Protein AF-0000000082580782 (afdb_homodimer)

Solvent-accessible surface area (backbone atoms only — not comparable to full-atom values): 27153 Å² total; per-residue (Å²): 132,58,26,31,39,35,39,39,72,50,66,66,58,44,52,51,52,42,50,55,37,47,76,70,69,30,45,68,49,76,33,65,42,66,68,53,46,53,50,50,50,60,74,47,63,71,55,61,58,31,36,38,28,45,51,82,51,90,85,51,49,53,66,57,51,40,51,55,41,56,70,30,86,72,42,42,78,43,46,32,35,33,41,32,68,89,71,50,74,90,39,50,65,59,51,34,47,62,34,33,50,43,74,42,46,60,76,63,36,67,66,54,51,52,60,54,50,50,39,58,54,50,38,52,51,37,50,54,52,54,38,70,36,39,35,36,37,34,42,54,47,68,66,61,49,50,52,53,48,51,57,34,49,76,70,63,36,70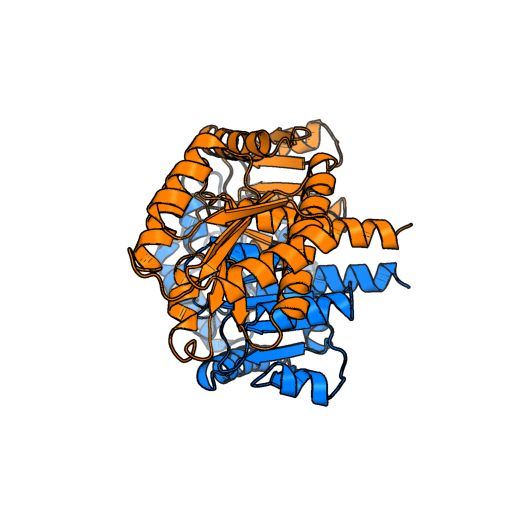,49,61,48,80,28,58,39,66,67,60,50,59,74,63,71,67,87,54,55,35,37,40,34,30,46,78,38,88,90,46,58,26,57,60,49,38,41,52,49,38,70,75,34,81,72,54,40,32,32,36,34,38,70,69,77,28,49,48,24,55,20,38,38,27,48,47,52,20,62,45,78,45,60,50,80,78,46,70,52,45,53,51,23,49,53,33,26,50,45,53,54,43,52,50,45,54,60,42,68,103,129,59,25,32,39,35,38,38,73,51,65,66,58,44,52,52,53,42,50,53,37,48,76,70,68,31,45,69,49,76,32,63,42,66,68,51,46,51,50,50,51,59,73,48,63,72,55,58,57,31,36,38,30,45,52,82,51,90,87,50,50,54,67,57,52,40,51,56,41,55,70,29,87,74,44,42,77,42,44,32,34,35,41,32,67,89,69,52,74,89,38,51,66,59,50,35,48,61,34,33,49,41,74,43,46,59,77,63,35,67,65,53,50,52,59,55,51,51,39,58,54,49,39,51,52,37,50,54,52,53,38,70,36,39,34,36,36,34,42,53,45,67,66,60,49,50,52,51,46,51,56,34,49,75,70,62,38,71,48,61,47,79,27,58,38,64,64,60,50,58,74,63,71,68,86,54,55,33,37,40,34,30,46,79,39,89,90,45,57,27,56,60,48,39,40,50,50,38,70,76,34,84,73,53,40,29,32,37,34,38,70,71,77,30,49,47,24,56,19,38,38,26,48,47,52,22,62,46,76,45,60,50,80,77,46,68,52,44,52,52,24,50,54,34,27,50,45,54,53,44,52,49,44,55,58,42,68,105

Secondary structure (DSSP, 8-state):
--EEEEE-S-HHHHHHHHHHHHHTT-EEEEESSHHHHHHHHHHHTT---EEEEESS-SSS-HHHHHHHHHT-TTTTTS-EEEEE-STTTTTHHHHHTTT--EEEESTTHHHHHHHHHHHHHHHHHHHHHHHHS-EEEE-S-HHHHHHHHHHHHHTT---EEEESSHHHHHHHT---SEEEEESB-SSSBHHHHHHHHHHH-TT-EEEEEE----HHHHHHHHHHT--EEEESSPPHHHHHHHHHHHHHHHHHHHHHH-/--EEEEE-S-HHHHHHHHHHHHHTT-EEEEESSHHHHHHHHHHHTT---EEEEESS-SSS-HHHHHHHHHT-TTTTTS-EEEEE-STTTTTHHHHHTTT--EEEESTTHHHHHHHHHHHHHHHHHHHHHHHHS-EEEE-S-HHHHHHHHHHHHHTT---EEEESSHHHHHHHT---SEEEEESB-SSSBHHHHHHHHHHH-TT-EEEEEE----HHHHHHHHHHT--EEEESSPPHHHHHHHHHHHHHHHHHHHHHH-

Sequence (516 aa):
MYTILHLEQSGFIKKLVKNILLENGFNCISVDTADEAYETLHNLNGEVDLIITSLLLEDTSIEQFMKTINGSDVNRNIPVFVVTGNELENTKKRILNLGVSDYITKNNLGEELLKHIKYIVKEDELLTCLKEAKIACIDDSHFDRAIMKDILTKYDIKNVDFYSSGKDLTEYNKRYDLYLVDIVLENEFGKNIIIRLRRDNINSSIIITSSLTNTKTVASMLNAGANDYIRKPLQEDIFMAKLKSNMRTYALMKQLKKMYTILHLEQSGFIKKLVKNILLENGFNCISVDTADEAYETLHNLNGEVDLIITSLLLEDTSIEQFMKTINGSDVNRNIPVFVVTGNELENTKKRILNLGVSDYITKNNLGEELLKHIKYIVKEDELLTCLKEAKIACIDDSHFDRAIMKDILTKYDIKNVDFYSSGKDLTEYNKRYDLYLVDIVLENEFGKNIIIRLRRDNINSSIIITSSLTNTKTVASMLNAGANDYIRKPLQEDIFMAKLKSNMRTYALMKQLKK

Organism: NCBI:txid2716538

Foldseek 3Di:
DAEEEEEDQDPVVQVVVCVLQVVVPYHYDYDHALVVVVVVCVVCQQRHQAYEYECDHDPDHLLVSLCVQCVDPRRNPRAYEYEYEPPCVPCVVVNVVSVHPYYDYPVVCSVVVVVVVVVSVVLVVLLVLQLVWAEEEEAQDPVQVVVVVVLCVVSPNDNYHYHLDLVRVVVVVDDGQEYEFEQDGDPDGSLVSQLVNCVVPVLHAYEYEYQDDDVVSVVVSVVSHHPYYAYPPGDSNVVSVVSSVSSVSSVVVVVVVD/DAEEEEEDQDPVVQVVVCVLQVVVPYHYDYDHALVVVVVVCVVCQQRHQAYEYECDHDPDHLLVSLCVQCVDPRRNPRAYEYEYEPPCVPCVVVNVVSVHPYYDYPVVCSVVVVVVVVVSVVLVVLLVLQLVWAEEEEAQDPVQVVVVVVLCVVSPNDNYHYHLDLVRVVVVVDDGQEYEFEQDGDPDGSLVSQLVNCVVPVLHAYEYEYQDDDVVSVVVSVVSHHPYYAYPPGDSNVVSVVSSVSSVSSVVVVVVVD

Nearest PDB structures (foldseek):
  3nns-assembly3_B  TM=9.386E-01  e=3.417E-07  Thermoto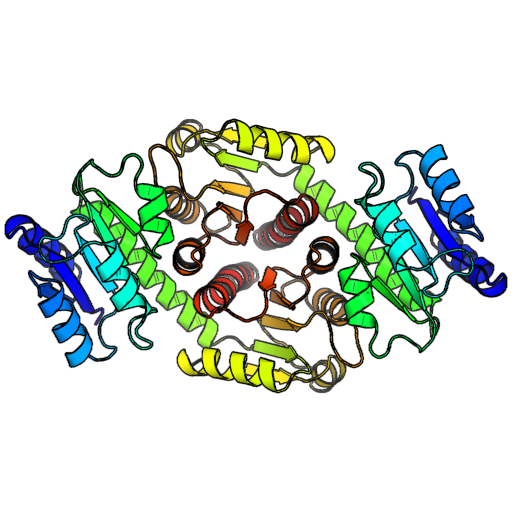ga maritima
  3crn-assembly1_B  TM=9.129E-01  e=3.030E-07  Methanospirillum hungatei JF-1
  3w9s-assembly1_B  TM=8.542E-01  e=4.345E-07  Klebsiella pneumoniae subsp. pneumoniae NTUH-K2044
  6ont-assembly1_A-2  TM=8.024E-01  e=1.565E-07  Francisella tularensis subsp. novicida U112
  6ifh-assembly1_A  TM=9.207E-01  e=6.107E-06  Paenisporosarcina sp. TG-14

InterPro domains:
  IPR001789 Signal transduction response regulator, receiver domain [PF00072] (10-117)
  IPR001789 Signal transduction response regulator, receiver domain [PF00072] (135-243)
  IPR001789 Signal transduction response regulator, receiver domain [PS50110] (3-121)
  IPR001789 Signal transduction response regulator, receiver domain [PS50110] (134-247)
  IPR001789 Signal transduction response regulator, receiver domain [SM00448] (2-117)
  IPR001789 Signal transduction response regulator, receiver domain [SM00448] (133-243)
  IPR011006 CheY-like superfamily [SSF52172] (1-122)
  IPR011006 CheY-like superfamily [SSF52172] (131-255)
  IPR050595 Bacterial response regulator [PTHR44591] (135-251)

Radius of gyration: 24.99 Å; Cα contacts (8 Å, |Δi|>4): 880; chains: 2; bounding box: 52×76×57 Å

Structure (mmCIF, N/CA/C/O backbone):
data_AF-0000000082580782-model_v1
#
loop_
_entity.id
_entity.type
_entity.pdbx_description
1 polymer 'Stage 0 sporulation protein A homolog'
#
loop_
_atom_site.group_PDB
_atom_site.id
_atom_site.type_symbol
_atom_site.label_atom_id
_atom_site.label_alt_id
_atom_site.label_comp_id
_atom_site.label_asym_id
_atom_site.label_entity_id
_atom_site.label_seq_id
_atom_site.pdbx_PDB_ins_code
_atom_site.Cartn_x
_atom_site.Cartn_y
_atom_site.Cartn_z
_atom_site.occupancy
_atom_site.B_iso_or_equiv
_atom_site.auth_seq_id
_atom_site.auth_comp_id
_atom_site.auth_asym_id
_atom_site.auth_atom_id
_atom_site.pdbx_PDB_model_num
ATOM 1 N N . MET A 1 1 ? -7.863 -30.844 -6.035 1 72.69 1 MET A N 1
ATOM 2 C CA . MET A 1 1 ? -6.426 -30.984 -6.234 1 72.69 1 MET A CA 1
ATOM 3 C C . MET A 1 1 ? -5.867 -29.828 -7.059 1 72.69 1 MET A C 1
ATOM 5 O O . MET A 1 1 ? -6.531 -29.328 -7.969 1 72.69 1 MET A O 1
ATOM 9 N N . TYR A 1 2 ? -4.582 -29.266 -6.699 1 87.88 2 TYR A N 1
ATOM 10 C CA . TYR A 1 2 ? -3.908 -28.188 -7.402 1 87.88 2 TYR A CA 1
ATOM 11 C C . TYR A 1 2 ? -3.381 -28.656 -8.75 1 87.88 2 TYR A C 1
ATOM 13 O O . TYR A 1 2 ? -2.605 -29.609 -8.828 1 87.88 2 TYR A O 1
ATOM 21 N N . THR A 1 3 ? -3.908 -28.141 -9.828 1 94.62 3 THR A N 1
ATOM 22 C CA . THR A 1 3 ? -3.535 -28.516 -11.188 1 94.62 3 THR A CA 1
ATOM 23 C C . THR A 1 3 ? -2.521 -27.547 -11.766 1 94.62 3 THR A C 1
ATOM 25 O O . THR A 1 3 ? -2.785 -26.344 -11.836 1 94.62 3 THR A O 1
ATOM 28 N N . ILE A 1 4 ? -1.39 -28.109 -12.211 1 96.88 4 ILE A N 1
ATOM 29 C CA . ILE A 1 4 ? -0.298 -27.297 -12.742 1 96.88 4 ILE A CA 1
ATOM 30 C C . ILE A 1 4 ? -0.089 -27.609 -14.219 1 96.88 4 ILE A C 1
ATOM 32 O O . ILE A 1 4 ? 0.031 -28.781 -14.602 1 96.88 4 ILE A O 1
ATOM 36 N N . LEU A 1 5 ? -0.17 -26.594 -15.039 1 98.19 5 LEU A N 1
ATOM 37 C CA . LEU A 1 5 ? 0.188 -26.719 -16.453 1 98.19 5 LEU A CA 1
ATOM 38 C C . LEU A 1 5 ? 1.665 -26.406 -16.672 1 98.19 5 LEU A C 1
ATOM 40 O O . LEU A 1 5 ? 2.135 -25.328 -16.312 1 98.19 5 LEU A O 1
ATOM 44 N N . HIS A 1 6 ? 2.389 -27.328 -17.203 1 98.31 6 HIS A N 1
ATOM 45 C CA . HIS A 1 6 ? 3.828 -27.188 -17.375 1 98.31 6 HIS A CA 1
ATOM 46 C C . HIS A 1 6 ? 4.203 -27.203 -18.859 1 98.31 6 HIS A C 1
ATOM 48 O O . HIS A 1 6 ? 4.082 -28.219 -19.531 1 98.31 6 HIS A O 1
ATOM 54 N N . LEU A 1 7 ? 4.652 -26.031 -19.359 1 98.38 7 LEU A N 1
ATOM 55 C CA . LEU A 1 7 ? 5.121 -25.875 -20.719 1 98.38 7 LEU A CA 1
ATOM 56 C C . LEU A 1 7 ? 6.641 -25.984 -20.797 1 98.38 7 LEU A C 1
ATOM 58 O O . LEU A 1 7 ? 7.348 -25.094 -20.312 1 98.38 7 LEU A O 1
ATOM 62 N N . GLU A 1 8 ? 7.117 -26.953 -21.406 1 96.31 8 GLU A N 1
ATOM 63 C CA . GLU A 1 8 ? 8.547 -27.25 -21.484 1 96.31 8 GLU A CA 1
ATOM 64 C C . GLU A 1 8 ? 8.859 -28.156 -22.656 1 96.31 8 GLU A C 1
ATOM 66 O O . GLU A 1 8 ? 8.156 -29.141 -22.891 1 96.31 8 GLU A O 1
ATOM 71 N N . GLN A 1 9 ? 9.906 -27.797 -23.375 1 93.56 9 GLN A N 1
ATOM 72 C CA . GLN A 1 9 ? 10.25 -28.547 -24.578 1 93.56 9 GLN A CA 1
ATOM 73 C C . GLN A 1 9 ? 11.195 -29.688 -24.25 1 93.56 9 GLN A C 1
ATOM 75 O O . GLN A 1 9 ? 11.195 -30.719 -24.938 1 93.56 9 GLN A O 1
ATOM 80 N N . SER A 1 10 ? 12.07 -29.531 -23.266 1 93 10 SER A N 1
ATOM 81 C CA . SER A 1 10 ? 13.023 -30.562 -22.875 1 93 10 SER A CA 1
ATOM 82 C C . SER A 1 10 ? 12.32 -31.75 -22.219 1 93 10 SER A C 1
ATOM 84 O O . SER A 1 10 ? 11.758 -31.609 -21.125 1 93 10 SER A O 1
ATOM 86 N N . GLY A 1 11 ? 12.445 -32.875 -22.797 1 94.19 11 GLY A N 1
ATOM 87 C CA . GLY A 1 11 ? 11.867 -34.062 -22.203 1 94.19 11 GLY A CA 1
ATOM 88 C C . GLY A 1 11 ? 12.391 -34.344 -20.812 1 94.19 11 GLY A C 1
ATOM 89 O O . GLY A 1 11 ? 11.633 -34.781 -19.922 1 94.19 11 GLY A O 1
ATOM 90 N N . PHE A 1 12 ? 13.609 -34.094 -20.672 1 94.44 12 PHE A N 1
ATOM 91 C CA . PHE A 1 12 ? 14.25 -34.344 -19.375 1 94.44 12 PHE A CA 1
ATOM 92 C C . PHE A 1 12 ? 13.641 -33.438 -18.297 1 94.44 12 PHE A C 1
ATOM 94 O O . PHE A 1 12 ? 13.227 -33.906 -17.25 1 94.44 12 PHE A O 1
ATOM 101 N N . ILE A 1 13 ? 13.555 -32.188 -18.547 1 94.06 13 ILE A N 1
ATOM 102 C CA . ILE A 1 13 ? 13.031 -31.234 -17.578 1 94.06 13 ILE A CA 1
ATOM 103 C C . ILE A 1 13 ? 11.547 -31.5 -17.344 1 94.06 13 ILE A C 1
ATOM 105 O O . ILE A 1 13 ? 11.062 -31.391 -16.219 1 94.06 13 ILE A O 1
ATOM 109 N N . LYS A 1 14 ? 10.836 -31.828 -18.375 1 95.69 14 LYS A N 1
ATOM 110 C CA . LYS A 1 14 ? 9.414 -32.156 -18.25 1 95.69 14 LYS A CA 1
ATOM 111 C C . LYS A 1 14 ? 9.195 -33.281 -17.266 1 95.69 14 LYS A C 1
ATOM 113 O O . LYS A 1 14 ? 8.352 -33.188 -16.375 1 95.69 14 LYS A O 1
ATOM 118 N N . LYS A 1 15 ? 9.977 -34.312 -17.469 1 95.56 15 LYS A N 1
ATOM 119 C CA . LYS A 1 15 ? 9.844 -35.5 -16.594 1 95.56 15 LYS A CA 1
ATOM 120 C C . LYS A 1 15 ? 10.242 -35.156 -15.164 1 95.56 15 LYS A C 1
ATOM 122 O O . LYS A 1 15 ? 9.578 -35.562 -14.211 1 95.56 15 LYS A O 1
ATOM 127 N N . LEU A 1 16 ? 11.281 -34.406 -15.039 1 95.12 16 LEU A N 1
ATOM 128 C CA . LEU A 1 16 ? 11.781 -34 -13.719 1 95.12 16 LEU A CA 1
ATOM 129 C C . LEU A 1 16 ? 10.734 -33.219 -12.953 1 95.12 16 LEU A C 1
ATOM 131 O O . LEU A 1 16 ? 10.414 -33.531 -11.812 1 95.12 16 LEU A O 1
ATOM 135 N N . VAL A 1 17 ? 10.188 -32.188 -13.57 1 96.25 17 VAL A N 1
ATOM 136 C CA . VAL A 1 17 ? 9.203 -31.312 -12.93 1 96.25 17 VAL A CA 1
ATOM 137 C C . VAL A 1 17 ? 7.934 -32.125 -12.625 1 96.25 17 VAL A C 1
ATOM 139 O O . VAL A 1 17 ? 7.371 -32 -11.531 1 96.25 17 VAL A O 1
ATOM 142 N N . LYS A 1 18 ? 7.512 -32.906 -13.562 1 96.31 18 LYS A N 1
ATOM 143 C CA . LYS A 1 18 ? 6.316 -33.719 -13.375 1 96.31 18 LYS A CA 1
ATOM 144 C C . LYS A 1 18 ? 6.469 -34.656 -12.172 1 96.31 18 LYS A C 1
ATOM 146 O O . LYS A 1 18 ? 5.566 -34.75 -11.336 1 96.31 18 LYS A O 1
ATOM 151 N N . ASN A 1 19 ? 7.578 -35.312 -12.07 1 96.25 19 ASN A N 1
ATOM 152 C CA . ASN A 1 19 ? 7.828 -36.219 -10.961 1 96.25 19 ASN A CA 1
ATOM 153 C C . ASN A 1 19 ? 7.82 -35.469 -9.625 1 96.25 19 ASN A C 1
ATOM 155 O O . ASN A 1 19 ? 7.219 -35.938 -8.656 1 96.25 19 ASN A O 1
ATOM 159 N N . ILE A 1 20 ? 8.5 -34.344 -9.57 1 94.81 20 ILE A N 1
ATOM 160 C CA . ILE A 1 20 ? 8.57 -33.562 -8.352 1 94.81 20 ILE A CA 1
ATOM 161 C C . ILE A 1 20 ? 7.16 -33.156 -7.914 1 94.81 20 ILE A C 1
ATOM 163 O O . ILE A 1 20 ? 6.809 -33.281 -6.738 1 94.81 20 ILE A O 1
ATOM 167 N N . LEU A 1 21 ? 6.344 -32.719 -8.844 1 95.19 21 LEU A N 1
ATOM 168 C CA . LEU A 1 21 ? 5.004 -32.25 -8.539 1 95.19 21 LEU A CA 1
ATOM 169 C C . LEU A 1 21 ? 4.094 -33.375 -8.102 1 95.19 21 LEU A C 1
ATOM 171 O O . LEU A 1 21 ? 3.406 -33.281 -7.086 1 95.19 21 LEU A O 1
ATOM 175 N N . LEU A 1 22 ? 4.145 -34.5 -8.844 1 95.19 22 LEU A N 1
ATOM 176 C CA . LEU A 1 22 ? 3.299 -35.656 -8.531 1 95.19 22 LEU A CA 1
ATOM 177 C C . LEU A 1 22 ? 3.65 -36.219 -7.168 1 95.19 22 LEU A C 1
ATOM 179 O O . LEU A 1 22 ? 2.762 -36.562 -6.387 1 95.19 22 LEU A O 1
ATOM 183 N N . GLU A 1 23 ? 4.879 -36.281 -6.844 1 94.88 23 GLU A N 1
ATOM 184 C CA . GLU A 1 23 ? 5.344 -36.812 -5.566 1 94.88 23 GLU A CA 1
ATOM 185 C C . GLU A 1 23 ? 4.895 -35.938 -4.402 1 94.88 23 GLU A C 1
ATOM 187 O O . GLU A 1 23 ? 4.871 -36.375 -3.256 1 94.88 23 GLU A O 1
ATOM 192 N N . ASN A 1 24 ? 4.621 -34.75 -4.703 1 93.06 24 ASN A N 1
ATOM 193 C CA . ASN A 1 24 ? 4.242 -33.844 -3.637 1 93.06 24 ASN A CA 1
ATOM 194 C C . ASN A 1 24 ? 2.754 -33.5 -3.688 1 93.06 24 ASN A C 1
ATOM 196 O O . ASN A 1 24 ? 2.324 -32.469 -3.143 1 93.06 24 ASN A O 1
ATOM 200 N N . GLY A 1 25 ? 1.99 -34.281 -4.461 1 92.31 25 GLY A N 1
ATOM 201 C CA . GLY A 1 25 ? 0.54 -34.25 -4.375 1 92.31 25 GLY A CA 1
ATOM 202 C C . GLY A 1 25 ? -0.091 -33.281 -5.344 1 92.31 25 GLY A C 1
ATOM 203 O O . GLY A 1 25 ? -1.254 -32.906 -5.184 1 92.31 25 GLY A O 1
ATOM 204 N N . PHE A 1 26 ? 0.64 -32.844 -6.344 1 94.12 26 PHE A N 1
ATOM 205 C CA . PHE A 1 26 ? 0.088 -31.922 -7.344 1 94.12 26 PHE A CA 1
ATOM 206 C C . PHE A 1 26 ? -0.196 -32.656 -8.648 1 94.12 26 PHE A C 1
ATOM 208 O O . PHE A 1 26 ? 0.497 -33.625 -8.984 1 94.12 26 PHE A O 1
ATOM 215 N N . ASN A 1 27 ? -1.242 -32.219 -9.289 1 95.62 27 ASN A N 1
ATOM 216 C CA . ASN A 1 27 ? -1.472 -32.688 -10.656 1 95.62 27 ASN A CA 1
ATOM 217 C C . ASN A 1 27 ? -0.656 -31.891 -11.664 1 95.62 27 ASN A C 1
ATOM 219 O O . ASN A 1 27 ? -0.53 -30.672 -11.539 1 95.62 27 ASN A O 1
ATOM 223 N N . CYS A 1 28 ? -0.136 -32.594 -12.609 1 97.31 28 CYS A N 1
ATOM 224 C CA . CYS A 1 28 ? 0.708 -31.906 -13.586 1 97.31 28 CYS A CA 1
ATOM 225 C C . CYS A 1 28 ? 0.339 -32.312 -15.008 1 97.31 28 CYS A C 1
ATOM 227 O O . CYS A 1 28 ? 0.333 -33.5 -15.336 1 97.31 28 CYS A O 1
ATOM 229 N N . ILE A 1 29 ? 0.018 -31.359 -15.82 1 97.69 29 ILE A N 1
ATOM 230 C CA . ILE A 1 29 ? -0.208 -31.562 -17.25 1 97.69 29 ILE A CA 1
ATOM 231 C C . ILE A 1 29 ? 0.938 -30.938 -18.047 1 97.69 29 ILE A C 1
ATOM 233 O O . ILE A 1 29 ? 1.085 -29.719 -18.078 1 97.69 29 ILE A O 1
ATOM 237 N N . SER A 1 30 ? 1.659 -31.75 -18.688 1 97.88 30 SER A N 1
ATOM 238 C CA . SER A 1 30 ? 2.828 -31.266 -19.422 1 97.88 30 SER A CA 1
ATOM 239 C C . SER A 1 30 ? 2.525 -31.109 -20.906 1 97.88 30 SER A C 1
ATOM 241 O O . SER A 1 30 ? 1.871 -31.969 -21.5 1 97.88 30 SER A O 1
ATOM 243 N N . VAL A 1 31 ? 2.959 -30.031 -21.438 1 98 31 VAL A N 1
ATOM 244 C CA . VAL A 1 31 ? 2.803 -29.766 -22.859 1 98 31 VAL A CA 1
ATOM 245 C C . VAL A 1 31 ? 4.133 -29.312 -23.453 1 98 31 VAL A C 1
ATOM 247 O O . VAL A 1 31 ? 5.023 -28.859 -22.734 1 98 31 VAL A O 1
ATOM 250 N N . ASP A 1 32 ? 4.219 -29.328 -24.828 1 96.81 32 ASP A N 1
ATOM 251 C CA . ASP A 1 32 ? 5.484 -29.031 -25.484 1 96.81 32 ASP A CA 1
ATOM 252 C C . ASP A 1 32 ? 5.461 -27.656 -26.141 1 96.81 32 ASP A C 1
ATOM 254 O O . ASP A 1 32 ? 6.512 -27.047 -26.375 1 96.81 32 ASP A O 1
ATOM 258 N N . THR A 1 33 ? 4.277 -27.266 -26.5 1 96.75 33 THR A N 1
ATOM 259 C CA . THR A 1 33 ? 4.18 -26.016 -27.266 1 96.75 33 THR A CA 1
ATOM 260 C C . THR A 1 33 ? 3.172 -25.062 -26.625 1 96.75 33 THR A C 1
ATOM 262 O O . THR A 1 33 ? 2.314 -25.484 -25.859 1 96.75 33 THR A O 1
ATOM 265 N N . ALA A 1 34 ? 3.318 -23.766 -26.953 1 97.75 34 ALA A N 1
ATOM 266 C CA . ALA A 1 34 ? 2.367 -22.766 -26.484 1 97.75 34 ALA A CA 1
ATOM 267 C C . ALA A 1 34 ? 0.955 -23.078 -26.969 1 97.75 34 ALA A C 1
ATOM 269 O O . ALA A 1 34 ? -0.017 -22.906 -26.234 1 97.75 34 ALA A O 1
ATOM 270 N N . ASP A 1 35 ? 0.86 -23.5 -28.203 1 96.69 35 ASP A N 1
ATOM 271 C CA . ASP A 1 35 ? -0.438 -23.859 -28.766 1 96.69 35 ASP A CA 1
ATOM 272 C C . ASP A 1 35 ? -1.127 -24.938 -27.938 1 96.69 35 ASP A C 1
ATOM 274 O O . ASP A 1 35 ? -2.322 -24.828 -27.656 1 96.69 35 ASP A O 1
ATOM 278 N N . GLU A 1 36 ? -0.392 -25.906 -27.562 1 97.56 36 GLU A N 1
ATOM 279 C CA . GLU A 1 36 ? -0.933 -26.969 -26.719 1 97.56 36 GLU A CA 1
ATOM 280 C C . GLU A 1 36 ? -1.341 -26.422 -25.359 1 97.56 36 GLU A C 1
ATOM 282 O O . GLU A 1 36 ? -2.338 -26.859 -24.781 1 97.56 36 GLU A O 1
ATOM 287 N N . ALA A 1 37 ? -0.525 -25.531 -24.812 1 98.06 37 ALA A N 1
ATOM 288 C CA . ALA A 1 37 ? -0.85 -24.906 -23.531 1 98.06 37 ALA A CA 1
ATOM 289 C C . ALA A 1 37 ? -2.178 -24.156 -23.609 1 98.06 37 ALA A C 1
ATOM 291 O O . ALA A 1 37 ? -3.035 -24.312 -22.734 1 98.06 37 ALA A O 1
ATOM 292 N N . TYR A 1 38 ? -2.348 -23.359 -24.703 1 97.19 38 TYR A N 1
ATOM 293 C CA . TYR A 1 38 ? -3.584 -22.594 -24.875 1 97.19 38 TYR A CA 1
ATOM 294 C C . TYR A 1 38 ? -4.785 -23.531 -24.969 1 97.19 38 TYR A C 1
ATOM 296 O O . TYR A 1 38 ? -5.828 -23.266 -24.375 1 97.19 38 TYR A O 1
ATOM 304 N N . GLU A 1 39 ? -4.605 -24.562 -25.75 1 96.94 39 GLU A N 1
ATOM 305 C CA . GLU A 1 39 ? -5.672 -25.547 -25.906 1 96.94 39 GLU A CA 1
ATOM 306 C C . GLU A 1 39 ? -6.031 -26.188 -24.578 1 96.94 39 GLU A C 1
ATOM 308 O O . GLU A 1 39 ? -7.211 -26.375 -24.266 1 96.94 39 GLU A O 1
ATOM 313 N N . THR A 1 40 ? -5.035 -26.578 -23.828 1 97.44 40 THR A N 1
ATOM 314 C CA . THR A 1 40 ? -5.254 -27.188 -22.516 1 97.44 40 THR A CA 1
ATOM 315 C C . THR A 1 40 ? -5.996 -26.234 -21.594 1 97.44 40 THR A C 1
ATOM 317 O O . THR A 1 40 ? -6.941 -26.641 -20.906 1 97.44 40 THR A O 1
ATOM 320 N N . LEU A 1 41 ? -5.566 -24.938 -21.531 1 97.12 41 LEU A N 1
ATOM 321 C CA . LEU A 1 41 ? -6.219 -23.922 -20.719 1 97.12 41 LEU A CA 1
ATOM 322 C C . LEU A 1 41 ? -7.684 -23.75 -21.125 1 97.12 41 LEU A C 1
ATOM 324 O O . LEU A 1 41 ? -8.555 -23.609 -20.266 1 97.12 41 LEU A O 1
ATOM 328 N N . HIS A 1 42 ? -7.887 -23.766 -22.438 1 95.5 42 HIS A N 1
ATOM 329 C CA . HIS A 1 42 ? -9.25 -23.656 -22.953 1 95.5 42 HIS A CA 1
ATOM 330 C C . HIS A 1 42 ? -10.102 -24.844 -22.516 1 95.5 42 HIS A C 1
ATOM 332 O O . HIS A 1 42 ? -11.219 -24.672 -22.031 1 95.5 42 HIS A O 1
ATOM 338 N N . ASN A 1 43 ? -9.594 -26.016 -22.641 1 95.88 43 ASN A N 1
ATOM 339 C CA . ASN A 1 43 ? -10.32 -27.234 -22.328 1 95.88 43 ASN A CA 1
ATOM 340 C C . ASN A 1 43 ? -10.617 -27.359 -20.844 1 95.88 43 ASN A C 1
ATOM 342 O O . ASN A 1 43 ? -11.68 -27.844 -20.453 1 95.88 43 ASN A O 1
ATOM 346 N N . LEU A 1 44 ? -9.711 -26.938 -20.016 1 93.12 44 LEU A N 1
ATOM 347 C CA . LEU A 1 44 ? -9.859 -27.078 -18.562 1 93.12 44 LEU A CA 1
ATOM 348 C C . LEU A 1 44 ? -10.539 -25.844 -17.969 1 93.12 44 LEU A C 1
ATOM 350 O O . LEU A 1 44 ? -10.844 -25.812 -16.781 1 93.12 44 LEU A O 1
ATOM 354 N N . ASN A 1 45 ? -10.859 -24.922 -18.688 1 89.25 45 ASN A N 1
ATOM 355 C CA . ASN A 1 45 ? -11.516 -23.641 -18.422 1 89.25 45 ASN A CA 1
ATOM 356 C C . ASN A 1 45 ? -11.625 -23.359 -16.938 1 89.25 45 ASN A C 1
ATOM 358 O O . ASN A 1 45 ? -12.672 -23.594 -16.328 1 89.25 45 ASN A O 1
ATOM 362 N N . GLY A 1 46 ? -10.555 -22.844 -16.375 1 86.31 46 GLY A N 1
ATOM 363 C CA . GLY A 1 46 ? -10.578 -22.375 -15 1 86.31 46 GLY A CA 1
ATOM 364 C C . GLY A 1 46 ? -10.078 -23.422 -14.016 1 86.31 46 GLY A C 1
ATOM 365 O O . GLY A 1 46 ? -10.117 -23.203 -12.797 1 86.31 46 GLY A O 1
ATOM 366 N N . GLU A 1 47 ? -9.547 -24.516 -14.461 1 91.69 47 GLU A N 1
ATOM 367 C CA . GLU A 1 47 ? -9.141 -25.594 -13.562 1 91.69 47 GLU A CA 1
ATOM 368 C C . GLU A 1 47 ? -7.633 -25.594 -13.336 1 91.69 47 GLU A C 1
ATOM 370 O O . GLU A 1 47 ? -7.117 -26.359 -12.531 1 91.69 47 GLU A O 1
ATOM 375 N N . VAL A 1 48 ? -6.953 -24.781 -14.055 1 95.56 48 VAL A N 1
ATOM 376 C CA . VAL A 1 48 ? -5.508 -24.688 -13.875 1 95.56 48 VAL A CA 1
ATOM 377 C C . VAL A 1 48 ? -5.184 -23.656 -12.805 1 95.56 48 VAL A C 1
ATOM 379 O O . VAL A 1 48 ? -5.656 -22.516 -12.859 1 95.56 48 VAL A O 1
ATOM 382 N N . ASP A 1 49 ? -4.32 -24.062 -11.859 1 93.06 49 ASP A N 1
ATOM 383 C CA . ASP A 1 49 ? -4.043 -23.203 -10.711 1 93.06 49 ASP A CA 1
ATOM 384 C C . ASP A 1 49 ? -2.711 -22.469 -10.875 1 93.06 49 ASP A C 1
ATOM 386 O O . ASP A 1 49 ? -2.473 -21.453 -10.234 1 93.06 49 ASP A O 1
ATOM 390 N N . LEU A 1 50 ? -1.868 -23.016 -11.672 1 95.5 50 LEU A N 1
ATOM 391 C CA . LEU A 1 50 ? -0.515 -22.5 -11.852 1 95.5 50 LEU A CA 1
ATOM 392 C C . LEU A 1 50 ? 0.045 -22.906 -13.211 1 95.5 50 LEU A C 1
ATOM 394 O O . LEU A 1 50 ? -0.169 -24.031 -13.664 1 95.5 50 LEU A O 1
ATOM 398 N N . ILE A 1 51 ? 0.718 -22.016 -13.828 1 97.31 51 ILE A N 1
ATOM 399 C CA . ILE A 1 51 ? 1.439 -22.312 -15.062 1 97.31 51 ILE A CA 1
ATOM 400 C C . ILE A 1 51 ? 2.943 -22.234 -14.812 1 97.31 51 ILE A C 1
ATOM 402 O O . ILE A 1 51 ? 3.43 -21.281 -14.203 1 97.31 51 ILE A O 1
ATOM 406 N N . ILE A 1 52 ? 3.668 -23.266 -15.172 1 97.25 52 ILE A N 1
ATOM 407 C CA . ILE A 1 52 ? 5.125 -23.266 -15.195 1 97.25 52 ILE A CA 1
ATOM 408 C C . ILE A 1 52 ? 5.617 -23.328 -16.641 1 97.25 52 ILE A C 1
ATOM 410 O O . ILE A 1 52 ? 5.184 -24.188 -17.406 1 97.25 52 ILE A O 1
ATOM 414 N N . THR A 1 53 ? 6.488 -22.438 -17.047 1 97.19 53 THR A N 1
ATOM 415 C CA . THR A 1 53 ? 6.93 -22.422 -18.438 1 97.19 53 THR A CA 1
ATOM 416 C C . THR A 1 53 ? 8.43 -22.141 -18.516 1 97.19 53 THR A C 1
ATOM 418 O O . THR A 1 53 ? 9.008 -21.547 -17.609 1 97.19 53 THR A O 1
ATOM 421 N N . SER A 1 54 ? 9 -22.594 -19.578 1 94.38 54 SER A N 1
ATOM 422 C CA . SER A 1 54 ? 10.375 -22.219 -19.891 1 94.38 54 SER A CA 1
ATOM 423 C C . SER A 1 54 ? 10.461 -20.781 -20.375 1 94.38 54 SER A C 1
ATOM 425 O O . SER A 1 54 ? 9.484 -20.234 -20.891 1 94.38 54 SER A O 1
ATOM 427 N N . LEU A 1 55 ? 11.609 -20.156 -20.188 1 92.75 55 LEU A N 1
ATOM 428 C CA . LEU A 1 55 ? 11.836 -18.812 -20.703 1 92.75 55 LEU A CA 1
ATOM 429 C C . LEU A 1 55 ? 11.977 -18.828 -22.219 1 92.75 55 LEU A C 1
ATOM 431 O O . LEU A 1 55 ? 11.43 -17.969 -22.906 1 92.75 55 LEU A O 1
ATOM 435 N N . LEU A 1 56 ? 12.773 -19.812 -22.641 1 91.62 56 LEU A N 1
ATOM 436 C CA . LEU A 1 56 ? 13 -19.922 -24.078 1 91.62 56 LEU A CA 1
ATOM 437 C C . LEU A 1 56 ? 12.008 -20.906 -24.703 1 91.62 56 LEU A C 1
ATOM 439 O O . LEU A 1 56 ? 12.039 -22.109 -24.406 1 91.62 56 LEU A O 1
ATOM 443 N N . LEU A 1 57 ? 11.172 -20.406 -25.5 1 93.06 57 LEU A N 1
ATOM 444 C CA . LEU A 1 57 ? 10.164 -21.203 -26.188 1 93.06 57 LEU A CA 1
ATOM 445 C C . LEU A 1 57 ? 10.438 -21.234 -27.703 1 93.06 57 LEU A C 1
ATOM 447 O O . LEU A 1 57 ? 10.922 -20.25 -28.266 1 93.06 57 LEU A O 1
ATOM 451 N N . GLU A 1 58 ? 10.133 -22.281 -28.312 1 92.44 58 GLU A N 1
ATOM 452 C CA . GLU A 1 58 ? 10.461 -22.469 -29.734 1 92.44 58 GLU A CA 1
ATOM 453 C C . GLU A 1 58 ? 9.375 -21.875 -30.625 1 92.44 58 GLU A C 1
ATOM 455 O O . GLU A 1 58 ? 9.664 -21.375 -31.719 1 92.44 58 GLU A O 1
ATOM 460 N N . ASP A 1 59 ? 8.195 -21.938 -30.234 1 95.12 59 ASP A N 1
ATOM 461 C CA . ASP A 1 59 ? 7.078 -21.625 -31.109 1 95.12 59 ASP A CA 1
ATOM 462 C C . ASP A 1 59 ? 6.562 -20.203 -30.844 1 95.12 59 ASP A C 1
ATOM 464 O O . ASP A 1 59 ? 5.711 -19.703 -31.578 1 95.12 59 ASP A O 1
ATOM 468 N N . THR A 1 60 ? 6.949 -19.594 -29.797 1 95.88 60 THR A N 1
ATOM 469 C CA . THR A 1 60 ? 6.547 -18.234 -29.453 1 95.88 60 THR A CA 1
ATOM 470 C C . THR A 1 60 ? 7.562 -17.594 -28.516 1 95.88 60 THR A C 1
ATOM 472 O O . THR A 1 60 ? 8.539 -18.234 -28.125 1 95.88 60 THR A O 1
ATOM 475 N N . SER A 1 61 ? 7.465 -16.328 -28.219 1 94.88 61 SER A N 1
ATOM 476 C CA . SER A 1 61 ? 8.281 -15.656 -27.219 1 94.88 61 SER A CA 1
ATOM 477 C C . SER A 1 61 ? 7.566 -15.617 -25.859 1 94.88 61 SER A C 1
ATOM 479 O O . SER A 1 61 ? 6.34 -15.727 -25.797 1 94.88 61 SER A O 1
ATOM 481 N N . ILE A 1 62 ? 8.297 -15.523 -24.781 1 94.38 62 ILE A N 1
ATOM 482 C CA . ILE A 1 62 ? 7.707 -15.414 -23.453 1 94.38 62 ILE A CA 1
ATOM 483 C C . ILE A 1 62 ? 6.797 -14.188 -23.391 1 94.38 62 ILE A C 1
ATOM 485 O O . ILE A 1 62 ? 5.766 -14.211 -22.719 1 94.38 62 ILE A O 1
ATOM 489 N N . GLU A 1 63 ? 7.094 -13.133 -24.125 1 95 63 GLU A N 1
ATOM 490 C CA . GLU A 1 63 ? 6.277 -11.922 -24.188 1 95 63 GLU A CA 1
ATOM 491 C C . GLU A 1 63 ? 4.902 -12.211 -24.781 1 95 63 GLU A C 1
ATOM 493 O O . GLU A 1 63 ? 3.881 -11.812 -24.219 1 95 63 GLU A O 1
ATOM 498 N N . GLN A 1 64 ? 4.957 -12.883 -25.859 1 96.5 64 GLN A N 1
ATOM 499 C CA . GLN A 1 64 ? 3.705 -13.219 -26.531 1 96.5 64 GLN A CA 1
ATOM 500 C C . GLN A 1 64 ? 2.891 -14.211 -25.703 1 96.5 64 GLN A C 1
ATOM 502 O O . GLN A 1 64 ? 1.666 -14.102 -25.625 1 96.5 64 GLN A O 1
ATOM 507 N N . PHE A 1 65 ? 3.572 -15.156 -25.156 1 97.31 65 PHE A N 1
ATOM 508 C CA . PHE A 1 65 ? 2.898 -16.141 -24.312 1 97.31 65 PHE A CA 1
ATOM 509 C C . PHE A 1 65 ? 2.176 -15.453 -23.156 1 97.31 65 PHE A C 1
ATOM 511 O O . PHE A 1 65 ? 0.984 -15.68 -22.938 1 97.31 65 PHE A O 1
ATOM 518 N N . MET A 1 66 ? 2.863 -14.57 -22.406 1 96.06 66 MET A N 1
ATOM 519 C CA . MET A 1 66 ? 2.293 -13.859 -21.266 1 96.06 66 MET A CA 1
ATOM 520 C C . MET A 1 66 ? 1.155 -12.945 -21.703 1 96.06 66 MET A C 1
ATOM 522 O O . MET A 1 66 ? 0.144 -12.828 -21.016 1 96.06 66 MET A O 1
ATOM 526 N N . LYS A 1 67 ? 1.341 -12.305 -22.797 1 95.38 67 LYS A N 1
ATOM 527 C CA . LYS A 1 67 ? 0.288 -11.445 -23.344 1 95.38 67 LYS A CA 1
ATOM 528 C C . LYS A 1 67 ? -1.004 -12.227 -23.547 1 95.38 67 LYS A C 1
ATOM 530 O O . LYS A 1 67 ? -2.086 -11.758 -23.188 1 95.38 67 LYS A O 1
ATOM 535 N N . THR A 1 68 ? -0.867 -13.391 -24.125 1 95.62 68 THR A N 1
ATOM 536 C CA . THR A 1 68 ? -2.021 -14.234 -24.422 1 95.62 68 THR A CA 1
ATOM 537 C C . THR A 1 68 ? -2.689 -14.695 -23.125 1 95.62 68 THR A C 1
ATOM 539 O O . THR A 1 68 ? -3.914 -14.617 -22.984 1 95.62 68 THR A O 1
ATOM 542 N N . ILE A 1 69 ? -1.909 -15.109 -22.156 1 95.31 69 ILE A N 1
ATOM 543 C CA . ILE A 1 69 ? -2.426 -15.586 -20.875 1 95.31 69 ILE A CA 1
ATOM 544 C C . ILE A 1 69 ? -3.137 -14.445 -20.156 1 95.31 69 ILE A C 1
ATOM 546 O O . ILE A 1 69 ? -4.262 -14.617 -19.672 1 95.31 69 ILE A O 1
ATOM 550 N N . ASN A 1 70 ? -2.479 -13.32 -20.109 1 91.75 70 ASN A N 1
ATOM 551 C CA . ASN A 1 70 ? -2.986 -12.164 -19.375 1 91.75 70 ASN A CA 1
ATOM 552 C C . ASN A 1 70 ? -4.215 -11.562 -20.047 1 91.75 70 ASN A C 1
ATOM 554 O O . ASN A 1 70 ? -4.988 -10.844 -19.422 1 91.75 70 ASN A O 1
ATOM 558 N N . GLY A 1 71 ? -4.336 -11.805 -21.312 1 90.81 71 GLY A N 1
ATOM 559 C CA . GLY A 1 71 ? -5.441 -11.242 -22.078 1 90.81 71 GLY A CA 1
ATOM 560 C C . GLY A 1 71 ? -6.738 -12 -21.891 1 90.81 71 GLY A C 1
ATOM 561 O O . GLY A 1 71 ? -7.801 -11.547 -22.328 1 90.81 71 GLY A O 1
ATOM 562 N N . SER A 1 72 ? -6.648 -13.125 -21.312 1 90.25 72 SER A N 1
ATOM 563 C CA . SER A 1 72 ? -7.816 -13.961 -21.047 1 90.25 72 SER A CA 1
ATOM 564 C C . SER A 1 72 ? -8.375 -13.711 -19.656 1 90.25 72 SER A C 1
ATOM 566 O O . SER A 1 72 ? -7.66 -13.852 -18.656 1 90.25 72 SER A O 1
ATOM 568 N N . ASP A 1 73 ? -9.656 -13.438 -19.531 1 84.69 73 ASP A N 1
ATOM 569 C CA . ASP A 1 73 ? -10.297 -13.18 -18.25 1 84.69 73 ASP A CA 1
ATOM 570 C C . ASP A 1 73 ? -10.203 -14.406 -17.328 1 84.69 73 ASP A C 1
ATOM 572 O O . ASP A 1 73 ? -10.094 -14.266 -16.109 1 84.69 73 ASP A O 1
ATOM 576 N N . VAL A 1 74 ? -10.18 -15.492 -18.016 1 86.94 74 VAL A N 1
ATOM 577 C CA . VAL A 1 74 ? -10.188 -16.75 -17.266 1 86.94 74 VAL A CA 1
ATOM 578 C C . VAL A 1 74 ? -8.781 -17.062 -16.766 1 86.94 74 VAL A C 1
ATOM 580 O O . VAL A 1 74 ? -8.609 -17.594 -15.672 1 86.94 74 VAL A O 1
ATOM 583 N N . ASN A 1 75 ? -7.82 -16.672 -17.547 1 91.44 75 ASN A N 1
ATOM 584 C CA . ASN A 1 75 ? -6.477 -17.141 -17.25 1 91.44 75 ASN A CA 1
ATOM 585 C C . ASN A 1 75 ? -5.613 -16.047 -16.625 1 91.44 75 ASN A C 1
ATOM 587 O O . ASN A 1 75 ? -4.551 -16.328 -16.062 1 91.44 75 ASN A O 1
ATOM 591 N N . ARG A 1 76 ? -6.094 -14.867 -16.656 1 88.69 76 ARG A N 1
ATOM 592 C CA . ARG A 1 76 ? -5.254 -13.719 -16.328 1 88.69 76 ARG A CA 1
ATOM 593 C C . ARG A 1 76 ? -4.781 -13.789 -14.875 1 88.69 76 ARG A C 1
ATOM 595 O O . ARG A 1 76 ? -3.75 -13.211 -14.523 1 88.69 76 ARG A O 1
ATOM 602 N N . ASN A 1 77 ? -5.469 -14.469 -14.055 1 87.56 77 ASN A N 1
ATOM 603 C CA . ASN A 1 77 ? -5.125 -14.477 -12.633 1 87.56 77 ASN A CA 1
ATOM 604 C C . ASN A 1 77 ? -4.281 -15.695 -12.266 1 87.56 77 ASN A C 1
ATOM 606 O O . ASN A 1 77 ? -3.842 -15.828 -11.125 1 87.56 77 ASN A O 1
ATOM 610 N N . ILE A 1 78 ? -4.051 -16.531 -13.219 1 92.69 78 ILE A N 1
ATOM 611 C CA . ILE A 1 78 ? -3.225 -17.703 -12.953 1 92.69 78 ILE A CA 1
ATOM 612 C C . ILE A 1 78 ? -1.767 -17.281 -12.797 1 92.69 78 ILE A C 1
ATOM 614 O O . ILE A 1 78 ? -1.2 -16.641 -13.688 1 92.69 78 ILE A O 1
ATOM 618 N N . PRO A 1 79 ? -1.192 -17.594 -11.672 1 93.88 79 PRO A N 1
ATOM 619 C CA . PRO A 1 79 ? 0.236 -17.297 -11.539 1 93.88 79 PRO A CA 1
ATOM 620 C C . PRO A 1 79 ? 1.094 -18.062 -12.547 1 93.88 79 PRO A C 1
ATOM 622 O O . PRO A 1 79 ? 0.806 -19.219 -12.859 1 93.88 79 PRO A O 1
ATOM 625 N N . VAL A 1 80 ? 2.127 -17.391 -13.055 1 95.75 80 VAL A N 1
ATOM 626 C CA . VAL A 1 80 ? 3.027 -18.016 -14.023 1 95.75 80 VAL A CA 1
ATOM 627 C C . VAL A 1 80 ? 4.453 -18.016 -13.477 1 95.75 80 VAL A C 1
ATOM 629 O O . VAL A 1 80 ? 4.996 -16.969 -13.125 1 95.75 80 VAL A O 1
ATOM 632 N N . PHE A 1 81 ? 5.004 -19.219 -13.383 1 95.25 81 PHE A N 1
ATOM 633 C CA . PHE A 1 81 ? 6.406 -19.391 -13.023 1 95.25 81 PHE A CA 1
ATOM 634 C C . PHE A 1 81 ? 7.258 -19.625 -14.266 1 95.25 81 PHE A C 1
ATOM 636 O O . PHE A 1 81 ? 6.895 -20.422 -15.133 1 95.25 81 PHE A O 1
ATOM 643 N N . VAL A 1 82 ? 8.336 -18.922 -14.328 1 94.25 82 VAL A N 1
ATOM 644 C CA . VAL A 1 82 ? 9.266 -19.141 -15.438 1 94.25 82 VAL A CA 1
ATOM 645 C C . VAL A 1 82 ? 10.484 -19.906 -14.938 1 94.25 82 VAL A C 1
ATOM 647 O O . VAL A 1 82 ? 11.125 -19.516 -13.961 1 94.25 82 VAL A O 1
ATOM 650 N N . VAL A 1 83 ? 10.75 -21.016 -15.57 1 93.06 83 VAL A N 1
ATOM 651 C CA . VAL A 1 83 ? 11.938 -21.812 -15.281 1 93.06 83 VAL A CA 1
ATOM 652 C C . VAL A 1 83 ? 12.992 -21.578 -16.359 1 93.06 83 VAL A C 1
ATOM 654 O O . VAL A 1 83 ? 12.719 -21.734 -17.547 1 93.06 83 VAL A O 1
ATOM 657 N N . THR A 1 84 ? 14.141 -21.156 -15.922 1 89.06 84 THR A N 1
ATOM 658 C CA . THR A 1 84 ? 15.133 -20.75 -16.906 1 89.06 84 THR A CA 1
ATOM 659 C C . THR A 1 84 ? 16.531 -21.203 -16.5 1 89.06 84 THR A C 1
ATOM 661 O O . THR A 1 84 ? 16.75 -21.609 -15.359 1 89.06 84 THR A O 1
ATOM 664 N N . GLY A 1 85 ? 17.359 -21.266 -17.484 1 81.88 85 GLY A N 1
ATOM 665 C CA . GLY A 1 85 ? 18.766 -21.5 -17.203 1 81.88 85 GLY A CA 1
ATOM 666 C C . GLY A 1 85 ? 19.453 -20.297 -16.562 1 81.88 85 GLY A C 1
ATOM 667 O O . GLY A 1 85 ? 18.844 -19.562 -15.789 1 81.88 85 GLY A O 1
ATOM 668 N N . ASN A 1 86 ? 20.719 -20.078 -16.75 1 67.94 86 ASN A N 1
ATOM 669 C CA . ASN A 1 86 ? 21.516 -19.031 -16.109 1 67.94 86 ASN A CA 1
ATOM 670 C C . ASN A 1 86 ? 21.391 -17.703 -16.859 1 67.94 86 ASN A C 1
ATOM 672 O O . ASN A 1 86 ? 22.156 -16.781 -16.609 1 67.94 86 ASN A O 1
ATOM 676 N N . GLU A 1 87 ? 20.484 -17.609 -17.781 1 62.5 87 GLU A N 1
ATOM 677 C CA . GLU A 1 87 ? 20.469 -16.484 -18.719 1 62.5 87 GLU A CA 1
ATOM 678 C C . GLU A 1 87 ? 19.703 -15.297 -18.141 1 62.5 87 GLU A C 1
ATOM 680 O O . GLU A 1 87 ? 19.391 -14.344 -18.859 1 62.5 87 GLU A O 1
ATOM 685 N N . LEU A 1 88 ? 19.375 -15.234 -16.891 1 65 88 LEU A N 1
ATOM 686 C CA . LEU A 1 88 ? 18.375 -14.227 -16.516 1 65 88 LEU A CA 1
ATOM 687 C C . LEU A 1 88 ? 19.047 -12.867 -16.297 1 65 88 LEU A C 1
ATOM 689 O O . LEU A 1 88 ? 18.359 -11.852 -16.172 1 65 88 LEU A O 1
ATOM 693 N N . GLU A 1 89 ? 20.344 -12.898 -16.625 1 64.19 89 GLU A N 1
ATOM 694 C CA . GLU A 1 89 ? 20.953 -11.609 -16.312 1 64.19 89 GLU A CA 1
ATOM 695 C C . GLU A 1 89 ? 20.422 -10.516 -17.234 1 64.19 89 GLU A C 1
ATOM 697 O O . GLU A 1 89 ? 20.297 -10.727 -18.438 1 64.19 89 GLU A O 1
ATOM 702 N N . ASN A 1 90 ? 19.875 -9.578 -16.859 1 69.56 90 ASN A N 1
ATOM 703 C CA . ASN A 1 90 ? 19.438 -8.367 -17.531 1 69.56 90 ASN A CA 1
ATOM 704 C C . ASN A 1 90 ? 18 -8.5 -18.062 1 69.56 90 ASN A C 1
ATOM 706 O O . ASN A 1 90 ? 17.469 -7.566 -18.672 1 69.56 90 ASN A O 1
ATOM 710 N N . THR A 1 91 ? 17.5 -9.734 -17.875 1 80.75 91 THR A N 1
ATOM 711 C CA . THR A 1 91 ? 16.156 -9.891 -18.406 1 80.75 91 THR A CA 1
ATOM 712 C C . THR A 1 91 ? 15.141 -10.008 -17.281 1 80.75 91 THR A C 1
ATOM 714 O O . THR A 1 91 ? 13.93 -10 -17.531 1 80.75 91 THR A O 1
ATOM 717 N N . LYS A 1 92 ? 15.609 -10.094 -16.125 1 85.56 92 LYS A N 1
ATOM 718 C CA . LYS A 1 92 ? 14.734 -10.32 -14.977 1 85.56 92 LYS A CA 1
ATOM 719 C C . LYS A 1 92 ? 13.641 -9.258 -14.898 1 85.56 92 LYS A C 1
ATOM 721 O O . LYS A 1 92 ? 12.453 -9.586 -14.805 1 85.56 92 LYS A O 1
ATOM 726 N N . LYS A 1 93 ? 14.109 -8.008 -15.016 1 86.25 93 LYS A N 1
ATOM 727 C CA . LYS A 1 93 ? 13.156 -6.91 -14.922 1 86.25 93 LYS A CA 1
ATOM 728 C C . LYS A 1 93 ? 12.102 -6.996 -16.016 1 86.25 93 LYS A C 1
ATOM 730 O O . LYS A 1 93 ? 10.914 -6.773 -15.773 1 86.25 93 LYS A O 1
ATOM 735 N N . ARG A 1 94 ? 12.57 -7.352 -17.141 1 88.06 94 ARG A N 1
ATOM 736 C CA . ARG A 1 94 ? 11.68 -7.438 -18.297 1 88.06 94 ARG A CA 1
ATOM 737 C C . ARG A 1 94 ? 10.641 -8.539 -18.094 1 88.06 94 ARG A C 1
ATOM 739 O O . ARG A 1 94 ? 9.445 -8.328 -18.312 1 88.06 94 ARG A O 1
ATOM 746 N N . ILE A 1 95 ? 11.07 -9.656 -17.672 1 89.19 95 ILE A N 1
ATOM 747 C CA . ILE A 1 95 ? 10.188 -10.805 -17.516 1 89.19 95 ILE A CA 1
ATOM 748 C C . ILE A 1 95 ? 9.195 -10.539 -16.391 1 89.19 95 ILE A C 1
ATOM 750 O O . ILE A 1 95 ? 8.016 -10.875 -16.5 1 89.19 95 ILE A O 1
ATOM 754 N N . LEU A 1 96 ? 9.672 -9.914 -15.383 1 90.81 96 LEU A N 1
ATOM 755 C CA . LEU A 1 96 ? 8.812 -9.602 -14.25 1 90.81 96 LEU A CA 1
ATOM 756 C C . LEU A 1 96 ? 7.773 -8.555 -14.633 1 90.81 96 LEU A C 1
ATOM 758 O O . LEU A 1 96 ? 6.633 -8.609 -14.172 1 90.81 96 LEU A O 1
ATOM 762 N N . ASN A 1 97 ? 8.148 -7.699 -15.492 1 91.88 97 ASN A N 1
ATOM 763 C CA . ASN A 1 97 ? 7.234 -6.652 -15.93 1 91.88 97 ASN A CA 1
ATOM 764 C C . ASN A 1 97 ? 6.176 -7.195 -16.891 1 91.88 97 ASN A C 1
ATOM 766 O O . ASN A 1 97 ? 5.27 -6.465 -17.297 1 91.88 97 ASN A O 1
ATOM 770 N N . LEU A 1 98 ? 6.324 -8.469 -17.203 1 93.06 98 LEU A N 1
ATOM 771 C CA . LEU A 1 98 ? 5.297 -9.109 -18.016 1 93.06 98 LEU A CA 1
ATOM 772 C C . LEU A 1 98 ? 4.203 -9.711 -17.141 1 93.06 98 LEU A C 1
ATOM 774 O O . LEU A 1 98 ? 3.186 -10.188 -17.641 1 93.06 98 LEU A O 1
ATOM 778 N N . GLY A 1 99 ? 4.434 -9.719 -15.836 1 93.56 99 GLY A N 1
ATOM 779 C CA . GLY A 1 99 ? 3.445 -10.266 -14.922 1 93.56 99 GLY A CA 1
ATOM 780 C C . GLY A 1 99 ? 3.812 -11.641 -14.398 1 93.56 99 GLY A C 1
ATOM 781 O O . GLY A 1 99 ? 2.959 -12.359 -13.867 1 93.56 99 GLY A O 1
ATOM 782 N N . VAL A 1 100 ? 5.016 -11.977 -14.602 1 93.19 100 VAL A N 1
ATOM 783 C CA . VAL A 1 100 ? 5.496 -13.258 -14.094 1 93.19 100 VAL A CA 1
ATOM 784 C C . VAL A 1 100 ? 5.531 -13.219 -12.562 1 93.19 100 VAL A C 1
ATOM 786 O O . VAL A 1 100 ? 6.039 -12.266 -11.969 1 93.19 100 VAL A O 1
ATOM 789 N N . SER A 1 101 ? 4.988 -14.312 -11.961 1 92 101 SER A N 1
ATOM 790 C CA . SER A 1 101 ? 4.867 -14.375 -10.508 1 92 101 SER A CA 1
ATOM 791 C C . SER A 1 101 ? 6.184 -14.789 -9.859 1 92 101 SER A C 1
ATOM 793 O O . SER A 1 101 ? 6.438 -14.469 -8.695 1 92 101 SER A O 1
ATOM 795 N N . ASP A 1 102 ? 6.945 -15.539 -10.633 1 90.75 102 ASP A N 1
ATOM 796 C CA . ASP A 1 102 ? 8.203 -16.062 -10.109 1 90.75 102 ASP A CA 1
ATOM 797 C C . ASP A 1 102 ? 9.102 -16.562 -11.234 1 90.75 102 ASP A C 1
ATOM 799 O O . ASP A 1 102 ? 8.625 -16.891 -12.32 1 90.75 102 ASP A O 1
ATOM 803 N N . TYR A 1 103 ? 10.32 -16.516 -10.914 1 90 103 TYR A N 1
ATOM 804 C CA . TYR A 1 103 ? 11.25 -17.219 -11.789 1 90 103 TYR A CA 1
ATOM 805 C C . TYR A 1 103 ? 12.164 -18.125 -10.977 1 90 103 TYR A C 1
ATOM 807 O O . TYR A 1 103 ? 12.562 -17.781 -9.867 1 90 103 TYR A O 1
ATOM 815 N N . ILE A 1 104 ? 12.375 -19.297 -11.57 1 88.88 104 ILE A N 1
ATOM 816 C CA . ILE A 1 104 ? 13.164 -20.328 -10.906 1 88.88 104 ILE A CA 1
ATOM 817 C C . ILE A 1 104 ? 14.281 -20.797 -11.836 1 88.88 104 ILE A C 1
ATOM 819 O O . ILE A 1 104 ? 14.039 -21.078 -13.008 1 88.88 104 ILE A O 1
ATOM 823 N N . THR A 1 105 ? 15.461 -20.875 -11.258 1 87.19 105 THR A N 1
ATOM 824 C CA . THR A 1 105 ? 16.578 -21.359 -12.047 1 87.19 105 THR A CA 1
ATOM 825 C C . THR A 1 105 ? 16.578 -22.891 -12.094 1 87.19 105 THR A C 1
ATOM 827 O O . THR A 1 105 ? 16.219 -23.547 -11.117 1 87.19 105 THR A O 1
ATOM 830 N N . LYS A 1 106 ? 17 -23.391 -13.18 1 87.62 106 LYS A N 1
ATOM 831 C CA . LYS A 1 106 ? 17.031 -24.844 -13.367 1 87.62 106 LYS A CA 1
ATOM 832 C C . LYS A 1 106 ? 18.047 -25.5 -12.438 1 87.62 106 LYS A C 1
ATOM 834 O O . LYS A 1 106 ? 17.953 -26.688 -12.141 1 87.62 106 LYS A O 1
ATOM 839 N N . ASN A 1 107 ? 18.953 -24.531 -11.953 1 83.94 107 ASN A N 1
ATOM 840 C CA . ASN A 1 107 ? 19.875 -25.047 -10.945 1 83.94 107 ASN A CA 1
ATOM 841 C C . ASN A 1 107 ? 19.172 -25.312 -9.617 1 83.94 107 ASN A C 1
ATOM 843 O O . ASN A 1 107 ? 18.547 -24.406 -9.055 1 83.94 107 ASN A O 1
ATOM 847 N N . ASN A 1 108 ? 18.969 -26.469 -9.086 1 82.56 108 ASN A N 1
ATOM 848 C CA . ASN A 1 108 ? 18.281 -26.891 -7.871 1 82.56 108 ASN A CA 1
ATOM 849 C C . ASN A 1 108 ? 16.766 -26.781 -8.031 1 82.56 108 ASN A C 1
ATOM 851 O O . ASN A 1 108 ? 16.062 -26.375 -7.098 1 82.56 108 ASN A O 1
ATOM 855 N N . LEU A 1 109 ? 16.25 -26.984 -9.156 1 87.25 109 LEU A N 1
ATOM 856 C CA . LEU A 1 109 ? 14.867 -26.812 -9.594 1 87.25 109 LEU A CA 1
ATOM 857 C C . LEU A 1 109 ? 13.898 -27.453 -8.602 1 87.25 109 LEU A C 1
ATOM 859 O O . LEU A 1 109 ? 12.945 -26.812 -8.156 1 87.25 109 LEU A O 1
ATOM 863 N N . GLY A 1 110 ? 14.188 -28.625 -8.148 1 86.5 110 GLY A N 1
ATOM 864 C CA . GLY A 1 110 ? 13.266 -29.344 -7.281 1 86.5 110 GLY A CA 1
ATOM 865 C C . GLY A 1 110 ? 12.969 -28.609 -5.988 1 86.5 110 GLY A C 1
ATOM 866 O O . GLY A 1 110 ? 11.812 -28.312 -5.684 1 86.5 110 GLY A O 1
ATOM 867 N N . GLU A 1 111 ? 13.969 -28.25 -5.293 1 86.56 111 GLU A N 1
ATOM 868 C CA . GLU A 1 111 ? 13.82 -27.594 -4 1 86.56 111 GLU A CA 1
ATOM 869 C C . GLU A 1 111 ? 13.188 -26.219 -4.152 1 86.56 111 GLU A C 1
ATOM 871 O O . GLU A 1 111 ? 12.273 -25.859 -3.412 1 86.56 111 GLU A O 1
ATOM 876 N N . GLU A 1 112 ? 13.648 -25.531 -5.125 1 85.44 112 GLU A N 1
ATOM 877 C CA . GLU A 1 112 ? 13.18 -24.172 -5.332 1 85.4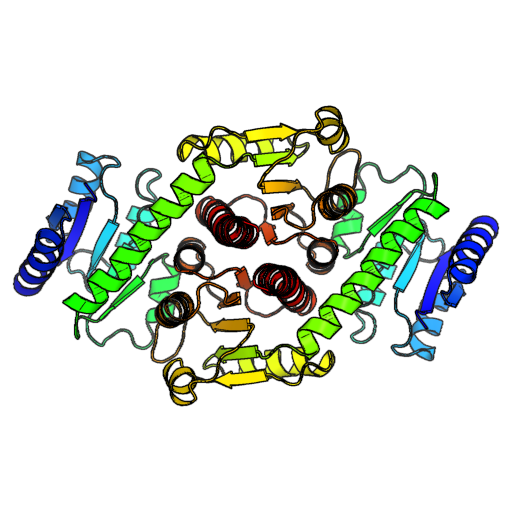4 112 GLU A CA 1
ATOM 878 C C . GLU A 1 112 ? 11.727 -24.156 -5.801 1 85.44 112 GLU A C 1
ATOM 880 O O . GLU A 1 112 ? 10.93 -23.344 -5.332 1 85.44 112 GLU A O 1
ATOM 885 N N . LEU A 1 113 ? 11.461 -25.031 -6.648 1 90.06 113 LEU A N 1
ATOM 886 C CA . LEU A 1 113 ? 10.109 -25.094 -7.195 1 90.06 113 LEU A CA 1
ATOM 887 C C . LEU A 1 113 ? 9.094 -25.359 -6.09 1 90.06 113 LEU A C 1
ATOM 889 O O . LEU A 1 113 ? 8.086 -24.656 -5.992 1 90.06 113 LEU A O 1
ATOM 893 N N . LEU A 1 114 ? 9.367 -26.266 -5.23 1 90.06 114 LEU A N 1
ATOM 894 C CA . LEU A 1 114 ? 8.445 -26.641 -4.168 1 90.06 114 LEU A CA 1
ATOM 895 C C . LEU A 1 114 ? 8.281 -25.5 -3.166 1 90.06 114 LEU A C 1
ATOM 897 O O . LEU A 1 114 ? 7.176 -25.234 -2.688 1 90.06 114 LEU A O 1
ATOM 901 N N . LYS A 1 115 ? 9.375 -24.875 -2.861 1 85.06 115 LYS A N 1
ATOM 902 C CA . LYS A 1 115 ? 9.32 -23.734 -1.958 1 85.06 115 LYS A CA 1
ATOM 903 C C . LYS A 1 115 ? 8.375 -22.656 -2.479 1 85.06 115 LYS A C 1
ATOM 905 O O . LYS A 1 115 ? 7.559 -22.125 -1.724 1 85.06 115 LYS A O 1
ATOM 910 N N . HIS A 1 116 ? 8.43 -22.422 -3.734 1 86.56 116 HIS A N 1
ATOM 911 C CA . HIS A 1 116 ? 7.625 -21.375 -4.332 1 86.56 116 HIS A CA 1
ATOM 912 C C . HIS A 1 116 ? 6.168 -21.797 -4.469 1 86.56 116 HIS A C 1
ATOM 914 O O . HIS A 1 116 ? 5.258 -20.984 -4.258 1 86.56 116 HIS A O 1
ATOM 920 N N . ILE A 1 117 ? 5.977 -23.047 -4.742 1 88.88 117 ILE A N 1
ATOM 921 C CA . ILE A 1 117 ? 4.613 -23.531 -4.887 1 88.88 117 ILE A CA 1
ATOM 922 C C . ILE A 1 117 ? 3.902 -23.5 -3.535 1 88.88 117 ILE A C 1
ATOM 924 O O . ILE A 1 117 ? 2.705 -23.203 -3.465 1 88.88 117 ILE A O 1
ATOM 928 N N . LYS A 1 118 ? 4.621 -23.734 -2.494 1 85.19 118 LYS A N 1
ATOM 929 C CA . LYS A 1 118 ? 4.043 -23.703 -1.153 1 85.19 118 LYS A CA 1
ATOM 930 C C . LYS A 1 118 ? 3.449 -22.328 -0.849 1 85.19 118 LYS A C 1
ATOM 932 O O . LYS A 1 118 ? 2.42 -22.219 -0.177 1 85.19 118 LYS A O 1
ATOM 937 N N . TYR A 1 119 ? 4.023 -21.344 -1.351 1 81.44 119 TYR A N 1
ATOM 938 C CA . TYR A 1 119 ? 3.541 -20 -1.09 1 81.44 119 TYR A CA 1
ATOM 939 C C . TYR A 1 119 ? 2.25 -19.719 -1.851 1 81.44 119 TYR A C 1
ATOM 941 O O . TYR A 1 119 ? 1.4 -18.953 -1.389 1 81.44 119 TYR A O 1
ATOM 949 N N . ILE A 1 120 ? 2.145 -20.391 -2.986 1 82.44 120 ILE A N 1
ATOM 950 C CA . ILE A 1 120 ? 0.883 -20.266 -3.711 1 82.44 120 ILE A CA 1
ATOM 951 C C . ILE A 1 120 ? -0.237 -20.922 -2.908 1 82.44 120 ILE A C 1
ATOM 953 O O . ILE A 1 120 ? -1.354 -20.406 -2.852 1 82.44 120 ILE A O 1
ATOM 957 N N . VAL A 1 121 ? 0.157 -21.953 -2.238 1 82.5 121 VAL A N 1
ATOM 958 C CA . VAL A 1 121 ? -0.823 -22.672 -1.428 1 82.5 121 VAL A CA 1
ATOM 959 C C . VAL A 1 121 ? -1.201 -21.828 -0.212 1 82.5 121 VAL A C 1
ATOM 961 O O . VAL A 1 121 ? -2.377 -21.734 0.146 1 82.5 121 VAL A O 1
ATOM 964 N N . LYS A 1 122 ? -0.243 -21.172 0.388 1 81 122 LYS A N 1
ATOM 965 C CA . LYS A 1 122 ? -0.491 -20.312 1.535 1 81 122 LYS A CA 1
ATOM 966 C C . LYS A 1 122 ? -1.417 -19.156 1.16 1 81 122 LYS A C 1
ATOM 968 O O . LYS A 1 122 ? -2.232 -18.719 1.974 1 81 122 LYS A O 1
ATOM 973 N N . GLU A 1 123 ? -1.206 -18.719 0.001 1 81.75 123 GLU A N 1
ATOM 974 C CA . GLU A 1 123 ? -2.096 -17.672 -0.506 1 81.75 123 GLU A CA 1
ATOM 975 C C . GLU A 1 123 ? -3.555 -18.109 -0.441 1 81.75 123 GLU A C 1
ATOM 977 O O . GLU A 1 123 ? -4.441 -17.312 -0.144 1 81.75 123 GLU A O 1
ATOM 982 N N . ASP A 1 124 ? -3.771 -19.344 -0.674 1 81.19 124 ASP A N 1
ATOM 983 C CA . ASP A 1 124 ? -5.125 -19.891 -0.642 1 81.19 124 ASP A CA 1
ATOM 984 C C . ASP A 1 124 ? -5.691 -19.875 0.776 1 81.19 124 ASP A C 1
ATOM 986 O O . ASP A 1 124 ? -6.891 -19.672 0.968 1 81.19 124 ASP A O 1
ATOM 990 N N . GLU A 1 125 ? -4.824 -20.031 1.696 1 83.94 125 GLU A N 1
ATOM 991 C CA . GLU A 1 125 ? -5.242 -19.953 3.094 1 83.94 125 GLU A CA 1
ATOM 992 C C . GLU A 1 125 ? -5.691 -18.547 3.461 1 83.94 125 GLU A C 1
ATOM 994 O O . GLU A 1 125 ? -6.672 -18.375 4.191 1 83.94 125 GLU A O 1
ATOM 999 N N . LEU A 1 126 ? -5.016 -17.609 2.973 1 87.75 126 LEU A N 1
ATOM 1000 C CA . LEU A 1 126 ? -5.379 -16.219 3.24 1 87.75 126 LEU A CA 1
ATOM 1001 C C . LEU A 1 126 ? -6.719 -15.883 2.602 1 87.75 126 LEU A C 1
ATOM 1003 O O . LEU A 1 126 ? -7.512 -15.125 3.176 1 87.75 126 LEU A O 1
ATOM 1007 N N . LEU A 1 127 ? -6.938 -16.406 1.445 1 90.56 127 LEU A N 1
ATOM 1008 C CA . LEU A 1 127 ? -8.227 -16.219 0.79 1 90.56 127 LEU A CA 1
ATOM 1009 C C . LEU A 1 127 ? -9.359 -16.797 1.627 1 90.56 127 LEU A C 1
ATOM 1011 O O . LEU A 1 127 ? -10.422 -16.188 1.748 1 90.56 127 LEU A O 1
ATOM 1015 N N . THR A 1 128 ? -9.133 -17.938 2.221 1 90.25 128 THR A N 1
ATOM 1016 C CA . THR A 1 128 ? -10.133 -18.562 3.082 1 90.25 128 THR A CA 1
ATOM 1017 C C . THR A 1 128 ? -10.422 -17.672 4.293 1 90.25 128 THR A C 1
ATOM 1019 O O . THR A 1 128 ? -11.578 -17.5 4.68 1 90.25 128 THR A O 1
ATOM 1022 N N . CYS A 1 129 ? -9.375 -17.125 4.836 1 90.12 129 CYS A N 1
ATOM 1023 C CA . CYS A 1 129 ? -9.539 -16.203 5.949 1 90.12 129 CYS A CA 1
ATOM 1024 C C . CYS A 1 129 ? -10.367 -14.984 5.535 1 90.12 129 CYS A C 1
ATOM 1026 O O . CYS A 1 129 ? -11.234 -14.531 6.281 1 90.12 129 CYS A O 1
ATOM 1028 N N . LEU A 1 130 ? -10.094 -14.523 4.391 1 93.38 130 LEU A N 1
ATOM 1029 C CA . LEU A 1 130 ? -10.805 -13.367 3.867 1 93.38 130 LEU A CA 1
ATOM 1030 C C . LEU A 1 130 ? -12.281 -13.68 3.664 1 93.38 130 LEU A C 1
ATOM 1032 O O . LEU A 1 130 ? -13.141 -12.836 3.932 1 93.38 130 LEU A O 1
ATOM 1036 N N . LYS A 1 131 ? -12.578 -14.898 3.229 1 94.69 131 LYS A N 1
ATOM 1037 C CA . LYS A 1 131 ? -13.953 -15.328 3.01 1 94.69 131 LYS A CA 1
ATOM 1038 C C . LYS A 1 131 ? -14.734 -15.352 4.32 1 94.69 131 LYS A C 1
ATOM 1040 O O . LYS A 1 131 ? -15.953 -15.148 4.324 1 94.69 131 LYS A O 1
ATOM 1045 N N . GLU A 1 132 ? -14.055 -15.516 5.398 1 93.44 132 GLU A N 1
ATOM 1046 C CA . GLU A 1 132 ? -14.695 -15.609 6.707 1 93.44 132 GLU A CA 1
ATOM 1047 C C . GLU A 1 132 ? -14.75 -14.25 7.391 1 93.44 132 GLU A C 1
ATOM 1049 O O . GLU A 1 132 ? -15.484 -14.07 8.367 1 93.44 132 GLU A O 1
ATOM 1054 N N . ALA A 1 133 ? -14 -13.328 6.961 1 93.5 133 ALA A N 1
ATOM 1055 C CA . ALA A 1 133 ? -13.922 -12.008 7.578 1 93.5 133 ALA A CA 1
ATOM 1056 C C . ALA A 1 133 ? -15.172 -11.18 7.273 1 93.5 133 ALA A C 1
ATOM 1058 O O . ALA A 1 133 ? -15.789 -11.352 6.227 1 93.5 133 ALA A O 1
ATOM 1059 N N . LYS A 1 134 ? -15.539 -10.367 8.195 1 94.75 134 LYS A N 1
ATOM 1060 C CA . LYS A 1 134 ? -16.578 -9.367 7.961 1 94.75 134 LYS A CA 1
ATOM 1061 C C . LYS A 1 134 ? -15.984 -8.078 7.398 1 94.75 134 LYS A C 1
ATOM 1063 O O . LYS A 1 134 ? -15.148 -7.445 8.039 1 94.75 134 LYS A O 1
ATOM 1068 N N . ILE A 1 135 ? -16.469 -7.68 6.195 1 96.69 135 ILE A N 1
ATOM 1069 C CA . ILE A 1 135 ? -15.867 -6.547 5.5 1 96.69 135 ILE A CA 1
ATOM 1070 C C . ILE A 1 135 ? -16.906 -5.453 5.301 1 96.69 135 ILE A C 1
ATOM 1072 O O . ILE A 1 135 ? -18.062 -5.738 4.941 1 96.69 135 ILE A O 1
ATOM 1076 N N . ALA A 1 136 ? -16.578 -4.238 5.633 1 96.94 136 ALA A N 1
ATOM 1077 C CA . ALA A 1 136 ? -17.406 -3.074 5.324 1 96.94 136 ALA A CA 1
ATOM 1078 C C . ALA A 1 136 ? -16.766 -2.217 4.238 1 96.94 136 ALA A C 1
ATOM 1080 O O . ALA A 1 136 ? -15.586 -1.874 4.324 1 96.94 136 ALA A O 1
ATOM 1081 N N . CYS A 1 137 ? -17.531 -1.919 3.256 1 97.5 137 CYS A N 1
ATOM 1082 C CA . CYS A 1 137 ? -17.094 -1.019 2.191 1 97.5 137 CYS A CA 1
ATOM 1083 C C . CYS A 1 137 ? -17.891 0.28 2.221 1 97.5 137 CYS A C 1
ATOM 1085 O O . CYS A 1 137 ? -19.125 0.266 2.084 1 97.5 137 CYS A O 1
ATOM 1087 N N . ILE A 1 138 ? -17.219 1.382 2.418 1 96.75 138 ILE A N 1
ATOM 1088 C CA . ILE A 1 138 ? -17.859 2.695 2.441 1 96.75 138 ILE A CA 1
ATOM 1089 C C . ILE A 1 138 ? -17.453 3.484 1.197 1 96.75 138 ILE A C 1
ATOM 1091 O O . ILE A 1 138 ? -16.312 3.918 1.069 1 96.75 138 ILE A O 1
ATOM 1095 N N . ASP A 1 139 ? -18.328 3.658 0.316 1 96.69 139 ASP A N 1
ATOM 1096 C CA . ASP A 1 139 ? -18.141 4.32 -0.972 1 96.69 139 ASP A CA 1
ATOM 1097 C C . ASP A 1 139 ? -19.469 4.863 -1.503 1 96.69 139 ASP A C 1
ATOM 1099 O O . ASP A 1 139 ? -20.453 4.125 -1.59 1 96.69 139 ASP A O 1
ATOM 1103 N N . ASP A 1 140 ? -19.531 6.086 -1.878 1 94.5 140 ASP A N 1
ATOM 1104 C CA . ASP A 1 140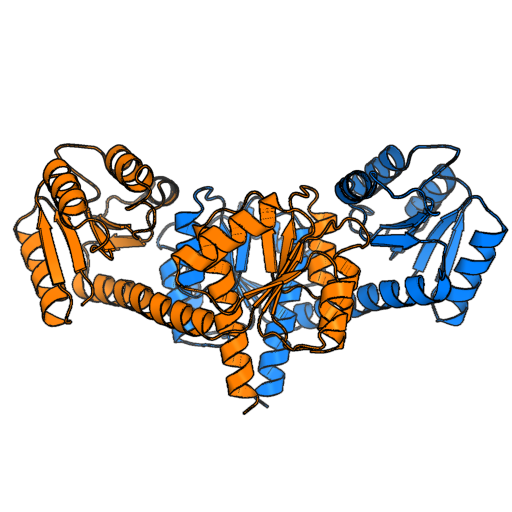 ? -20.812 6.656 -2.279 1 94.5 140 ASP A CA 1
ATOM 1105 C C . ASP A 1 140 ? -21.047 6.48 -3.779 1 94.5 140 ASP A C 1
ATOM 1107 O O . ASP A 1 140 ? -22.125 6.789 -4.285 1 94.5 140 ASP A O 1
ATOM 1111 N N . SER A 1 141 ? -20.016 6.055 -4.555 1 94.75 141 SER A N 1
ATOM 1112 C CA . SER A 1 141 ? -20.188 5.777 -5.98 1 94.75 141 SER A CA 1
ATOM 1113 C C . SER A 1 141 ? -20.812 4.402 -6.203 1 94.75 141 SER A C 1
ATOM 1115 O O . SER A 1 141 ? -20.188 3.379 -5.898 1 94.75 141 SER A O 1
ATOM 1117 N N . HIS A 1 142 ? -21.938 4.359 -6.781 1 95.75 142 HIS A N 1
ATOM 1118 C CA . HIS A 1 142 ? -22.609 3.102 -7.105 1 95.75 142 HIS A CA 1
ATOM 1119 C C . HIS A 1 142 ? -21.75 2.256 -8.047 1 95.75 142 HIS A C 1
ATOM 1121 O O . HIS A 1 142 ? -21.703 1.031 -7.906 1 95.75 142 HIS A O 1
ATOM 1127 N N . PHE A 1 143 ? -21.125 2.977 -8.883 1 96.38 143 PHE A N 1
ATOM 1128 C CA . PHE A 1 143 ? -20.297 2.293 -9.859 1 96.38 143 PHE A CA 1
ATOM 1129 C C . PHE A 1 143 ? -19.109 1.602 -9.18 1 96.38 143 PHE A C 1
ATOM 1131 O O . PHE A 1 143 ? -18.859 0.42 -9.422 1 96.38 143 PHE A O 1
ATOM 1138 N N . ASP A 1 144 ? -18.406 2.289 -8.281 1 96.5 144 ASP A N 1
ATOM 1139 C CA . ASP A 1 144 ? -17.25 1.737 -7.59 1 96.5 144 ASP A CA 1
ATOM 1140 C C . ASP A 1 144 ? -17.641 0.581 -6.68 1 96.5 144 ASP A C 1
ATOM 1142 O O . ASP A 1 144 ? -16.938 -0.424 -6.59 1 96.5 144 ASP A O 1
ATOM 1146 N N . ARG A 1 145 ? -18.781 0.723 -6.043 1 97.19 145 ARG A N 1
ATOM 1147 C CA . ARG A 1 145 ? -19.266 -0.358 -5.188 1 97.19 145 ARG A CA 1
ATOM 1148 C C . ARG A 1 145 ? -19.562 -1.61 -6.008 1 97.19 145 ARG A C 1
ATOM 1150 O O . ARG A 1 145 ? -19.25 -2.725 -5.578 1 97.19 145 ARG A O 1
ATOM 1157 N N . ALA A 1 146 ? -20.125 -1.42 -7.184 1 97.44 146 ALA A N 1
ATOM 1158 C CA . ALA A 1 146 ? -20.453 -2.549 -8.055 1 97.44 146 ALA A CA 1
ATOM 1159 C C . ALA A 1 146 ? -19.172 -3.271 -8.5 1 97.44 146 ALA A C 1
ATOM 1161 O O . ALA A 1 146 ? -19.141 -4.504 -8.547 1 97.44 146 ALA A O 1
ATOM 1162 N N . ILE A 1 147 ? -18.156 -2.5 -8.805 1 97.25 147 ILE A N 1
ATOM 1163 C CA . ILE A 1 147 ? -16.891 -3.076 -9.219 1 97.25 147 ILE A CA 1
ATOM 1164 C C . ILE A 1 147 ? -16.312 -3.914 -8.086 1 97.25 147 ILE A C 1
ATOM 1166 O O . ILE A 1 147 ? -15.891 -5.055 -8.297 1 97.25 147 ILE A O 1
ATOM 1170 N N . MET A 1 148 ? -16.312 -3.33 -6.879 1 97.81 148 MET A N 1
ATOM 1171 C CA . MET A 1 148 ? -15.789 -4.043 -5.715 1 97.81 148 MET A CA 1
ATOM 1172 C C . MET A 1 148 ? -16.578 -5.324 -5.461 1 97.81 148 MET A C 1
ATOM 1174 O O . MET A 1 148 ? -15.992 -6.383 -5.219 1 97.81 148 MET A O 1
ATOM 1178 N N . LYS A 1 149 ? -17.844 -5.18 -5.566 1 97.56 149 LYS A N 1
ATOM 1179 C CA . LYS A 1 149 ? -18.719 -6.328 -5.359 1 97.56 149 LYS A CA 1
ATOM 1180 C C . LYS A 1 149 ? -18.438 -7.43 -6.375 1 97.56 149 LYS A C 1
ATOM 1182 O O . LYS A 1 149 ? -18.375 -8.609 -6.02 1 97.56 149 LYS A O 1
ATOM 1187 N N . ASP A 1 150 ? -18.297 -7.062 -7.605 1 96.69 150 ASP A N 1
ATOM 1188 C CA . ASP A 1 150 ? -18.016 -8.023 -8.664 1 96.69 150 ASP A CA 1
ATOM 1189 C C . ASP A 1 150 ? -16.719 -8.781 -8.391 1 96.69 150 ASP A C 1
ATOM 1191 O O . ASP A 1 150 ? -16.688 -10.008 -8.484 1 96.69 150 ASP A O 1
ATOM 1195 N N . ILE A 1 151 ? -15.688 -8.07 -8.008 1 96.25 151 ILE A N 1
ATOM 1196 C CA . ILE A 1 151 ? -14.398 -8.703 -7.73 1 96.25 151 ILE A CA 1
ATOM 1197 C C . ILE A 1 151 ? -14.531 -9.648 -6.539 1 96.25 151 ILE A C 1
ATOM 1199 O O . ILE A 1 151 ? -14.125 -10.812 -6.613 1 96.25 151 ILE A O 1
ATOM 1203 N N . LEU A 1 152 ? -15.156 -9.141 -5.445 1 97.62 152 LEU A N 1
ATOM 1204 C CA . LEU A 1 152 ? -15.281 -9.93 -4.227 1 97.62 152 LEU A CA 1
ATOM 1205 C C . LEU A 1 152 ? -16.125 -11.172 -4.465 1 97.62 152 LEU A C 1
ATOM 1207 O O . LEU A 1 152 ? -15.805 -12.258 -3.971 1 97.62 152 LEU A O 1
ATOM 1211 N N . THR A 1 153 ? -17.172 -11.055 -5.27 1 96.19 153 THR A N 1
ATOM 1212 C CA . THR A 1 153 ? -18.047 -12.172 -5.602 1 96.19 153 THR A CA 1
ATOM 1213 C C . THR A 1 153 ? -17.297 -13.227 -6.406 1 96.19 153 THR A C 1
ATOM 1215 O O . THR A 1 153 ? -17.469 -14.43 -6.195 1 96.19 153 THR A O 1
ATOM 1218 N N . LYS A 1 154 ? -16.5 -12.758 -7.305 1 92.44 154 LYS A N 1
ATOM 1219 C CA . LYS A 1 154 ? -15.672 -13.656 -8.117 1 92.44 154 LYS A CA 1
ATOM 1220 C C . LYS A 1 154 ? -14.828 -14.57 -7.25 1 92.44 154 LYS A C 1
ATOM 1222 O O . LYS A 1 154 ? -14.547 -15.711 -7.625 1 92.44 154 LYS A O 1
ATOM 1227 N N . TYR A 1 155 ? -14.414 -14.102 -6.094 1 93.19 155 TYR A N 1
ATOM 1228 C CA . TYR A 1 155 ? -13.562 -14.875 -5.195 1 93.19 155 TYR A CA 1
ATOM 1229 C C . TYR A 1 155 ? -14.383 -15.5 -4.07 1 93.19 155 TYR A C 1
ATOM 1231 O O . TYR A 1 155 ? -13.82 -15.938 -3.062 1 93.19 155 TYR A O 1
ATOM 1239 N N . ASP A 1 156 ? -15.664 -15.438 -4.168 1 94.94 156 ASP A N 1
ATOM 1240 C CA . ASP A 1 156 ? -16.609 -16.047 -3.234 1 94.94 156 ASP A CA 1
ATOM 1241 C C . ASP A 1 156 ? -16.516 -15.383 -1.859 1 94.94 156 ASP A C 1
ATOM 1243 O O . ASP A 1 156 ? -16.594 -16.062 -0.833 1 94.94 156 ASP A O 1
ATOM 1247 N N . ILE A 1 157 ? -16.219 -14.117 -1.847 1 96.88 157 ILE A N 1
ATOM 1248 C CA . ILE A 1 157 ? -16.266 -13.32 -0.625 1 96.88 157 ILE A CA 1
ATOM 1249 C C . ILE A 1 157 ? -17.641 -12.672 -0.484 1 96.88 157 ILE A C 1
ATOM 1251 O O . ILE A 1 157 ? -17.953 -11.711 -1.184 1 96.88 157 ILE A O 1
ATOM 1255 N N . LYS A 1 158 ? -18.406 -13.164 0.464 1 95.62 158 LYS A N 1
ATOM 1256 C CA . LYS A 1 158 ? -19.828 -12.812 0.484 1 95.62 158 LYS A CA 1
ATOM 1257 C C . LYS A 1 158 ? -20.172 -12.023 1.738 1 95.62 158 LYS A C 1
ATOM 1259 O O . LYS A 1 158 ? -21.234 -11.391 1.804 1 95.62 158 LYS A O 1
ATOM 1264 N N . ASN A 1 159 ? -19.344 -12.086 2.75 1 96.19 159 ASN A N 1
ATOM 1265 C CA . ASN A 1 159 ? -19.625 -11.406 4.008 1 96.19 159 ASN A CA 1
ATOM 1266 C C . ASN A 1 159 ? -19.203 -9.945 3.965 1 96.19 159 ASN A C 1
ATOM 1268 O O . ASN A 1 159 ? -18.344 -9.516 4.734 1 96.19 159 ASN A O 1
ATOM 1272 N N . VAL A 1 160 ? -19.844 -9.195 3.016 1 97.38 160 VAL A N 1
ATOM 1273 C CA . VAL A 1 160 ? -19.469 -7.805 2.777 1 97.38 160 VAL A CA 1
ATOM 1274 C C . VAL A 1 160 ? -20.719 -6.922 2.855 1 97.38 160 VAL A C 1
ATOM 1276 O O . VAL A 1 160 ? -21.734 -7.219 2.232 1 97.38 160 VAL A O 1
ATOM 1279 N N . ASP A 1 161 ? -20.656 -5.875 3.639 1 96.94 161 ASP A N 1
ATOM 1280 C CA . ASP A 1 161 ? -21.688 -4.848 3.676 1 96.94 161 ASP A CA 1
ATOM 1281 C C . ASP A 1 161 ? -21.219 -3.566 2.994 1 96.94 161 ASP A C 1
ATOM 1283 O O . ASP A 1 161 ? -20.094 -3.129 3.197 1 96.94 161 ASP A O 1
ATOM 1287 N N . PHE A 1 162 ? -22.078 -3.057 2.217 1 96.5 162 PHE A N 1
ATOM 1288 C CA . PHE A 1 162 ? -21.75 -1.828 1.499 1 96.5 162 PHE A CA 1
ATOM 1289 C C . PHE A 1 162 ? -22.547 -0.652 2.068 1 96.5 162 PHE A C 1
ATOM 1291 O O . PHE A 1 162 ? -23.734 -0.767 2.322 1 96.5 162 PHE A O 1
ATOM 1298 N N . TYR A 1 163 ? -21.812 0.436 2.275 1 95.06 163 TYR A N 1
ATOM 1299 C CA . TYR A 1 163 ? -22.406 1.671 2.777 1 95.06 163 TYR A CA 1
ATOM 1300 C C . TYR A 1 163 ? -22.094 2.844 1.856 1 95.06 163 TYR A C 1
ATOM 1302 O O . TYR A 1 163 ? -21.016 2.889 1.246 1 95.06 163 TYR A O 1
ATOM 1310 N N . SER A 1 164 ? -22.984 3.82 1.843 1 92.69 164 SER A N 1
ATOM 1311 C CA . SER A 1 164 ? -22.766 4.984 0.989 1 92.69 164 SER A CA 1
ATOM 1312 C C . SER A 1 164 ? -22.234 6.168 1.788 1 92.69 164 SER A C 1
ATOM 1314 O O . SER A 1 164 ? -21.859 7.191 1.215 1 92.69 164 SER A O 1
ATOM 1316 N N . SER A 1 165 ? -22.234 5.988 3.113 1 90.19 165 SER A N 1
ATOM 1317 C CA . SER A 1 165 ? -21.734 7.047 3.986 1 90.19 165 SER A CA 1
ATOM 1318 C C . SER A 1 165 ? -21.281 6.484 5.324 1 90.19 165 SER A C 1
ATOM 1320 O O . SER A 1 165 ? -21.609 5.352 5.68 1 90.19 165 SER A O 1
ATOM 1322 N N . GLY A 1 166 ? -20.438 7.281 5.992 1 88.12 166 GLY A N 1
ATOM 1323 C CA . GLY A 1 166 ? -20.031 6.906 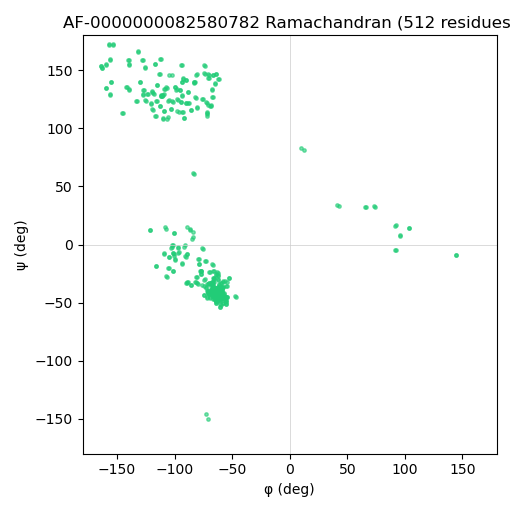7.34 1 88.12 166 GLY A CA 1
ATOM 1324 C C . GLY A 1 166 ? -21.203 6.82 8.305 1 88.12 166 GLY A C 1
ATOM 1325 O O . GLY A 1 166 ? -21.188 6.008 9.234 1 88.12 166 GLY A O 1
ATOM 1326 N N . LYS A 1 167 ? -22.141 7.672 8.109 1 86.5 167 LYS A N 1
ATOM 1327 C CA . LYS A 1 167 ? -23.328 7.656 8.938 1 86.5 167 LYS A CA 1
ATOM 1328 C C . LYS A 1 167 ? -24.062 6.316 8.836 1 86.5 167 LYS A C 1
ATOM 1330 O O . LYS A 1 167 ? -24.5 5.766 9.844 1 86.5 167 LYS A O 1
ATOM 1335 N N . ASP A 1 168 ? -24.172 5.797 7.629 1 87 168 ASP A N 1
ATOM 1336 C CA . ASP A 1 168 ? -24.797 4.496 7.402 1 87 168 ASP A CA 1
ATOM 1337 C C . ASP A 1 168 ? -24.062 3.393 8.164 1 87 168 ASP A C 1
ATOM 1339 O O . ASP A 1 168 ? -24.703 2.498 8.727 1 87 168 ASP A O 1
ATOM 1343 N N . LEU A 1 169 ? -22.703 3.523 8.234 1 88.06 169 LEU A N 1
ATOM 1344 C CA . LEU A 1 169 ? -21.875 2.541 8.93 1 88.06 169 LEU A CA 1
ATOM 1345 C C . LEU A 1 169 ? -22.156 2.566 10.43 1 88.06 169 LEU A C 1
ATOM 1347 O O . LEU A 1 169 ? -22.281 1.515 11.062 1 88.06 169 LEU A O 1
ATOM 1351 N N . THR A 1 170 ? -22.266 3.729 11.039 1 82.38 170 THR A N 1
ATOM 1352 C CA . THR A 1 170 ? -22.438 3.912 12.477 1 82.38 170 THR A CA 1
ATOM 1353 C C . THR A 1 170 ? -23.828 3.465 12.914 1 82.38 170 THR A C 1
ATOM 1355 O O . THR A 1 170 ? -24.016 2.998 14.039 1 82.38 170 THR A O 1
ATOM 1358 N N . GLU A 1 171 ? -24.797 3.652 12.078 1 82.62 171 GLU A N 1
ATOM 1359 C CA . GLU A 1 171 ? -26.188 3.311 12.398 1 82.62 171 GLU A CA 1
ATOM 1360 C C . GLU A 1 171 ? -26.344 1.814 12.656 1 82.62 171 GLU A C 1
ATOM 1362 O O . GLU A 1 171 ? -27.109 1.403 13.523 1 82.62 171 GLU A O 1
ATOM 1367 N N . TYR A 1 172 ? -25.5 1.067 12.07 1 75.19 172 TYR A N 1
ATOM 1368 C CA . TYR A 1 172 ? -25.672 -0.377 12.188 1 75.19 172 TYR A CA 1
ATOM 1369 C C . TYR A 1 172 ? -24.797 -0.941 13.305 1 75.19 172 TYR A C 1
ATOM 1371 O O . TYR A 1 172 ? -25.016 -2.07 13.758 1 75.19 172 TYR A O 1
ATOM 1379 N N . ASN A 1 173 ? -23.938 -0.162 13.906 1 73.12 173 ASN A N 1
ATOM 1380 C CA . ASN A 1 173 ? -23.078 -0.478 15.039 1 73.12 173 ASN A CA 1
ATOM 1381 C C . ASN A 1 173 ? -22.484 -1.876 14.914 1 73.12 173 ASN A C 1
ATOM 1383 O O . ASN A 1 173 ? -22.5 -2.65 15.875 1 73.12 173 ASN A O 1
ATOM 1387 N N . LYS A 1 174 ? -22.203 -2.295 13.75 1 84.81 174 LYS A N 1
ATOM 1388 C CA . LYS A 1 174 ? -21.562 -3.58 13.5 1 84.81 174 LYS A CA 1
ATOM 1389 C C . LYS A 1 174 ? -20.047 -3.439 13.484 1 84.81 174 LYS A C 1
ATOM 1391 O O . LYS A 1 174 ? -19.516 -2.393 13.102 1 84.81 174 LYS A O 1
ATOM 1396 N N . ARG A 1 175 ? -19.438 -4.469 14.047 1 88.31 175 ARG A N 1
ATOM 1397 C CA . ARG A 1 175 ? -17.969 -4.504 14.023 1 88.31 175 ARG A CA 1
ATOM 1398 C C . ARG A 1 175 ? -17.469 -5.332 12.852 1 88.31 175 ARG A C 1
ATOM 1400 O O . ARG A 1 175 ? -18 -6.402 12.555 1 88.31 175 ARG A O 1
ATOM 1407 N N . TYR A 1 176 ? -16.531 -4.773 12.164 1 93.94 176 TYR A N 1
ATOM 1408 C CA . TYR A 1 176 ? -15.953 -5.449 11.008 1 93.94 176 TYR A CA 1
ATOM 1409 C C . TYR A 1 176 ? -14.469 -5.738 11.227 1 93.94 176 TYR A C 1
ATOM 1411 O O . TYR A 1 176 ? -13.828 -5.129 12.086 1 93.94 176 TYR A O 1
ATOM 1419 N N . ASP A 1 177 ? -14.016 -6.727 10.523 1 92.75 177 ASP A N 1
ATOM 1420 C CA . ASP A 1 177 ? -12.602 -7.082 10.578 1 92.75 177 ASP A CA 1
ATOM 1421 C C . ASP A 1 177 ? -11.773 -6.188 9.656 1 92.75 177 ASP A C 1
ATOM 1423 O O . ASP A 1 177 ? -10.609 -5.906 9.938 1 92.75 177 ASP A O 1
ATOM 1427 N N . LEU A 1 178 ? -12.406 -5.793 8.586 1 95.88 178 LEU A N 1
ATOM 1428 C CA . LEU A 1 178 ? -11.719 -5.012 7.562 1 95.88 178 LEU A CA 1
ATOM 1429 C C . LEU A 1 178 ? -12.648 -3.941 6.992 1 95.88 178 LEU A C 1
ATOM 1431 O O . LEU A 1 178 ? -13.82 -4.203 6.73 1 95.88 178 LEU A O 1
ATOM 1435 N N . TYR A 1 179 ? -12.141 -2.746 6.84 1 96.88 179 TYR A N 1
ATOM 1436 C CA . TYR A 1 179 ? -12.883 -1.628 6.266 1 96.88 179 TYR A CA 1
ATOM 1437 C C . TYR A 1 179 ? -12.219 -1.136 4.984 1 96.88 179 TYR A C 1
ATOM 1439 O O . TYR A 1 179 ? -11 -0.939 4.945 1 96.88 179 TYR A O 1
ATOM 1447 N N . LEU A 1 180 ? -12.938 -0.992 3.943 1 98 180 LEU A N 1
ATOM 1448 C CA . LEU A 1 180 ? -12.57 -0.258 2.74 1 98 180 LEU A CA 1
ATOM 1449 C C . LEU A 1 180 ? -13.258 1.103 2.697 1 98 180 LEU A C 1
ATOM 1451 O O . LEU A 1 180 ? -14.484 1.179 2.643 1 98 180 LEU A O 1
ATOM 1455 N N . VAL A 1 181 ? -12.484 2.176 2.73 1 97.44 181 VAL A N 1
ATOM 1456 C CA . VAL A 1 181 ? -13.07 3.502 2.871 1 97.44 181 VAL A CA 1
ATOM 1457 C C . VAL A 1 181 ? -12.602 4.402 1.73 1 97.44 181 VAL A C 1
ATOM 1459 O O . VAL A 1 181 ? -11.398 4.602 1.548 1 97.44 181 VAL A O 1
ATOM 1462 N N . ASP A 1 182 ? -13.5 4.941 1.013 1 96.44 182 ASP A N 1
ATOM 1463 C CA . ASP A 1 182 ? -13.172 5.969 0.028 1 96.44 182 ASP A CA 1
ATOM 1464 C C . ASP A 1 182 ? -12.758 7.273 0.709 1 96.44 182 ASP A C 1
ATOM 1466 O O . ASP A 1 182 ? -13.32 7.637 1.748 1 96.44 182 ASP A O 1
ATOM 1470 N N . ILE A 1 183 ? -11.812 7.973 0.137 1 93 183 ILE A N 1
ATOM 1471 C CA . ILE A 1 183 ? -11.328 9.211 0.73 1 93 183 ILE A CA 1
ATOM 1472 C C . ILE A 1 183 ? -12.359 10.32 0.535 1 93 183 ILE A C 1
ATOM 1474 O O . ILE A 1 183 ? -12.641 11.086 1.458 1 93 183 ILE A O 1
ATOM 1478 N N . VAL A 1 184 ? -12.906 10.359 -0.707 1 91.12 184 VAL A N 1
ATOM 1479 C CA . VAL A 1 184 ? -13.852 11.422 -1.042 1 91.12 184 VAL A CA 1
ATOM 1480 C C . VAL A 1 184 ? -15.266 10.859 -1.092 1 91.12 184 VAL A C 1
ATOM 1482 O O . VAL A 1 184 ? -15.602 10.086 -1.991 1 91.12 184 VAL A O 1
ATOM 1485 N N . LEU A 1 185 ? -16.062 11.219 -0.14 1 90.75 185 LEU A N 1
ATOM 1486 C CA . LEU A 1 185 ? -17.469 10.859 -0.086 1 90.75 185 LEU A CA 1
ATOM 1487 C C . LEU A 1 185 ? -18.359 12.086 -0.252 1 90.75 185 LEU A C 1
ATOM 1489 O O . LEU A 1 185 ? -17.891 13.219 -0.116 1 90.75 185 LEU A O 1
ATOM 1493 N N . GLU A 1 186 ? -19.578 11.891 -0.62 1 83.62 186 GLU A N 1
ATOM 1494 C CA . GLU A 1 186 ? -20.484 12.992 -0.913 1 83.62 186 GLU A CA 1
ATOM 1495 C C . GLU A 1 186 ? -20.656 13.906 0.294 1 83.62 186 GLU A C 1
ATOM 1497 O O . GLU A 1 186 ? -20.562 15.133 0.165 1 83.62 186 GLU A O 1
ATOM 1502 N N . ASN A 1 187 ? -20.812 13.352 1.52 1 76.94 187 ASN A N 1
ATOM 1503 C CA . ASN A 1 187 ? -21.172 14.234 2.627 1 76.94 187 ASN A CA 1
ATOM 1504 C C . ASN A 1 187 ? -20.125 14.18 3.744 1 76.94 187 ASN A C 1
ATOM 1506 O O . ASN A 1 187 ? -20.375 14.68 4.844 1 76.94 187 ASN A O 1
ATOM 1510 N N . GLU A 1 188 ? -19 13.586 3.424 1 83.38 188 GLU A N 1
ATOM 1511 C CA . GLU A 1 188 ? -18 13.484 4.484 1 83.38 188 GLU A CA 1
ATOM 1512 C C . GLU A 1 188 ? -16.609 13.172 3.916 1 83.38 188 GLU A C 1
ATOM 1514 O O . GLU A 1 188 ? -16.5 12.633 2.814 1 83.38 188 GLU A O 1
ATOM 1519 N N . PHE A 1 189 ? -15.68 13.633 4.68 1 85.62 189 PHE A N 1
ATOM 1520 C CA . PHE A 1 189 ? -14.297 13.281 4.391 1 85.62 189 PHE A CA 1
ATOM 1521 C C . PHE A 1 189 ? -13.961 11.906 4.949 1 85.62 189 PHE A C 1
ATOM 1523 O O . PHE A 1 189 ? -14.203 11.633 6.129 1 85.62 189 PHE A O 1
ATOM 1530 N N . GLY A 1 190 ? -13.453 11.047 4.094 1 90.56 190 GLY A N 1
ATOM 1531 C CA . GLY A 1 190 ? -13.086 9.703 4.523 1 90.56 190 GLY A CA 1
ATOM 1532 C C . GLY A 1 190 ? -12.172 9.688 5.73 1 90.56 190 GLY A C 1
ATOM 1533 O O . GLY A 1 190 ? -12.203 8.75 6.531 1 90.56 190 GLY A O 1
ATOM 1534 N N . LYS A 1 191 ? -11.422 10.695 5.867 1 91.75 191 LYS A N 1
ATOM 1535 C CA . LYS A 1 191 ? -10.508 10.797 7 1 91.75 191 LYS A CA 1
ATOM 1536 C C . LYS A 1 191 ? -11.258 10.742 8.32 1 91.75 191 LYS A C 1
ATOM 1538 O O . LYS A 1 191 ? -10.781 10.156 9.297 1 91.75 191 LYS A O 1
ATOM 1543 N N . ASN A 1 192 ? -12.422 11.398 8.391 1 89.94 192 ASN A N 1
ATOM 1544 C CA . ASN A 1 192 ? -13.227 11.391 9.602 1 89.94 192 ASN A CA 1
ATOM 1545 C C . ASN A 1 192 ? -13.672 9.977 9.969 1 89.94 192 ASN A C 1
ATOM 1547 O O . ASN A 1 192 ? -13.703 9.617 11.148 1 89.94 192 ASN A O 1
ATOM 1551 N N . ILE A 1 193 ? -13.977 9.258 8.969 1 92.56 193 ILE A N 1
ATOM 1552 C CA . ILE A 1 193 ? -14.398 7.879 9.188 1 92.56 193 ILE A CA 1
ATOM 1553 C C . ILE A 1 193 ? -13.227 7.066 9.734 1 92.56 193 ILE A C 1
ATOM 1555 O O . ILE A 1 193 ? -13.383 6.316 10.703 1 92.56 193 ILE A O 1
ATOM 1559 N N . ILE A 1 194 ? -12.055 7.25 9.18 1 93.88 194 ILE A N 1
ATOM 1560 C CA . ILE A 1 194 ? -10.852 6.527 9.586 1 93.88 194 ILE A CA 1
ATOM 1561 C C . ILE A 1 194 ? -10.555 6.816 11.055 1 93.88 194 ILE A C 1
ATOM 1563 O O . ILE A 1 194 ? -10.328 5.895 11.844 1 93.88 194 ILE A O 1
ATOM 1567 N N . ILE A 1 195 ? -10.594 8.078 11.359 1 90.12 195 ILE A N 1
ATOM 1568 C CA . ILE A 1 195 ? -10.281 8.508 12.719 1 90.12 195 ILE A CA 1
ATOM 1569 C C . ILE A 1 195 ? -11.258 7.867 13.695 1 90.12 195 ILE A C 1
ATOM 1571 O O . ILE A 1 195 ? -10.859 7.344 14.734 1 90.12 195 ILE A O 1
ATOM 1575 N N . ARG A 1 196 ? -12.5 7.891 13.359 1 89.38 196 ARG A N 1
ATOM 1576 C CA . ARG A 1 196 ? -13.523 7.312 14.219 1 89.38 196 ARG A CA 1
ATOM 1577 C C . ARG A 1 196 ? -13.328 5.809 14.375 1 89.38 196 ARG A C 1
ATOM 1579 O O . ARG A 1 196 ? -13.375 5.281 15.484 1 89.38 196 ARG A O 1
ATOM 1586 N N . LEU A 1 197 ? -13.109 5.105 13.305 1 91.62 197 LEU A N 1
ATOM 1587 C CA . LEU A 1 197 ? -12.93 3.656 13.328 1 91.62 197 LEU A CA 1
ATOM 1588 C C . LEU A 1 197 ? -11.719 3.273 14.172 1 91.62 197 LEU A C 1
ATOM 1590 O O . LEU A 1 197 ? -11.789 2.324 14.961 1 91.62 197 LEU A O 1
ATOM 1594 N N . ARG A 1 198 ? -10.664 4.023 13.992 1 89.44 198 ARG A N 1
ATOM 1595 C CA . ARG A 1 198 ? -9.422 3.729 14.703 1 89.44 198 ARG A CA 1
ATOM 1596 C C . ARG A 1 198 ? -9.578 3.977 16.203 1 89.44 198 ARG A C 1
ATOM 1598 O O . ARG A 1 198 ? -9.047 3.221 17.016 1 89.44 198 ARG A O 1
ATOM 1605 N N . ARG A 1 199 ? -10.266 4.988 16.484 1 84.69 199 ARG A N 1
ATOM 1606 C CA . ARG A 1 199 ? -10.555 5.281 17.891 1 84.69 199 ARG A CA 1
ATOM 1607 C C . ARG A 1 199 ? -11.375 4.168 18.531 1 84.69 199 ARG A C 1
ATOM 1609 O O . ARG A 1 199 ? -11.117 3.775 19.672 1 84.69 199 ARG A O 1
ATOM 1616 N N . ASP A 1 200 ? -12.312 3.68 17.781 1 86.94 200 ASP A N 1
ATOM 1617 C CA . ASP A 1 200 ? -13.227 2.668 18.297 1 86.94 200 ASP A CA 1
ATOM 1618 C C . ASP A 1 200 ? -12.531 1.315 18.438 1 86.94 200 ASP A C 1
ATOM 1620 O O . ASP A 1 200 ? -12.852 0.53 19.328 1 86.94 200 ASP A O 1
ATOM 1624 N N . ASN A 1 201 ? -11.688 1.043 17.516 1 85.38 201 ASN A N 1
ATOM 1625 C CA . ASN A 1 201 ? -10.969 -0.229 17.516 1 85.38 201 ASN A CA 1
ATOM 1626 C C . ASN A 1 201 ? -9.547 -0.071 16.984 1 85.38 201 ASN A C 1
ATOM 1628 O O . ASN A 1 201 ? -9.344 0.05 15.766 1 85.38 201 ASN A O 1
ATOM 1632 N N . ILE A 1 202 ? -8.609 -0.271 17.844 1 80.38 202 ILE A N 1
ATOM 1633 C CA . ILE A 1 202 ? -7.215 -0.022 17.516 1 80.38 202 ILE A CA 1
ATOM 1634 C C . ILE A 1 202 ? -6.703 -1.111 16.578 1 80.38 202 ILE A C 1
ATOM 1636 O O . ILE A 1 202 ? -5.742 -0.899 15.836 1 80.38 202 ILE A O 1
ATOM 1640 N N . ASN A 1 203 ? -7.441 -2.201 16.453 1 81.69 203 ASN A N 1
ATOM 1641 C CA . ASN A 1 203 ? -6.957 -3.355 15.703 1 81.69 203 ASN A CA 1
ATOM 1642 C C . ASN A 1 203 ? -7.598 -3.438 14.32 1 81.69 203 ASN A C 1
ATOM 1644 O O . ASN A 1 203 ? -7.258 -4.312 13.523 1 81.69 203 ASN A O 1
ATOM 1648 N N . SER A 1 204 ? -8.438 -2.578 14.062 1 85.88 204 SER A N 1
ATOM 1649 C CA . SER A 1 204 ? -9.164 -2.668 12.805 1 85.88 204 SER A CA 1
ATOM 1650 C C . SER A 1 204 ? -8.227 -2.49 11.609 1 85.88 204 SER A C 1
ATOM 1652 O O . SER A 1 204 ? -7.301 -1.681 11.664 1 85.88 204 SER A O 1
ATOM 1654 N N . SER A 1 205 ? -8.461 -3.301 10.633 1 93.81 205 SER A N 1
ATOM 1655 C CA . SER A 1 205 ? -7.781 -3.092 9.359 1 93.81 205 SER A CA 1
ATOM 1656 C C . SER A 1 205 ? -8.539 -2.102 8.484 1 93.81 205 SER A C 1
ATOM 1658 O O . SER A 1 205 ? -9.688 -2.352 8.102 1 93.81 205 SER A O 1
ATOM 1660 N N . ILE A 1 206 ? -7.953 -1.001 8.211 1 96.75 206 ILE A N 1
ATOM 1661 C CA . ILE A 1 206 ? -8.586 0.049 7.426 1 96.75 206 ILE A CA 1
ATOM 1662 C C . ILE A 1 206 ? -7.773 0.307 6.16 1 96.75 206 ILE A C 1
ATOM 1664 O O . ILE A 1 206 ? -6.609 0.711 6.234 1 96.75 206 ILE A O 1
ATOM 1668 N N . ILE A 1 207 ? -8.367 0.043 5.039 1 98.12 207 ILE A N 1
ATOM 1669 C CA . ILE A 1 207 ? -7.754 0.329 3.746 1 98.12 207 ILE A CA 1
ATOM 1670 C C . ILE A 1 207 ? -8.5 1.469 3.061 1 98.12 207 ILE A C 1
ATOM 1672 O O . ILE A 1 207 ? -9.727 1.424 2.928 1 98.12 207 ILE A O 1
ATOM 1676 N N . ILE A 1 208 ? -7.793 2.48 2.635 1 97.56 208 ILE A N 1
ATOM 1677 C CA . ILE A 1 208 ? -8.43 3.578 1.917 1 97.56 208 ILE A CA 1
ATOM 1678 C C . ILE A 1 208 ? -8.359 3.322 0.413 1 97.56 208 ILE A C 1
ATOM 1680 O O . ILE A 1 208 ? -7.375 2.768 -0.082 1 97.56 208 ILE A O 1
ATOM 1684 N N . THR A 1 209 ? -9.391 3.619 -0.281 1 97.19 209 THR A N 1
ATOM 1685 C CA . THR A 1 209 ? -9.453 3.578 -1.737 1 97.19 209 THR A CA 1
ATOM 1686 C C . THR A 1 209 ? -9.664 4.977 -2.311 1 97.19 209 THR A C 1
ATOM 1688 O O . THR A 1 209 ? -10.406 5.777 -1.745 1 97.19 209 THR A O 1
ATOM 1691 N N . SER A 1 210 ? -8.945 5.281 -3.354 1 93.12 210 SER A N 1
ATOM 1692 C CA . SER A 1 210 ? -9.062 6.66 -3.816 1 93.12 210 SER A CA 1
ATOM 1693 C C . SER A 1 210 ? -8.625 6.793 -5.27 1 93.12 210 SER A C 1
ATOM 1695 O O . SER A 1 210 ? -7.781 6.027 -5.742 1 93.12 210 SER A O 1
ATOM 1697 N N . SER A 1 211 ? -9.148 7.801 -5.91 1 92.62 211 SER A N 1
ATOM 1698 C CA . SER A 1 211 ? -8.703 8.195 -7.246 1 92.62 211 SER A CA 1
ATOM 1699 C C . SER A 1 211 ? -7.797 9.414 -7.188 1 92.62 211 SER A C 1
ATOM 1701 O O . SER A 1 211 ? -7.324 9.898 -8.219 1 92.62 211 SER A O 1
ATOM 1703 N N . LEU A 1 212 ? -7.59 9.883 -5.934 1 91.06 212 LEU A N 1
ATOM 1704 C CA . LEU A 1 212 ? -6.754 11.07 -5.789 1 91.06 212 LEU A CA 1
ATOM 1705 C C . LEU A 1 212 ? -5.324 10.789 -6.242 1 91.06 212 LEU A C 1
ATOM 1707 O O . LEU A 1 212 ? -4.816 9.68 -6.055 1 91.06 212 LEU A O 1
ATOM 1711 N N . THR A 1 213 ? -4.711 11.773 -6.785 1 87.44 213 THR A N 1
ATOM 1712 C CA . THR A 1 213 ? -3.361 11.594 -7.309 1 87.44 213 THR A CA 1
ATOM 1713 C C . THR A 1 213 ? -2.33 12.234 -6.387 1 87.44 213 THR A C 1
ATOM 1715 O O . THR A 1 213 ? -1.146 11.898 -6.438 1 87.44 213 THR A O 1
ATOM 1718 N N . ASN A 1 214 ? -2.84 13.117 -5.605 1 91.81 214 ASN A N 1
ATOM 1719 C CA . ASN A 1 214 ? -1.878 13.805 -4.75 1 91.81 214 ASN A CA 1
ATOM 1720 C C . ASN A 1 214 ? -1.435 12.922 -3.584 1 91.81 214 ASN A C 1
ATOM 1722 O O . ASN A 1 214 ? -2.258 12.5 -2.77 1 91.81 214 ASN A O 1
ATOM 1726 N N . THR A 1 215 ? -0.1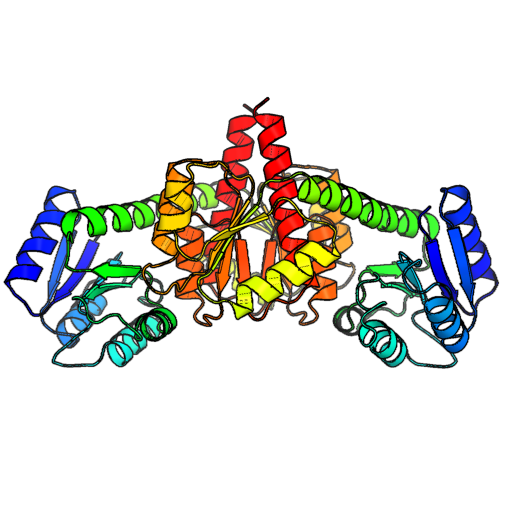83 12.727 -3.443 1 92.31 215 THR A N 1
ATOM 1727 C CA . THR A 1 215 ? 0.362 11.773 -2.486 1 92.31 215 THR A CA 1
ATOM 1728 C C . THR A 1 215 ? 0.323 12.336 -1.071 1 92.31 215 THR A C 1
ATOM 1730 O O . THR A 1 215 ? 0.276 11.586 -0.095 1 92.31 215 THR A O 1
ATOM 1733 N N . LYS A 1 216 ? 0.282 13.625 -0.903 1 92.25 216 LYS A N 1
ATOM 1734 C CA . LYS A 1 216 ? 0.224 14.234 0.42 1 92.25 216 LYS A CA 1
ATOM 1735 C C . LYS A 1 216 ? -1.102 13.93 1.111 1 92.25 216 LYS A C 1
ATOM 1737 O O . LYS A 1 216 ? -1.127 13.594 2.299 1 92.25 216 LYS A O 1
ATOM 1742 N N . THR A 1 217 ? -2.109 14.062 0.307 1 92.94 217 THR A N 1
ATOM 1743 C CA . THR A 1 217 ? -3.428 13.773 0.858 1 92.94 217 THR A CA 1
ATOM 1744 C C . THR A 1 217 ? -3.549 12.305 1.227 1 92.94 217 THR A C 1
ATOM 1746 O O . THR A 1 217 ? -4.031 11.961 2.311 1 92.94 217 THR A O 1
ATOM 1749 N N . VAL A 1 218 ? -3.078 11.438 0.384 1 94.19 218 VAL A N 1
ATOM 1750 C CA . VAL A 1 218 ? -3.123 10 0.645 1 94.19 218 VAL A CA 1
ATOM 1751 C C . VAL A 1 218 ? -2.312 9.68 1.897 1 94.19 218 VAL A C 1
ATOM 1753 O O . VAL A 1 218 ? -2.773 8.938 2.768 1 94.19 218 VAL A O 1
ATOM 1756 N N . ALA A 1 219 ? -1.131 10.273 1.986 1 93.81 219 ALA A N 1
ATOM 1757 C CA . ALA A 1 219 ? -0.267 10.07 3.146 1 93.81 219 ALA A CA 1
ATOM 1758 C C . ALA A 1 219 ? -0.97 10.484 4.434 1 93.81 219 ALA A C 1
ATOM 1760 O O . ALA A 1 219 ? -0.816 9.836 5.473 1 93.81 219 ALA A O 1
ATOM 1761 N N . SER A 1 220 ? -1.755 11.531 4.348 1 92.31 220 SER A N 1
ATOM 1762 C CA . SER A 1 220 ? -2.443 12.031 5.535 1 92.31 220 SER A CA 1
ATOM 1763 C C . SER A 1 220 ? -3.479 11.031 6.035 1 92.31 220 SER A C 1
ATOM 1765 O O . SER A 1 220 ? -3.742 10.953 7.238 1 92.31 220 SER A O 1
ATOM 1767 N N . MET A 1 221 ? -4.047 10.227 5.129 1 93.81 221 MET A N 1
ATOM 1768 C CA . MET A 1 221 ? -5.004 9.195 5.527 1 93.81 221 MET A CA 1
ATOM 1769 C C . MET A 1 221 ? -4.309 8.07 6.281 1 93.81 221 MET A C 1
ATOM 1771 O O . MET A 1 221 ? -4.828 7.57 7.281 1 93.81 221 MET A O 1
ATOM 1775 N N . LEU A 1 222 ? -3.164 7.684 5.777 1 94.19 222 LEU A N 1
ATOM 1776 C CA . LEU A 1 222 ? -2.365 6.664 6.445 1 94.19 222 LEU A CA 1
ATOM 1777 C C . LEU A 1 222 ? -1.949 7.125 7.836 1 94.19 222 LEU A C 1
ATOM 1779 O O . LEU A 1 222 ? -2.088 6.379 8.812 1 94.19 222 LEU A O 1
ATOM 1783 N N . ASN A 1 223 ? -1.567 8.328 7.91 1 91.56 223 ASN A N 1
ATOM 1784 C CA . ASN A 1 223 ? -1.155 8.906 9.188 1 91.56 223 ASN A CA 1
ATOM 1785 C C . ASN A 1 223 ? -2.322 8.992 10.164 1 91.56 223 ASN A C 1
ATOM 1787 O O . ASN A 1 223 ? -2.125 8.93 11.383 1 91.56 223 ASN A O 1
ATOM 1791 N N . ALA A 1 224 ? -3.51 9.125 9.586 1 90.69 224 ALA A N 1
ATOM 1792 C CA . ALA A 1 224 ? -4.695 9.273 10.422 1 90.69 224 ALA A CA 1
ATOM 1793 C C . ALA A 1 224 ? -5.152 7.93 10.977 1 90.69 224 ALA A C 1
ATOM 1795 O O . ALA A 1 224 ? -5.988 7.875 11.883 1 90.69 224 ALA A O 1
ATOM 1796 N N . GLY A 1 225 ? -4.633 6.867 10.328 1 92.94 225 GLY A N 1
ATOM 1797 C CA . GLY A 1 225 ? -4.98 5.59 10.938 1 92.94 225 GLY A CA 1
ATOM 1798 C C . GLY A 1 225 ? -5.191 4.488 9.922 1 92.94 225 GLY A C 1
ATOM 1799 O O . GLY A 1 225 ? -5.367 3.322 10.281 1 92.94 225 GLY A O 1
ATOM 1800 N N . ALA A 1 226 ? -5.23 4.816 8.656 1 95.69 226 ALA A N 1
ATOM 1801 C CA . ALA A 1 226 ? -5.383 3.775 7.645 1 95.69 226 ALA A CA 1
ATOM 1802 C C . ALA A 1 226 ? -4.152 2.873 7.598 1 95.69 226 ALA A C 1
ATOM 1804 O O . ALA A 1 226 ? -3.025 3.338 7.789 1 95.69 226 ALA A O 1
ATOM 1805 N N . ASN A 1 227 ? -4.363 1.608 7.316 1 95.69 227 ASN A N 1
ATOM 1806 C CA . ASN A 1 227 ? -3.271 0.644 7.254 1 95.69 227 ASN A CA 1
ATOM 1807 C C . ASN A 1 227 ? -2.664 0.574 5.855 1 95.69 227 ASN A C 1
ATOM 1809 O O . ASN A 1 227 ? -1.482 0.257 5.703 1 95.69 227 ASN A O 1
ATOM 1813 N N . ASP A 1 228 ? -3.516 0.79 4.922 1 96.88 228 ASP A N 1
ATOM 1814 C CA . ASP A 1 228 ? -3.096 0.61 3.537 1 96.88 228 ASP A CA 1
ATOM 1815 C C . ASP A 1 228 ? -3.924 1.481 2.596 1 96.88 228 ASP A C 1
ATOM 1817 O O . ASP A 1 228 ? -4.836 2.186 3.033 1 96.88 228 ASP A O 1
ATOM 1821 N N . TYR A 1 229 ? -3.457 1.473 1.353 1 96.44 229 TYR A N 1
ATOM 1822 C CA . TYR A 1 229 ? -4.051 2.311 0.316 1 96.44 229 TYR A CA 1
ATOM 1823 C C . TYR A 1 229 ? -4.152 1.556 -1.004 1 96.44 229 TYR A C 1
ATOM 1825 O O . TYR A 1 229 ? -3.227 0.836 -1.387 1 96.44 229 TYR A O 1
ATOM 1833 N N . ILE A 1 230 ? -5.336 1.659 -1.646 1 97 230 ILE A N 1
ATOM 1834 C CA . ILE A 1 230 ? -5.535 1.103 -2.98 1 97 230 ILE A CA 1
ATOM 1835 C C . ILE A 1 230 ? -6.008 2.199 -3.932 1 97 230 ILE A C 1
ATOM 1837 O O . ILE A 1 230 ? -7.004 2.873 -3.668 1 97 230 ILE A O 1
ATOM 1841 N N . ARG A 1 231 ? -5.363 2.311 -5.051 1 95.25 231 ARG A N 1
ATOM 1842 C CA . ARG A 1 231 ? -5.695 3.336 -6.031 1 95.25 231 ARG A CA 1
ATOM 1843 C C . ARG A 1 231 ? -6.863 2.895 -6.91 1 95.25 231 ARG A C 1
ATOM 1845 O O . ARG A 1 231 ? -6.945 1.728 -7.297 1 95.25 231 ARG A O 1
ATOM 1852 N N . LYS A 1 232 ? -7.738 3.818 -7.191 1 95.75 232 LYS A N 1
ATOM 1853 C CA . LYS A 1 232 ? -8.766 3.641 -8.211 1 95.75 232 LYS A CA 1
ATOM 1854 C C . LYS A 1 232 ? -8.305 4.176 -9.562 1 95.75 232 LYS A C 1
ATOM 1856 O O . LYS A 1 232 ? -7.605 5.188 -9.625 1 95.75 232 LYS A O 1
ATOM 1861 N N . PRO A 1 233 ? -8.695 3.455 -10.695 1 95.56 233 PRO A N 1
ATOM 1862 C CA . PRO A 1 233 ? -9.562 2.277 -10.766 1 95.56 233 PRO A CA 1
ATOM 1863 C C . PRO A 1 233 ? -8.906 1.022 -10.195 1 95.56 233 PRO A C 1
ATOM 1865 O O . PRO A 1 233 ? -7.699 0.828 -10.352 1 95.56 233 PRO A O 1
ATOM 1868 N N . LEU A 1 234 ? -9.734 0.202 -9.609 1 96 234 LEU A N 1
ATOM 1869 C CA . LEU A 1 234 ? -9.234 -0.974 -8.906 1 96 234 LEU A CA 1
ATOM 1870 C C . LEU A 1 234 ? -8.625 -1.975 -9.883 1 96 234 LEU A C 1
ATOM 1872 O O . LEU A 1 234 ? -9.203 -2.248 -10.938 1 96 234 LEU A O 1
ATOM 1876 N N . GLN A 1 235 ? -7.477 -2.348 -9.617 1 93.44 235 GLN A N 1
ATOM 1877 C CA . GLN A 1 235 ? -6.879 -3.508 -10.266 1 93.44 235 GLN A CA 1
ATOM 1878 C C . GLN A 1 235 ? -7.062 -4.766 -9.422 1 93.44 235 GLN A C 1
ATOM 1880 O O . GLN A 1 235 ? -6.586 -4.836 -8.289 1 93.44 235 GLN A O 1
ATOM 1885 N N . GLU A 1 236 ? -7.648 -5.703 -9.984 1 94.56 236 GLU A N 1
ATOM 1886 C CA . GLU A 1 236 ? -8.102 -6.887 -9.258 1 94.56 236 GLU A CA 1
ATOM 1887 C C . GLU A 1 236 ? -6.945 -7.539 -8.508 1 94.56 236 GLU A C 1
ATOM 1889 O O . GLU A 1 236 ? -7.09 -7.902 -7.332 1 94.56 236 GLU A O 1
ATOM 1894 N N . ASP A 1 237 ? -5.805 -7.691 -9.125 1 92.81 237 ASP A N 1
ATOM 1895 C CA . ASP A 1 237 ? -4.672 -8.398 -8.531 1 92.81 237 ASP A CA 1
ATOM 1896 C C . ASP A 1 237 ? -4.168 -7.672 -7.285 1 92.81 237 ASP A C 1
ATOM 1898 O O . ASP A 1 237 ? -4.051 -8.281 -6.219 1 92.81 237 ASP A O 1
ATOM 1902 N N . ILE A 1 238 ? -4.004 -6.352 -7.375 1 94.69 238 ILE A N 1
ATOM 1903 C CA . ILE A 1 238 ? -3.5 -5.57 -6.25 1 94.69 238 ILE A CA 1
ATOM 1904 C C . ILE A 1 238 ? -4.562 -5.5 -5.156 1 94.69 238 ILE A C 1
ATOM 1906 O O . ILE A 1 238 ? -4.25 -5.621 -3.971 1 94.69 238 ILE A O 1
ATOM 1910 N N . PHE A 1 239 ? -5.801 -5.324 -5.598 1 97.5 239 PHE A N 1
ATOM 1911 C CA . PHE A 1 239 ? -6.922 -5.25 -4.668 1 97.5 239 PHE A CA 1
ATOM 1912 C C . PHE A 1 239 ? -6.965 -6.484 -3.775 1 97.5 239 PHE A C 1
ATOM 1914 O O . PHE A 1 239 ? -6.934 -6.375 -2.549 1 97.5 239 PHE A O 1
ATOM 1921 N N . MET A 1 240 ? -6.926 -7.605 -4.355 1 95.75 240 MET A N 1
ATOM 1922 C CA . MET A 1 240 ? -7.039 -8.859 -3.617 1 95.75 240 MET A CA 1
ATOM 1923 C C . MET A 1 240 ? -5.785 -9.117 -2.791 1 95.75 240 MET A C 1
ATOM 1925 O O . MET A 1 240 ? -5.871 -9.602 -1.66 1 95.75 240 MET A O 1
ATOM 1929 N N . ALA A 1 241 ? -4.656 -8.844 -3.383 1 95 241 ALA A N 1
ATOM 1930 C CA . ALA A 1 241 ? -3.406 -9.07 -2.664 1 95 241 ALA A CA 1
ATOM 1931 C C . ALA A 1 241 ? -3.338 -8.219 -1.399 1 95 241 ALA A C 1
ATOM 1933 O O . ALA A 1 241 ? -2.889 -8.695 -0.352 1 95 241 ALA A O 1
ATOM 1934 N N . LYS A 1 242 ? -3.775 -7 -1.44 1 96.62 242 LYS A N 1
ATOM 1935 C CA . LYS A 1 242 ? -3.752 -6.105 -0.285 1 96.62 242 LYS A CA 1
ATOM 1936 C C . LYS A 1 242 ? -4.758 -6.551 0.773 1 96.62 242 LYS A C 1
ATOM 1938 O O . LYS A 1 242 ? -4.477 -6.488 1.971 1 96.62 242 LYS A O 1
ATOM 1943 N N . LEU A 1 243 ? -5.945 -6.977 0.309 1 97 243 LEU A N 1
ATOM 1944 C CA . LEU A 1 243 ? -6.898 -7.512 1.272 1 97 243 LEU A CA 1
ATOM 1945 C C . LEU A 1 243 ? -6.301 -8.695 2.029 1 97 243 LEU A C 1
ATOM 1947 O O . LEU A 1 243 ? -6.387 -8.758 3.258 1 97 243 LEU A O 1
ATOM 1951 N N . LYS A 1 244 ? -5.664 -9.547 1.284 1 94.31 244 LYS A N 1
ATOM 1952 C CA . LYS A 1 244 ? -5.07 -10.734 1.891 1 94.31 244 LYS A CA 1
ATOM 1953 C C . LYS A 1 244 ? -3.943 -10.359 2.846 1 94.31 244 LYS A C 1
ATOM 1955 O O . LYS A 1 244 ? -3.846 -10.906 3.947 1 94.31 244 LYS A O 1
ATOM 1960 N N . SER A 1 245 ? -3.113 -9.453 2.41 1 93.44 245 SER A N 1
ATOM 1961 C CA . SER A 1 245 ? -1.998 -9.023 3.244 1 93.44 245 SER A CA 1
ATOM 1962 C C . SER A 1 245 ? -2.49 -8.422 4.555 1 93.44 245 SER A C 1
ATOM 1964 O O . SER A 1 245 ? -1.945 -8.711 5.621 1 93.44 245 SER A O 1
ATOM 1966 N N . ASN A 1 246 ? -3.488 -7.57 4.48 1 93.56 246 ASN A N 1
ATOM 1967 C CA . ASN A 1 246 ? -4.047 -6.957 5.684 1 93.56 246 ASN A CA 1
ATOM 1968 C C . ASN A 1 246 ? -4.73 -7.992 6.57 1 93.56 246 ASN A C 1
ATOM 1970 O O . ASN A 1 246 ? -4.684 -7.891 7.797 1 93.56 246 ASN A O 1
ATOM 1974 N N . MET A 1 247 ? -5.293 -8.984 5.934 1 89.75 247 MET A N 1
ATOM 1975 C CA . MET A 1 247 ? -5.93 -10.047 6.707 1 89.75 247 MET A CA 1
ATOM 1976 C C . MET A 1 247 ? -4.887 -10.875 7.457 1 89.75 247 MET A C 1
ATOM 1978 O O . MET A 1 247 ? -5.129 -11.312 8.578 1 89.75 247 MET A O 1
ATOM 1982 N N . ARG A 1 248 ? -3.775 -11.109 6.789 1 88.25 248 ARG A N 1
ATOM 1983 C CA . ARG A 1 248 ? -2.676 -11.812 7.445 1 88.25 248 ARG A CA 1
ATOM 1984 C C . ARG A 1 248 ? -2.283 -11.117 8.742 1 88.25 248 ARG A C 1
ATOM 1986 O O . ARG A 1 248 ? -2.16 -11.766 9.789 1 88.25 248 ARG A O 1
ATOM 1993 N N . THR A 1 249 ? -2.154 -9.828 8.734 1 87.38 249 THR A N 1
ATOM 1994 C CA . THR A 1 249 ? -1.76 -9.031 9.891 1 87.38 249 THR A CA 1
ATOM 1995 C C . THR A 1 249 ? -2.857 -9.031 10.945 1 87.38 249 THR A C 1
ATOM 1997 O O . THR A 1 249 ? -2.578 -9.188 12.141 1 87.38 249 THR A O 1
ATOM 2000 N N . TYR A 1 250 ? -4.027 -8.93 10.43 1 84.75 250 TYR A N 1
ATOM 2001 C CA . TYR A 1 250 ? -5.168 -8.914 11.336 1 84.75 250 TYR A CA 1
ATOM 2002 C C . TYR A 1 250 ? -5.301 -10.25 12.062 1 84.75 250 TYR A C 1
ATOM 2004 O O . TYR A 1 250 ? -5.531 -10.281 13.273 1 84.75 250 TYR A O 1
ATOM 2012 N N . ALA A 1 251 ? -5.145 -11.328 11.297 1 82.56 251 ALA A N 1
ATOM 2013 C CA . ALA A 1 251 ? -5.262 -12.656 11.875 1 82.56 251 ALA A CA 1
ATOM 2014 C C . ALA A 1 251 ? -4.176 -12.898 12.922 1 82.56 251 ALA A C 1
ATOM 2016 O O . ALA A 1 251 ? -4.43 -13.516 13.961 1 82.56 251 ALA A O 1
ATOM 2017 N N . LEU A 1 252 ? -3.059 -12.414 12.625 1 84.69 252 LEU A N 1
ATOM 2018 C CA . LEU A 1 252 ? -1.951 -12.547 13.562 1 84.69 252 LEU A CA 1
ATOM 2019 C C . LEU A 1 252 ? -2.229 -11.781 14.852 1 84.69 252 LEU A C 1
ATOM 2021 O O . LEU A 1 252 ? -1.987 -12.289 15.945 1 84.69 252 LEU A O 1
ATOM 2025 N N . MET A 1 253 ? -2.756 -10.602 14.688 1 83.19 253 MET A N 1
ATOM 2026 C CA . MET A 1 253 ? -3.084 -9.773 15.844 1 83.19 253 MET A CA 1
ATOM 2027 C C . MET A 1 253 ? -4.16 -10.438 16.703 1 83.19 253 MET A C 1
ATOM 2029 O O . MET A 1 253 ? -4.078 -10.43 17.938 1 83.19 253 MET A O 1
ATOM 2033 N N . LYS A 1 254 ? -5.082 -11.031 16.016 1 79.56 254 LYS A N 1
ATOM 2034 C CA . LYS A 1 254 ? -6.168 -11.711 16.719 1 79.56 254 LYS A CA 1
ATOM 2035 C C . LYS A 1 254 ? -5.652 -12.914 17.5 1 79.56 254 LYS A C 1
ATOM 2037 O O . LYS A 1 254 ? -6.121 -13.188 18.609 1 79.56 254 LYS A O 1
ATOM 2042 N N . GLN A 1 255 ? -4.719 -13.57 16.938 1 81.62 255 GLN A N 1
ATOM 2043 C CA . GLN A 1 255 ? -4.137 -14.734 17.578 1 81.62 255 GLN A CA 1
ATOM 2044 C C . GLN A 1 255 ? -3.312 -14.336 18.797 1 81.62 255 GLN A C 1
ATOM 2046 O O . GLN A 1 255 ? -3.271 -15.062 19.797 1 81.62 255 GLN A O 1
ATOM 2051 N N . LEU A 1 256 ? -2.713 -13.203 18.719 1 80.06 256 LEU A N 1
ATOM 2052 C CA . LEU A 1 256 ? -1.855 -12.727 19.797 1 80.06 256 LEU A CA 1
ATOM 2053 C C . LEU A 1 256 ? -2.689 -12.203 20.953 1 80.06 256 LEU A C 1
ATOM 2055 O O . LEU A 1 256 ? -2.225 -12.18 22.094 1 80.06 256 LEU A O 1
ATOM 2059 N N . LYS A 1 257 ? -3.912 -11.758 20.656 1 75.88 257 LYS A N 1
ATOM 2060 C CA . LYS A 1 257 ? -4.801 -11.258 21.703 1 75.88 257 LYS A CA 1
ATOM 2061 C C . LYS A 1 257 ? -5.418 -12.414 22.5 1 75.88 257 LYS A C 1
ATOM 2063 O O . LYS A 1 257 ? -5.84 -12.227 23.641 1 75.88 257 LYS A O 1
ATOM 2068 N N . LYS A 1 258 ? -5.449 -13.523 21.891 1 63.25 258 LYS A N 1
ATOM 2069 C CA . LYS A 1 258 ? -5.977 -14.672 22.609 1 63.25 258 LYS A CA 1
ATOM 2070 C C . LYS A 1 258 ? -4.922 -15.258 23.562 1 63.25 258 LYS A C 1
ATOM 2072 O O . LYS A 1 258 ? -5.227 -15.586 24.703 1 63.25 258 LYS A O 1
ATOM 2077 N N . MET B 1 1 ? 7.359 23.234 21.375 1 72.19 1 MET B N 1
ATOM 2078 C CA . MET B 1 1 ? 5.938 23.547 21.266 1 72.19 1 MET B CA 1
ATOM 2079 C C . MET B 1 1 ? 5.484 23.5 19.812 1 72.19 1 MET B C 1
ATOM 2081 O O . MET B 1 1 ? 6.238 23.891 18.906 1 72.19 1 MET B O 1
ATOM 2085 N N . TYR B 1 2 ? 4.207 22.922 19.469 1 87.69 2 TYR B N 1
ATOM 2086 C CA . TYR B 1 2 ? 3.625 22.828 18.141 1 87.69 2 TYR B CA 1
ATOM 2087 C C . TYR B 1 2 ? 3.178 24.203 17.641 1 87.69 2 TYR B C 1
ATOM 2089 O O . TYR B 1 2 ? 2.371 24.875 18.297 1 87.69 2 TYR B O 1
ATOM 2097 N N . THR B 1 3 ? 3.807 24.719 16.625 1 94.62 3 THR B N 1
ATOM 2098 C CA . THR B 1 3 ? 3.521 26.047 16.078 1 94.62 3 THR B CA 1
ATOM 2099 C C . THR B 1 3 ? 2.594 25.953 14.867 1 94.62 3 THR B C 1
ATOM 2101 O O . THR B 1 3 ? 2.908 25.266 13.891 1 94.62 3 THR B O 1
ATOM 2104 N N . ILE B 1 4 ? 1.475 26.703 14.961 1 96.88 4 ILE B N 1
ATOM 2105 C CA . ILE B 1 4 ? 0.46 26.656 13.914 1 96.88 4 ILE B CA 1
ATOM 2106 C C . ILE B 1 4 ? 0.355 28.031 13.25 1 96.88 4 ILE B C 1
ATOM 2108 O O . ILE B 1 4 ? 0.223 29.047 13.938 1 96.88 4 ILE B O 1
ATOM 2112 N N . LEU B 1 5 ? 0.527 28.078 11.953 1 98.19 5 LEU B N 1
ATOM 2113 C CA . LEU B 1 5 ? 0.275 29.281 11.172 1 98.19 5 LEU B CA 1
ATOM 2114 C C . LEU B 1 5 ? -1.169 29.312 10.68 1 98.19 5 LEU B C 1
ATOM 2116 O O . LEU B 1 5 ? -1.623 28.391 10 1 98.19 5 LEU B O 1
ATOM 2120 N N . HIS B 1 6 ? -1.882 30.328 11.031 1 98.31 6 HIS B N 1
ATOM 2121 C CA . HIS B 1 6 ? -3.297 30.438 10.703 1 98.31 6 HIS B CA 1
ATOM 2122 C C . HIS B 1 6 ? -3.555 31.625 9.781 1 98.31 6 HIS B C 1
ATOM 2124 O O . HIS B 1 6 ? -3.416 32.781 10.195 1 98.31 6 HIS B O 1
ATOM 2130 N N . LEU B 1 7 ? -3.916 31.328 8.523 1 98.31 7 LEU B N 1
ATOM 2131 C CA . LEU B 1 7 ? -4.27 32.344 7.531 1 98.31 7 LEU B CA 1
ATOM 2132 C C . LEU B 1 7 ? -5.785 32.5 7.453 1 98.31 7 LEU B C 1
ATOM 2134 O O . LEU B 1 7 ? -6.496 31.625 6.996 1 98.31 7 LEU B O 1
ATOM 2138 N N . GLU B 1 8 ? -6.242 33.594 7.809 1 96.25 8 GLU B N 1
ATOM 2139 C CA . GLU B 1 8 ? -7.672 33.906 7.895 1 96.25 8 GLU B CA 1
ATOM 2140 C C . GLU B 1 8 ? -7.93 35.406 7.875 1 96.25 8 GLU B C 1
ATOM 2142 O O . GLU B 1 8 ? -7.25 36.156 8.57 1 96.25 8 GLU B O 1
ATOM 2147 N N . GLN B 1 9 ? -8.906 35.781 7.074 1 93.62 9 GLN B N 1
ATOM 2148 C CA . GLN B 1 9 ? -9.18 37.219 6.902 1 93.62 9 GLN B CA 1
ATOM 2149 C C . GLN B 1 9 ? -10.188 37.688 7.938 1 93.62 9 GLN B C 1
ATOM 2151 O O . GLN B 1 9 ? -10.164 38.875 8.328 1 93.62 9 GLN B O 1
ATOM 2156 N N . SER B 1 10 ? -11.125 36.844 8.344 1 93 10 SER B N 1
ATOM 2157 C CA . SER B 1 10 ? -12.141 37.219 9.328 1 93 10 SER B CA 1
ATOM 2158 C C . SER B 1 10 ? -11.531 37.375 10.719 1 93 10 SER B C 1
ATOM 2160 O O . SER B 1 10 ? -11.047 36.406 11.305 1 93 10 SER B O 1
ATOM 2162 N N . GLY B 1 11 ? -11.656 38.531 11.258 1 94.19 11 GLY B N 1
ATOM 2163 C CA . GLY B 1 11 ? -11.164 38.75 12.609 1 94.19 11 GLY B CA 1
ATOM 2164 C C . GLY B 1 11 ? -11.805 37.844 13.641 1 94.19 11 GLY B C 1
ATOM 2165 O O . GLY B 1 11 ? -11.133 37.375 14.57 1 94.19 11 GLY B O 1
ATOM 2166 N N . PHE B 1 12 ? -13.023 37.625 13.422 1 94.31 12 PHE B N 1
ATOM 2167 C CA . PHE B 1 12 ? -13.766 36.781 14.344 1 94.31 12 PHE B CA 1
ATOM 2168 C C . PHE B 1 12 ? -13.211 35.344 14.328 1 94.31 12 PHE B C 1
ATOM 2170 O O . PHE B 1 12 ? -12.898 34.812 15.383 1 94.31 12 PHE B O 1
ATOM 2177 N N . ILE B 1 13 ? -13.07 34.812 13.203 1 94 13 ILE B N 1
ATOM 2178 C CA . ILE B 1 13 ? -12.586 33.438 13.07 1 94 13 ILE B CA 1
ATOM 2179 C C . ILE B 1 13 ? -11.141 33.344 13.547 1 94 13 ILE B C 1
ATOM 2181 O O . ILE B 1 13 ? -10.742 32.375 14.18 1 94 13 ILE B O 1
ATOM 2185 N N . LYS B 1 14 ? -10.359 34.312 13.227 1 95.75 14 LYS B N 1
ATOM 2186 C CA . LYS B 1 14 ? -8.969 34.375 13.664 1 95.75 14 LYS B CA 1
ATOM 2187 C C . LYS B 1 14 ? -8.867 34.281 15.188 1 95.75 14 LYS B C 1
ATOM 2189 O O . LYS B 1 14 ? -8.094 33.469 15.711 1 95.75 14 LYS B O 1
ATOM 2194 N N . LYS B 1 15 ? -9.672 35.094 15.82 1 95.62 15 LYS B N 1
ATOM 2195 C CA . LYS B 1 15 ? -9.648 35.125 17.281 1 95.62 15 LYS B CA 1
ATOM 2196 C C . LYS B 1 15 ? -10.141 33.781 17.844 1 95.62 15 LYS B C 1
ATOM 2198 O O . LYS B 1 15 ? -9.57 33.25 18.812 1 95.62 15 LYS B O 1
ATOM 2203 N N . LEU B 1 16 ? -11.164 33.281 17.25 1 95.12 16 LEU B N 1
ATOM 2204 C CA . LEU B 1 16 ? -11.75 32 17.703 1 95.12 16 LEU B CA 1
ATOM 2205 C C . LEU B 1 16 ? -10.734 30.875 17.609 1 95.12 16 LEU B C 1
ATOM 2207 O O . LEU B 1 16 ? -10.516 30.156 18.594 1 95.12 16 LEU B O 1
ATOM 2211 N N . VAL B 1 17 ? -10.109 30.719 16.469 1 96.25 17 VAL B N 1
ATOM 2212 C CA . VAL B 1 17 ? -9.148 29.641 16.234 1 96.25 17 VAL B CA 1
ATOM 2213 C C . VAL B 1 17 ? -7.938 29.828 17.141 1 96.25 17 VAL B C 1
ATOM 2215 O O . VAL B 1 17 ? -7.461 28.875 17.766 1 96.25 17 VAL B O 1
ATOM 2218 N N . LYS B 1 18 ? -7.477 31.031 17.234 1 96.38 18 LYS B N 1
ATOM 2219 C CA . LYS B 1 18 ? -6.332 31.328 18.094 1 96.38 18 LYS B CA 1
ATOM 2220 C C . LYS B 1 18 ? -6.609 30.953 19.547 1 96.38 18 LYS B C 1
ATOM 2222 O O . LYS B 1 18 ? -5.781 30.312 20.188 1 96.38 18 LYS B O 1
ATOM 2227 N N . ASN B 1 19 ? -7.746 31.328 20.031 1 96.25 19 ASN B N 1
ATOM 2228 C CA . ASN B 1 19 ? -8.109 31 21.422 1 96.25 19 ASN B CA 1
ATOM 2229 C C . ASN B 1 19 ? -8.188 29.5 21.641 1 96.25 19 ASN B C 1
ATOM 2231 O O . ASN B 1 19 ? -7.68 28.984 22.641 1 96.25 19 ASN B O 1
ATOM 2235 N N . ILE B 1 20 ? -8.82 28.797 20.734 1 94.81 20 ILE B N 1
ATOM 2236 C CA . ILE B 1 20 ? -8.953 27.344 20.828 1 94.81 20 ILE B CA 1
ATOM 2237 C C . ILE B 1 20 ? -7.57 26.703 20.891 1 94.81 20 ILE B C 1
ATOM 2239 O O . ILE B 1 20 ? -7.316 25.844 21.734 1 94.81 20 ILE B O 1
ATOM 2243 N N . LEU B 1 21 ? -6.668 27.141 20.047 1 95.12 21 LEU B N 1
ATOM 2244 C CA . LEU B 1 21 ? -5.336 26.562 19.938 1 95.12 21 LEU B CA 1
ATOM 2245 C C . LEU B 1 21 ? -4.508 26.875 21.188 1 95.12 21 LEU B C 1
ATOM 2247 O O . LEU B 1 21 ? -3.9 25.969 21.766 1 95.12 21 LEU B O 1
ATOM 2251 N N . LEU B 1 22 ? -4.543 28.156 21.625 1 95.25 22 LEU B N 1
ATOM 2252 C CA . LEU B 1 22 ? -3.768 28.562 22.781 1 95.25 22 LEU B CA 1
ATOM 2253 C C . LEU B 1 22 ? -4.246 27.859 24.047 1 95.25 22 LEU B C 1
ATOM 2255 O O . LEU B 1 22 ? -3.438 27.406 24.859 1 95.25 22 LEU B O 1
ATOM 2259 N N . GLU B 1 23 ? -5.5 27.672 24.188 1 94.88 23 GLU B N 1
ATOM 2260 C CA . GLU B 1 23 ? -6.082 27 25.344 1 94.88 23 GLU B CA 1
ATOM 2261 C C . GLU B 1 23 ? -5.695 25.531 25.391 1 94.88 23 GLU B C 1
ATOM 2263 O O . GLU B 1 23 ? -5.777 24.891 26.438 1 94.88 23 GLU B O 1
ATOM 2268 N N . ASN B 1 24 ? -5.359 25.031 24.297 1 93.06 24 ASN B N 1
ATOM 2269 C CA . ASN B 1 24 ? -5.027 23.609 24.234 1 93.06 24 ASN B CA 1
ATOM 2270 C C . ASN B 1 24 ? -3.529 23.391 24.062 1 93.06 24 ASN B C 1
ATOM 2272 O O . ASN B 1 24 ? -3.104 22.312 23.625 1 93.06 24 ASN B O 1
ATOM 2276 N N . GLY B 1 25 ? -2.727 24.469 24.281 1 92.38 25 GLY B N 1
ATOM 2277 C CA . GLY B 1 25 ? -1.286 24.328 24.422 1 92.38 25 GLY B CA 1
ATOM 2278 C C . GLY B 1 25 ? -0.544 24.469 23.109 1 92.38 25 GLY B C 1
ATOM 2279 O O . GLY B 1 25 ? 0.618 24.062 23 1 92.38 25 GLY B O 1
ATOM 2280 N N . PHE B 1 26 ? -1.185 25 22.078 1 94.12 26 PHE B N 1
ATOM 2281 C CA . PHE B 1 26 ? -0.521 25.234 20.797 1 94.12 26 PHE B CA 1
ATOM 2282 C C . PHE B 1 26 ? -0.165 26.703 20.625 1 94.12 26 PHE B C 1
ATOM 2284 O O . PHE B 1 26 ? -0.865 27.578 21.125 1 94.12 26 PHE B O 1
ATOM 2291 N N . ASN B 1 27 ? 0.951 26.891 19.969 1 95.56 27 ASN B N 1
ATOM 2292 C CA . ASN B 1 27 ? 1.269 28.25 19.531 1 95.56 27 ASN B CA 1
ATOM 2293 C C . ASN B 1 27 ? 0.567 28.594 18.219 1 95.56 27 ASN B C 1
ATOM 2295 O O . ASN B 1 27 ? 0.473 27.75 17.328 1 95.56 27 ASN B O 1
ATOM 2299 N N . CYS B 1 28 ? 0.086 29.797 18.172 1 97.31 28 CYS B N 1
ATOM 2300 C CA . CYS B 1 28 ? -0.653 30.188 16.969 1 97.31 28 CYS B CA 1
ATOM 2301 C C . CYS B 1 28 ? -0.191 31.547 16.469 1 97.31 28 CYS B C 1
ATOM 2303 O O . CYS B 1 28 ? -0.207 32.531 17.219 1 97.31 28 CYS B O 1
ATOM 2305 N N . ILE B 1 29 ? 0.224 31.594 15.25 1 97.69 29 ILE B N 1
ATOM 2306 C CA . ILE B 1 29 ? 0.553 32.844 14.555 1 97.69 29 ILE B CA 1
ATOM 2307 C C . ILE B 1 29 ? -0.502 33.125 13.492 1 97.69 29 ILE B C 1
ATOM 2309 O O . ILE B 1 29 ? -0.6 32.406 12.492 1 97.69 29 ILE B O 1
ATOM 2313 N N . SER B 1 30 ? -1.205 34.156 13.68 1 97.94 30 SER B N 1
ATOM 2314 C CA . SER B 1 30 ? -2.295 34.5 12.766 1 97.94 30 SER B CA 1
ATOM 2315 C C . SER B 1 30 ? -1.871 35.562 11.773 1 97.94 30 SER B C 1
ATOM 2317 O O . SER B 1 30 ? -1.206 36.531 12.141 1 97.94 30 SER B O 1
ATOM 2319 N N . VAL B 1 31 ? -2.221 35.344 10.555 1 98 31 VAL B N 1
ATOM 2320 C CA . VAL B 1 31 ? -1.945 36.312 9.508 1 98 31 VAL B CA 1
ATOM 2321 C C . VAL B 1 31 ? -3.209 36.562 8.68 1 98 31 VAL B C 1
ATOM 2323 O O . VAL B 1 31 ? -4.137 35.75 8.703 1 98 31 VAL B O 1
ATOM 2326 N N . ASP B 1 32 ? -3.188 37.656 7.848 1 96.81 32 ASP B N 1
ATOM 2327 C CA . ASP B 1 32 ? -4.391 38.031 7.121 1 96.81 32 ASP B CA 1
ATOM 2328 C C . ASP B 1 32 ? -4.262 37.719 5.633 1 96.81 32 ASP B C 1
ATOM 2330 O O . ASP B 1 32 ? -5.27 37.562 4.938 1 96.81 32 ASP B O 1
ATOM 2334 N N . THR B 1 33 ? -3.037 37.719 5.191 1 96.81 33 THR B N 1
ATOM 2335 C CA . THR B 1 33 ? -2.834 37.562 3.754 1 96.81 33 THR B CA 1
ATOM 2336 C C . THR B 1 33 ? -1.846 36.438 3.461 1 96.81 33 THR B C 1
ATOM 2338 O O . THR B 1 33 ? -1.065 36.062 4.332 1 96.81 33 THR B O 1
ATOM 2341 N N . ALA B 1 34 ? -1.915 35.906 2.225 1 97.75 34 ALA B N 1
ATOM 2342 C CA . ALA B 1 34 ? -0.964 34.906 1.798 1 97.75 34 ALA B CA 1
ATOM 2343 C C . ALA B 1 34 ? 0.468 35.406 1.854 1 97.75 34 ALA B C 1
ATOM 2345 O O . ALA B 1 34 ? 1.385 34.688 2.246 1 97.75 34 ALA B O 1
ATOM 2346 N N . ASP B 1 35 ? 0.638 36.656 1.445 1 96.69 35 ASP B N 1
ATOM 2347 C CA . ASP B 1 35 ? 1.961 37.281 1.483 1 96.69 35 ASP B CA 1
ATOM 2348 C C . ASP B 1 35 ? 2.541 37.25 2.896 1 96.69 35 ASP B C 1
ATOM 2350 O O . ASP B 1 35 ? 3.713 36.906 3.084 1 96.69 35 ASP B O 1
ATOM 2354 N N . GLU B 1 36 ? 1.739 37.562 3.848 1 97.56 36 GLU B N 1
ATOM 2355 C CA . GLU B 1 36 ? 2.168 37.5 5.242 1 97.56 36 GLU B CA 1
ATOM 2356 C C . GLU B 1 36 ? 2.49 36.094 5.664 1 97.56 36 GLU B C 1
ATOM 2358 O O . GLU B 1 36 ? 3.422 35.844 6.438 1 97.56 36 GLU B O 1
ATOM 2363 N N . ALA B 1 37 ? 1.685 35.156 5.215 1 98.06 37 ALA B N 1
ATOM 2364 C CA . ALA B 1 37 ? 1.934 33.75 5.527 1 98.06 37 ALA B CA 1
ATOM 2365 C C . ALA B 1 37 ? 3.293 33.281 4.992 1 98.06 37 ALA B C 1
ATOM 2367 O O . ALA B 1 37 ? 4.07 32.656 5.711 1 98.06 37 ALA B O 1
ATOM 2368 N N . TYR B 1 38 ? 3.572 33.688 3.709 1 97.25 38 TYR B N 1
ATOM 2369 C CA . TYR B 1 38 ? 4.848 33.312 3.102 1 97.25 38 TYR B CA 1
ATOM 2370 C C . TYR B 1 38 ? 6.016 33.906 3.875 1 97.25 38 TYR B C 1
ATOM 2372 O O . TYR B 1 38 ? 7.023 33.25 4.109 1 97.25 38 TYR B O 1
ATOM 2380 N N . GLU B 1 39 ? 5.848 35.156 4.211 1 97 39 GLU B N 1
ATOM 2381 C CA . GLU B 1 39 ? 6.883 35.844 4.98 1 97 39 GLU B CA 1
ATOM 2382 C C . GLU B 1 39 ? 7.117 35.156 6.324 1 97 39 GLU B C 1
ATOM 2384 O O . GLU B 1 39 ? 8.258 34.969 6.742 1 97 39 GLU B O 1
ATOM 2389 N N . THR B 1 40 ? 6.051 34.844 7.008 1 97.5 40 THR B N 1
ATOM 2390 C CA . THR B 1 40 ? 6.145 34.156 8.297 1 97.5 40 THR B CA 1
ATOM 2391 C C . THR B 1 40 ? 6.852 32.812 8.156 1 97.5 40 THR B C 1
ATOM 2393 O O . THR B 1 40 ? 7.727 32.5 8.961 1 97.5 40 THR B O 1
ATOM 2396 N N . LEU B 1 41 ? 6.48 32 7.121 1 97.12 41 LEU B N 1
ATOM 2397 C CA . LEU B 1 41 ? 7.109 30.703 6.859 1 97.12 41 LEU B CA 1
ATOM 2398 C C . LEU B 1 41 ? 8.602 30.875 6.602 1 97.12 41 LEU B C 1
ATOM 2400 O O . LEU B 1 41 ? 9.406 30.078 7.078 1 97.12 41 LEU B O 1
ATOM 2404 N N . HIS B 1 42 ? 8.906 31.922 5.824 1 95.5 42 HIS B N 1
ATOM 2405 C CA . HIS B 1 42 ? 10.305 32.219 5.539 1 95.5 42 HIS B CA 1
ATOM 2406 C C . HIS B 1 42 ? 11.07 32.562 6.812 1 95.5 42 HIS B C 1
ATOM 2408 O O . HIS B 1 42 ? 12.156 32.031 7.051 1 95.5 42 HIS B O 1
ATOM 2414 N N . ASN B 1 43 ? 10.523 33.375 7.625 1 95.88 43 ASN B N 1
ATOM 2415 C CA . ASN B 1 43 ? 11.18 33.844 8.836 1 95.88 43 ASN B CA 1
ATOM 2416 C C . ASN B 1 43 ? 11.359 32.75 9.859 1 95.88 43 ASN B C 1
ATOM 2418 O O . ASN B 1 43 ? 12.367 32.688 10.562 1 95.88 43 ASN B O 1
ATOM 2422 N N . LEU B 1 44 ? 10.414 31.859 9.953 1 93.12 44 LEU B N 1
ATOM 2423 C CA . LEU B 1 44 ? 10.453 30.797 10.953 1 93.12 44 LEU B CA 1
ATOM 2424 C C . LEU B 1 44 ? 11.133 29.547 10.398 1 93.12 44 LEU B C 1
ATOM 2426 O O . LEU B 1 44 ? 11.383 28.594 11.133 1 93.12 44 LEU B O 1
ATOM 2430 N N . ASN B 1 45 ? 11.531 29.516 9.234 1 89.38 45 ASN B N 1
ATOM 2431 C CA . ASN B 1 45 ? 12.219 28.516 8.438 1 89.38 45 ASN B CA 1
ATOM 2432 C C . ASN B 1 45 ? 12.227 27.156 9.125 1 89.38 45 ASN B C 1
ATOM 2434 O O . ASN B 1 45 ? 13.211 26.766 9.75 1 89.38 45 ASN B O 1
ATOM 2438 N N . GLY B 1 46 ? 11.125 26.453 8.977 1 86.31 46 GLY B N 1
ATOM 2439 C CA . GLY B 1 46 ? 11.055 25.078 9.438 1 86.31 46 GLY B CA 1
ATOM 2440 C C . GLY B 1 46 ? 10.445 24.938 10.82 1 86.31 46 GLY B C 1
ATOM 2441 O O . GLY B 1 46 ? 10.391 23.844 11.383 1 86.31 46 GLY B O 1
ATOM 2442 N N . GLU B 1 47 ? 9.914 26 11.383 1 91.69 47 GLU B N 1
ATOM 2443 C CA . GLU B 1 47 ? 9.398 25.953 12.75 1 91.69 47 GLU B CA 1
ATOM 2444 C C . GLU B 1 47 ? 7.879 25.828 12.766 1 91.69 47 GLU B C 1
ATOM 2446 O O . GLU B 1 47 ? 7.273 25.672 13.828 1 91.69 47 GLU B O 1
ATOM 2451 N N . VAL B 1 48 ? 7.285 25.922 11.641 1 95.62 48 VAL B N 1
ATOM 2452 C CA . VAL B 1 48 ? 5.836 25.781 11.562 1 95.62 48 VAL B CA 1
ATOM 2453 C C . VAL B 1 48 ? 5.473 24.312 11.367 1 95.62 48 VAL B C 1
ATOM 2455 O O . VAL B 1 48 ? 5.996 23.656 10.469 1 95.62 48 VAL B O 1
ATOM 2458 N N . ASP B 1 49 ? 4.523 23.844 12.188 1 93.06 49 ASP B N 1
ATOM 2459 C CA . ASP B 1 49 ? 4.191 22.422 12.18 1 93.06 49 ASP B CA 1
ATOM 2460 C C . ASP B 1 49 ? 2.906 22.156 11.398 1 93.06 49 ASP B C 1
ATOM 2462 O O . ASP B 1 49 ? 2.66 21.031 10.953 1 93.06 49 ASP B O 1
ATOM 2466 N N . LEU B 1 50 ? 2.113 23.156 11.289 1 95.44 50 LEU B N 1
ATOM 2467 C CA . LEU B 1 50 ? 0.798 23.031 10.664 1 95.44 50 LEU B CA 1
ATOM 2468 C C . LEU B 1 50 ? 0.329 24.375 10.125 1 95.44 50 LEU B C 1
ATOM 2470 O O . LEU B 1 50 ? 0.539 25.422 10.758 1 95.44 50 LEU B O 1
ATOM 2474 N N . ILE B 1 51 ? -0.268 24.344 8.984 1 97.31 51 ILE B N 1
ATOM 2475 C CA . ILE B 1 51 ? -0.905 25.531 8.43 1 97.31 51 ILE B CA 1
ATOM 2476 C C . ILE B 1 51 ? -2.42 25.344 8.406 1 97.31 51 ILE B C 1
ATOM 2478 O O . ILE B 1 51 ? -2.914 24.297 7.988 1 97.31 51 ILE B O 1
ATOM 2482 N N . ILE B 1 52 ? -3.15 26.281 8.938 1 97.19 52 ILE B N 1
ATOM 2483 C CA . ILE B 1 52 ? -4.602 26.359 8.812 1 97.19 52 ILE B CA 1
ATOM 2484 C C . ILE B 1 52 ? -4.98 27.562 7.953 1 97.19 52 ILE B C 1
ATOM 2486 O O . ILE B 1 52 ? -4.523 28.688 8.203 1 97.19 52 ILE B O 1
ATOM 2490 N N . THR B 1 53 ? -5.785 27.375 6.934 1 97.12 53 THR B N 1
ATOM 2491 C CA . THR B 1 53 ? -6.117 28.484 6.047 1 97.12 53 THR B CA 1
ATOM 2492 C C . THR B 1 53 ? -7.594 28.438 5.664 1 97.12 53 THR B C 1
ATOM 2494 O O . THR B 1 53 ? -8.219 27.375 5.691 1 97.12 53 THR B O 1
ATOM 2497 N N . SER B 1 54 ? -8.102 29.578 5.328 1 94.38 54 SER B N 1
ATOM 2498 C CA . SER B 1 54 ? -9.438 29.641 4.738 1 94.38 54 SER B CA 1
ATOM 2499 C C . SER B 1 54 ? -9.43 29.156 3.293 1 94.38 54 SER B C 1
ATOM 2501 O O . SER B 1 54 ? -8.391 29.188 2.629 1 94.38 54 SER B O 1
ATOM 2503 N N . LEU B 1 55 ? -10.562 28.688 2.836 1 92.75 55 LEU B N 1
ATOM 2504 C CA . LEU B 1 55 ? -10.703 28.281 1.441 1 92.75 55 LEU B CA 1
ATOM 2505 C C . LEU B 1 55 ? -10.727 29.5 0.52 1 92.75 55 LEU B C 1
ATOM 2507 O O . LEU B 1 55 ? -10.086 29.5 -0.536 1 92.75 55 LEU B O 1
ATOM 2511 N N . LEU B 1 56 ? -11.531 30.453 0.973 1 91.56 56 LEU B N 1
ATOM 2512 C CA . LEU B 1 56 ? -11.648 31.672 0.182 1 91.56 56 LEU B CA 1
ATOM 2513 C C . LEU B 1 56 ? -10.648 32.719 0.654 1 91.56 56 LEU B C 1
ATOM 2515 O O . LEU B 1 56 ? -10.75 33.219 1.774 1 91.56 56 LEU B O 1
ATOM 2519 N N . LEU B 1 57 ? -9.727 33.031 -0.156 1 93.06 57 LEU B N 1
ATOM 2520 C CA . LEU B 1 57 ? -8.695 34.031 0.135 1 93.06 57 LEU B CA 1
ATOM 2521 C C . LEU B 1 57 ? -8.844 35.25 -0.769 1 93.06 57 LEU B C 1
ATOM 2523 O O . LEU B 1 57 ? -9.25 35.125 -1.929 1 93.06 57 LEU B O 1
ATOM 2527 N N . GLU B 1 58 ? -8.539 36.344 -0.288 1 92.44 58 GLU B N 1
ATOM 2528 C CA . GLU B 1 58 ? -8.758 37.594 -1.021 1 92.44 58 GLU B CA 1
ATOM 2529 C C . GLU B 1 58 ? -7.59 37.906 -1.95 1 92.44 58 GLU B C 1
ATOM 2531 O O . GLU B 1 58 ? -7.777 38.469 -3.031 1 92.44 58 GLU B O 1
ATOM 2536 N N . ASP B 1 59 ? -6.441 37.594 -1.572 1 95.06 59 ASP B N 1
ATOM 2537 C CA . ASP B 1 59 ? -5.246 38.031 -2.279 1 95.06 59 ASP B CA 1
ATOM 2538 C C . ASP B 1 59 ? -4.699 36.938 -3.193 1 95.06 59 ASP B C 1
ATOM 2540 O O . ASP B 1 59 ? -3.773 37.188 -3.973 1 95.06 59 ASP B O 1
ATOM 2544 N N . THR B 1 60 ? -5.152 35.75 -3.074 1 95.94 60 THR B N 1
ATOM 2545 C CA . THR B 1 60 ? -4.727 34.656 -3.91 1 95.94 60 THR B CA 1
ATOM 2546 C C . THR B 1 60 ? -5.789 33.562 -3.934 1 95.94 60 THR B C 1
ATOM 2548 O O . THR B 1 60 ? -6.82 33.656 -3.268 1 95.94 60 THR B O 1
ATOM 2551 N N . SER B 1 61 ? -5.664 32.562 -4.746 1 94.81 61 SER B N 1
ATOM 2552 C CA . SER B 1 61 ? -6.527 31.375 -4.734 1 94.81 61 SER B CA 1
ATOM 2553 C C . SER B 1 61 ? -5.926 30.25 -3.893 1 94.81 61 SER B C 1
ATOM 2555 O O . SER B 1 61 ? -4.715 30.219 -3.668 1 94.81 61 SER B O 1
ATOM 2557 N N . ILE B 1 62 ? -6.738 29.375 -3.371 1 94.38 62 ILE B N 1
ATOM 2558 C CA . ILE B 1 62 ? -6.254 28.234 -2.604 1 94.38 62 ILE B CA 1
ATOM 2559 C C . ILE B 1 62 ? -5.301 27.406 -3.461 1 94.38 62 ILE B C 1
ATOM 2561 O O . ILE B 1 62 ? -4.328 26.844 -2.955 1 94.38 62 ILE B O 1
ATOM 2565 N N . GLU B 1 63 ? -5.5 27.344 -4.766 1 95 63 GLU B N 1
ATOM 2566 C CA . GLU B 1 63 ? -4.637 26.625 -5.691 1 95 63 GLU B CA 1
ATOM 2567 C C . GLU B 1 63 ? -3.232 27.219 -5.715 1 95 63 GLU B C 1
ATOM 2569 O O . GLU B 1 63 ? -2.244 26.484 -5.609 1 95 63 GLU B O 1
ATOM 2574 N N . GLN B 1 64 ? -3.227 28.484 -5.848 1 96.5 64 GLN B N 1
ATOM 2575 C CA . GLN B 1 64 ? -1.94 29.172 -5.891 1 96.5 64 GLN B CA 1
ATOM 2576 C C . GLN B 1 64 ? -1.23 29.094 -4.543 1 96.5 64 GLN B C 1
ATOM 2578 O O . GLN B 1 64 ? -0.012 28.906 -4.488 1 96.5 64 GLN B O 1
ATOM 2583 N N . PHE B 1 65 ? -1.98 29.25 -3.51 1 97.38 65 PHE B N 1
ATOM 2584 C CA . PHE B 1 65 ? -1.41 29.156 -2.172 1 97.38 65 PHE B CA 1
ATOM 2585 C C . PHE B 1 65 ? -0.754 27.797 -1.961 1 97.38 65 PHE B C 1
ATOM 2587 O O . PHE B 1 65 ? 0.408 27.719 -1.56 1 97.38 65 PHE B O 1
ATOM 2594 N N . MET B 1 66 ? -1.463 26.688 -2.256 1 96.06 66 MET B N 1
ATOM 2595 C CA . MET B 1 66 ? -0.959 25.328 -2.08 1 96.06 66 MET B CA 1
ATOM 2596 C C . MET B 1 66 ? 0.243 25.078 -2.982 1 96.06 66 MET B C 1
ATOM 2598 O O . MET B 1 66 ? 1.201 24.422 -2.576 1 96.06 66 MET B O 1
ATOM 2602 N N . LYS B 1 67 ? 0.17 25.562 -4.172 1 95.44 67 LYS B N 1
ATOM 2603 C CA . LYS B 1 67 ? 1.293 25.422 -5.094 1 95.44 67 LYS B CA 1
ATOM 2604 C C . LYS B 1 67 ? 2.566 26.016 -4.508 1 95.44 67 LYS B C 1
ATOM 2606 O O . LYS B 1 67 ? 3.635 25.406 -4.574 1 95.44 67 LYS B O 1
ATOM 2611 N N . THR B 1 68 ? 2.428 27.188 -3.945 1 95.62 68 THR B N 1
ATOM 2612 C CA . THR B 1 68 ? 3.57 27.891 -3.363 1 95.62 68 THR B CA 1
ATOM 2613 C C . THR B 1 68 ? 4.121 27.125 -2.164 1 95.62 68 THR B C 1
ATOM 2615 O O . THR B 1 68 ? 5.328 26.922 -2.051 1 95.62 68 THR B O 1
ATOM 2618 N N . ILE B 1 69 ? 3.25 26.641 -1.312 1 95.31 69 ILE B N 1
ATOM 2619 C CA . ILE B 1 69 ? 3.648 25.891 -0.119 1 95.31 69 ILE B CA 1
ATOM 2620 C C . ILE B 1 69 ? 4.344 24.594 -0.527 1 95.31 69 ILE B C 1
ATOM 2622 O O . ILE B 1 69 ? 5.422 24.281 -0.021 1 95.31 69 ILE B O 1
ATOM 2626 N N . ASN B 1 70 ? 3.73 23.906 -1.448 1 91.75 70 ASN B N 1
ATOM 2627 C CA . ASN B 1 70 ? 4.219 22.594 -1.875 1 91.75 70 ASN B CA 1
ATOM 2628 C C . ASN B 1 70 ? 5.52 22.719 -2.666 1 91.75 70 ASN B C 1
ATOM 2630 O O . ASN B 1 70 ? 6.266 21.734 -2.793 1 91.75 70 ASN B O 1
ATOM 2634 N N . GLY B 1 71 ? 5.734 23.859 -3.234 1 90.81 71 GLY B N 1
ATOM 2635 C CA . GLY B 1 71 ? 6.914 24.078 -4.055 1 90.81 71 GLY B CA 1
ATOM 2636 C C . GLY B 1 71 ? 8.164 24.344 -3.242 1 90.81 71 GLY B C 1
ATOM 2637 O O . GLY B 1 71 ? 9.273 24.375 -3.787 1 90.81 71 GLY B O 1
ATOM 2638 N N . SER B 1 72 ? 7.988 24.578 -2.004 1 90.12 72 SER B N 1
ATOM 2639 C CA . SER B 1 72 ? 9.109 24.828 -1.098 1 90.12 72 SER B CA 1
ATOM 2640 C C . SER B 1 72 ? 9.555 23.547 -0.408 1 90.12 72 SER B C 1
ATOM 2642 O O . SER B 1 72 ? 8.758 22.875 0.249 1 90.12 72 SER B O 1
ATOM 2644 N N . ASP B 1 73 ? 10.828 23.234 -0.448 1 84.69 73 ASP B N 1
ATOM 2645 C CA . ASP B 1 73 ? 11.375 22.031 0.181 1 84.69 73 ASP B CA 1
ATOM 2646 C C . ASP B 1 73 ? 11.164 22.062 1.692 1 84.69 73 ASP B C 1
ATOM 2648 O O . ASP B 1 73 ? 10.953 21.016 2.316 1 84.69 73 ASP B O 1
ATOM 2652 N N . VAL B 1 74 ? 11.164 23.266 2.141 1 87 74 VAL B N 1
ATOM 2653 C CA . VAL B 1 74 ? 11.062 23.453 3.586 1 87 74 VAL B CA 1
ATOM 2654 C C . VAL B 1 74 ? 9.609 23.297 4.027 1 87 74 VAL B C 1
ATOM 2656 O O . VAL B 1 74 ? 9.336 22.781 5.105 1 87 74 VAL B O 1
ATOM 2659 N N . ASN B 1 75 ? 8.734 23.719 3.172 1 91.5 75 ASN B N 1
ATOM 2660 C CA . ASN B 1 75 ? 7.352 23.828 3.623 1 91.5 75 ASN B CA 1
ATOM 2661 C C . ASN B 1 75 ? 6.48 22.703 3.068 1 91.5 75 ASN B C 1
ATOM 2663 O O . ASN B 1 75 ? 5.371 22.484 3.549 1 91.5 75 ASN B O 1
ATOM 2667 N N . ARG B 1 76 ? 7.012 21.984 2.143 1 88.88 76 ARG B N 1
ATOM 2668 C CA . ARG B 1 76 ? 6.195 21.047 1.375 1 88.88 76 ARG B CA 1
ATOM 2669 C C . ARG B 1 76 ? 5.605 19.969 2.273 1 88.88 76 ARG B C 1
ATOM 2671 O O . ARG B 1 76 ? 4.57 19.375 1.952 1 88.88 76 ARG B O 1
ATOM 2678 N N . ASN B 1 77 ? 6.207 19.703 3.365 1 87.56 77 ASN B N 1
ATOM 2679 C CA . ASN B 1 77 ? 5.754 18.594 4.203 1 87.56 77 ASN B CA 1
ATOM 2680 C C . ASN B 1 77 ? 4.836 19.078 5.324 1 87.56 77 ASN B C 1
ATOM 2682 O O . ASN B 1 77 ? 4.309 18.281 6.094 1 87.56 77 ASN B O 1
ATOM 2686 N N . ILE B 1 78 ? 4.648 20.359 5.395 1 92.69 78 ILE B N 1
ATOM 2687 C CA . ILE B 1 78 ? 3.76 20.891 6.422 1 92.69 78 ILE B CA 1
ATOM 2688 C C . ILE B 1 78 ? 2.311 20.562 6.066 1 92.69 78 ILE B C 1
ATOM 2690 O O . ILE B 1 78 ? 1.839 20.906 4.98 1 92.69 78 ILE B O 1
ATOM 2694 N N . PRO B 1 79 ? 1.639 19.875 6.941 1 93.88 79 PRO B N 1
ATOM 2695 C CA . PRO B 1 79 ? 0.217 19.641 6.676 1 93.88 79 PRO B CA 1
ATOM 2696 C C . PRO B 1 79 ? -0.59 20.938 6.605 1 93.88 79 PRO B C 1
ATOM 2698 O O . PRO B 1 79 ? -0.324 21.875 7.355 1 93.88 79 PRO B O 1
ATOM 2701 N N . VAL B 1 80 ? -1.553 20.984 5.703 1 95.69 80 VAL B N 1
ATOM 2702 C CA . VAL B 1 80 ? -2.398 22.156 5.531 1 95.69 80 VAL B CA 1
ATOM 2703 C C . VAL B 1 80 ? -3.861 21.781 5.758 1 95.69 80 VAL B C 1
ATOM 2705 O O . VAL B 1 80 ? -4.387 20.891 5.094 1 95.69 80 VAL B O 1
ATOM 2708 N N . PHE B 1 81 ? -4.465 22.438 6.711 1 95.19 81 PHE B N 1
ATOM 2709 C CA . PHE B 1 81 ? -5.898 22.328 6.961 1 95.19 81 PHE B CA 1
ATOM 2710 C C . PHE B 1 81 ? -6.656 23.484 6.324 1 95.19 81 PHE B C 1
ATOM 2712 O O . PHE B 1 81 ? -6.258 24.641 6.465 1 95.19 81 PHE B O 1
ATOM 2719 N N . VAL B 1 82 ? -7.707 23.156 5.66 1 94.25 82 VAL B N 1
ATOM 2720 C CA . VAL B 1 82 ? -8.555 24.203 5.094 1 94.25 82 VAL B CA 1
ATOM 2721 C C . VAL B 1 82 ? -9.836 24.328 5.906 1 94.25 82 VAL B C 1
ATOM 2723 O O . VAL B 1 82 ? -10.539 23.328 6.137 1 94.25 82 VAL B O 1
ATOM 2726 N N . VAL B 1 83 ? -10.094 25.5 6.387 1 93 83 VAL B N 1
ATOM 2727 C CA . VAL B 1 83 ? -11.328 25.812 7.105 1 93 83 VAL B CA 1
ATOM 2728 C C . VAL B 1 83 ? -12.289 26.562 6.188 1 93 83 VAL B C 1
ATOM 2730 O O . VAL B 1 83 ? -11.93 27.578 5.605 1 93 83 VAL B O 1
ATOM 2733 N N . THR B 1 84 ? -13.445 26.016 6.023 1 89.06 84 THR B N 1
ATOM 2734 C CA . THR B 1 84 ? -14.344 26.578 5.023 1 89.06 84 THR B CA 1
ATOM 2735 C C . THR B 1 84 ? -15.781 26.594 5.527 1 89.06 84 THR B C 1
ATOM 2737 O O . THR B 1 84 ? -16.109 25.922 6.516 1 89.06 84 THR B O 1
ATOM 2740 N N . GLY B 1 85 ? -16.547 27.438 4.922 1 81.62 85 GLY B N 1
ATOM 2741 C CA . GLY B 1 85 ? -17.969 27.406 5.184 1 81.62 85 GLY B CA 1
ATOM 2742 C C . GLY B 1 85 ? -18.672 26.219 4.555 1 81.62 85 GLY B C 1
ATOM 2743 O O . GLY B 1 85 ? -18.094 25.125 4.496 1 81.62 85 GLY B O 1
ATOM 2744 N N . ASN B 1 86 ? -19.875 26.281 4.109 1 67.75 86 ASN B N 1
ATOM 2745 C CA . ASN B 1 86 ? -20.688 25.188 3.588 1 67.75 86 ASN B CA 1
ATOM 2746 C C . ASN B 1 86 ? -20.438 24.984 2.096 1 67.75 86 ASN B C 1
ATOM 2748 O O . ASN B 1 86 ? -21.188 24.25 1.437 1 67.75 86 ASN B O 1
ATOM 2752 N N . GLU B 1 87 ? -19.438 25.578 1.564 1 62.69 87 GLU B N 1
ATOM 2753 C CA . GLU B 1 87 ? -19.297 25.625 0.112 1 62.69 87 GLU B CA 1
ATOM 2754 C C . GLU B 1 87 ? -18.531 24.422 -0.415 1 62.69 87 GLU B C 1
ATOM 2756 O O . GLU B 1 87 ? -18.125 24.391 -1.577 1 62.69 87 GLU B O 1
ATOM 2761 N N . LEU B 1 88 ? -18.328 23.375 0.302 1 65 88 LEU B N 1
ATOM 2762 C CA . LEU B 1 88 ? -17.344 22.406 -0.189 1 65 88 LEU B CA 1
ATOM 2763 C C . LEU B 1 88 ? -17.984 21.438 -1.179 1 65 88 LEU B C 1
ATOM 2765 O O . LEU B 1 88 ? -17.266 20.688 -1.864 1 65 88 LEU B O 1
ATOM 2769 N N . GLU B 1 89 ? -19.234 21.766 -1.436 1 64 89 GLU B N 1
ATOM 2770 C CA . GLU B 1 89 ? -19.828 20.766 -2.316 1 64 89 GLU B CA 1
ATOM 2771 C C . GLU B 1 89 ? -19.203 20.812 -3.707 1 64 89 GLU B C 1
ATOM 2773 O O . GLU B 1 89 ? -19 21.891 -4.27 1 64 89 GLU B O 1
ATOM 2778 N N . ASN B 1 90 ? -18.641 19.922 -4.172 1 69.25 90 ASN B N 1
ATOM 2779 C CA . ASN B 1 90 ? -18.109 19.719 -5.512 1 69.25 90 ASN B CA 1
ATOM 2780 C C . ASN B 1 90 ? -16.656 20.156 -5.617 1 69.25 90 ASN B C 1
ATOM 2782 O O . ASN B 1 90 ? -16.031 20.031 -6.672 1 69.25 90 ASN B O 1
ATOM 2786 N N . THR B 1 91 ? -16.219 20.734 -4.477 1 80.44 91 THR B N 1
ATOM 2787 C CA . THR B 1 91 ? -14.836 21.203 -4.57 1 80.44 91 THR B CA 1
ATOM 2788 C C . THR B 1 91 ? -13.914 20.328 -3.717 1 80.44 91 THR B C 1
ATOM 2790 O O . THR B 1 91 ? -12.688 20.484 -3.773 1 80.44 91 THR B O 1
ATOM 2793 N N . LYS B 1 92 ? -14.477 19.5 -2.98 1 85.19 92 LYS B N 1
ATOM 2794 C CA . LYS B 1 92 ? -13.703 18.703 -2.037 1 85.19 92 LYS B CA 1
ATOM 2795 C C . LYS B 1 92 ? -12.578 17.938 -2.746 1 85.19 92 LYS B C 1
ATOM 2797 O O . LYS B 1 92 ? -11.414 18.031 -2.342 1 85.19 92 LYS B O 1
ATOM 2802 N N . LYS B 1 93 ? -12.992 17.297 -3.84 1 86.12 93 LYS B N 1
ATOM 2803 C CA . LYS B 1 93 ? -12.008 16.5 -4.578 1 86.12 93 LYS B CA 1
ATOM 2804 C C . LYS B 1 93 ? -10.875 17.391 -5.098 1 86.12 93 LYS B C 1
ATOM 2806 O O . LYS B 1 93 ? -9.703 17 -5.031 1 86.12 93 LYS B O 1
ATOM 2811 N N . ARG B 1 94 ? -11.273 18.5 -5.531 1 88 94 ARG B N 1
ATOM 2812 C CA . ARG B 1 94 ? -10.297 19.438 -6.086 1 88 94 ARG B CA 1
ATOM 2813 C C . ARG B 1 94 ? -9.328 19.906 -5.012 1 88 94 ARG B C 1
ATOM 2815 O O . ARG B 1 94 ? -8.109 19.891 -5.219 1 88 94 ARG B O 1
ATOM 2822 N N . ILE B 1 95 ? -9.828 20.266 -3.91 1 89 95 ILE B N 1
ATOM 2823 C CA . ILE B 1 95 ? -9 20.797 -2.832 1 89 95 ILE B CA 1
ATOM 2824 C C . ILE B 1 95 ? -8.094 19.703 -2.287 1 89 95 ILE B C 1
ATOM 2826 O O . ILE B 1 95 ? -6.918 19.953 -1.993 1 89 95 ILE B O 1
ATOM 2830 N N . LEU B 1 96 ? -8.617 18.562 -2.211 1 90.62 96 LEU B N 1
ATOM 2831 C CA . LEU B 1 96 ? -7.836 17.438 -1.709 1 90.62 96 LEU B CA 1
ATOM 2832 C C . LEU B 1 96 ? -6.734 17.062 -2.691 1 90.62 96 LEU B C 1
ATOM 2834 O O . LEU B 1 96 ? -5.633 16.688 -2.279 1 90.62 96 LEU B O 1
ATOM 2838 N N . ASN B 1 97 ? -7.012 17.234 -3.916 1 91.75 97 ASN B N 1
ATOM 2839 C CA . ASN B 1 97 ? -6.023 16.891 -4.938 1 91.75 97 ASN B CA 1
ATOM 2840 C C . ASN B 1 97 ? -4.918 17.953 -5.008 1 91.75 97 ASN B C 1
ATOM 2842 O O . ASN B 1 97 ? -3.957 17.797 -5.766 1 91.75 97 ASN B O 1
ATOM 2846 N N . LEU B 1 98 ? -5.094 18.984 -4.203 1 93 98 LEU B N 1
ATOM 2847 C CA . LEU B 1 98 ? -4.027 19.984 -4.102 1 93 98 LEU B CA 1
ATOM 2848 C C . LEU B 1 98 ? -3.031 19.609 -3.014 1 93 98 LEU B C 1
ATOM 2850 O O . LEU B 1 98 ? -1.993 20.25 -2.861 1 93 98 LEU B O 1
ATOM 2854 N N . GLY B 1 99 ? -3.352 18.578 -2.234 1 93.56 99 GLY B N 1
ATOM 2855 C CA . GLY B 1 99 ? -2.459 18.141 -1.173 1 93.56 99 GLY B CA 1
ATOM 2856 C C . GLY B 1 99 ? -2.912 18.578 0.207 1 93.56 99 GLY B C 1
ATOM 2857 O O . GLY B 1 99 ? -2.131 18.562 1.159 1 93.56 99 GLY B O 1
ATOM 2858 N N . VAL B 1 100 ? -4.113 19 0.259 1 93.25 100 VAL B N 1
ATOM 2859 C CA . VAL B 1 100 ? -4.676 19.391 1.546 1 93.25 100 VAL B CA 1
ATOM 2860 C C . VAL B 1 100 ? -4.832 18.172 2.441 1 93.25 100 VAL B C 1
ATOM 2862 O O . VAL B 1 100 ? -5.34 17.141 2.004 1 93.25 100 VAL B O 1
ATOM 2865 N N . SER B 1 101 ? -4.375 18.344 3.711 1 91.94 101 SER B N 1
ATOM 2866 C CA . SER B 1 101 ? -4.371 17.219 4.648 1 91.94 101 SER B CA 1
ATOM 2867 C C . SER B 1 101 ? -5.75 17 5.262 1 91.94 101 SER B C 1
ATOM 2869 O O . SER B 1 101 ? -6.086 15.898 5.684 1 91.94 101 SER B O 1
ATOM 2871 N N . ASP B 1 102 ? -6.473 18.109 5.332 1 90.75 102 ASP B N 1
ATOM 2872 C CA . ASP B 1 102 ? -7.789 18.062 5.965 1 90.75 102 ASP B CA 1
ATOM 2873 C C . ASP B 1 102 ? -8.617 19.297 5.609 1 90.75 102 ASP B C 1
ATOM 2875 O O . ASP B 1 102 ? -8.062 20.328 5.234 1 90.75 102 ASP B O 1
ATOM 2879 N N . TYR B 1 103 ? -9.859 19.062 5.672 1 89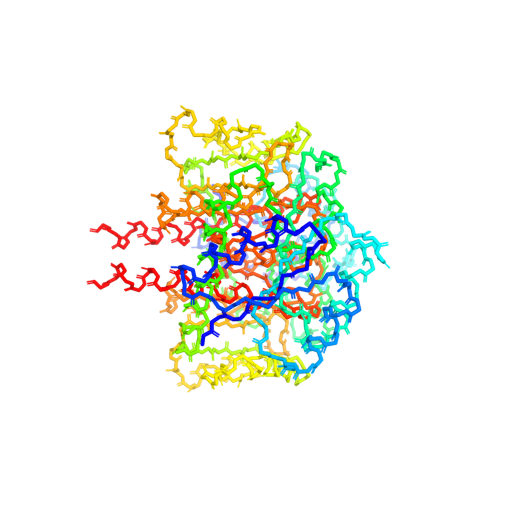.94 103 TYR B N 1
ATOM 2880 C CA . TYR B 1 103 ? -10.742 20.219 5.633 1 89.94 103 TYR B CA 1
ATOM 2881 C C . TYR B 1 103 ? -11.75 20.172 6.773 1 89.94 103 TYR B C 1
ATOM 2883 O O . TYR B 1 103 ? -12.219 19.094 7.156 1 89.94 103 TYR B O 1
ATOM 2891 N N . ILE B 1 104 ? -11.961 21.359 7.32 1 88.94 104 ILE B N 1
ATOM 2892 C CA . ILE B 1 104 ? -12.836 21.484 8.484 1 88.94 104 ILE B CA 1
ATOM 2893 C C . ILE B 1 104 ? -13.898 22.562 8.211 1 88.94 104 ILE B C 1
ATOM 2895 O O . ILE B 1 104 ? -13.578 23.656 7.734 1 88.94 104 ILE B O 1
ATOM 2899 N N . THR B 1 105 ? -15.125 22.188 8.523 1 87.06 105 THR B N 1
ATOM 2900 C CA . THR B 1 105 ? -16.203 23.156 8.344 1 87.06 105 THR B CA 1
ATOM 2901 C C . THR B 1 105 ? -16.25 24.125 9.531 1 87.06 105 THR B C 1
ATOM 2903 O O . THR B 1 105 ? -15.992 23.734 10.672 1 87.06 105 THR B O 1
ATOM 2906 N N . LYS B 1 106 ? -16.609 25.297 9.234 1 87.5 106 LYS B N 1
ATOM 2907 C CA . LYS B 1 106 ? -16.672 26.328 10.266 1 87.5 106 LYS B CA 1
ATOM 2908 C C . LYS B 1 106 ? -17.797 26.031 11.266 1 87.5 106 LYS B C 1
ATOM 2910 O O . LYS B 1 106 ? -17.766 26.516 12.398 1 87.5 106 LYS B O 1
ATOM 2915 N N . ASN B 1 107 ? -18.703 25.078 10.727 1 83.94 107 ASN B N 1
ATOM 2916 C CA . ASN B 1 107 ? -19.719 24.625 11.664 1 83.94 107 ASN B CA 1
ATOM 2917 C C . ASN B 1 107 ? -19.125 23.719 12.742 1 83.94 107 ASN B C 1
ATOM 2919 O O . ASN B 1 107 ? -18.516 22.703 12.43 1 83.94 107 ASN B O 1
ATOM 2923 N N . ASN B 1 108 ? -19 24.016 13.992 1 82.81 108 ASN B N 1
ATOM 2924 C CA . ASN B 1 108 ? -18.422 23.297 15.117 1 82.81 108 ASN B CA 1
ATOM 2925 C C . ASN B 1 108 ? -16.891 23.297 15.055 1 82.81 108 ASN B C 1
ATOM 2927 O O . ASN B 1 108 ? -16.25 22.281 15.352 1 82.81 108 ASN B O 1
ATOM 2931 N N . LEU B 1 109 ? -16.297 24.281 14.562 1 87.31 109 LEU B N 1
ATOM 2932 C CA . LEU B 1 109 ? -14.883 24.484 14.273 1 87.31 109 LEU B CA 1
ATOM 2933 C C . LEU B 1 109 ? -14.031 24.047 15.461 1 87.31 109 LEU B C 1
ATOM 2935 O O . LEU B 1 109 ? -13.086 23.266 15.305 1 87.31 109 LEU B O 1
ATOM 2939 N N . GLY B 1 110 ? -14.391 24.406 16.641 1 86.69 110 GLY B N 1
ATOM 2940 C CA . GLY B 1 110 ? -13.562 24.125 17.812 1 86.69 110 GLY B CA 1
ATOM 2941 C C . GLY B 1 110 ? -13.336 22.641 18.031 1 86.69 110 GLY B C 1
ATOM 2942 O O . GLY B 1 110 ? -12.195 22.188 18.047 1 86.69 110 GLY B O 1
ATOM 2943 N N . GLU B 1 111 ? -14.367 21.922 18.094 1 86.75 111 GLU B N 1
ATOM 2944 C CA . GLU B 1 111 ? -14.289 20.484 18.359 1 86.75 111 GLU B CA 1
ATOM 2945 C C . GLU B 1 111 ? -13.602 19.75 17.219 1 86.75 111 GLU B C 1
ATOM 2947 O O . GLU B 1 111 ? -12.727 18.906 17.438 1 86.75 111 GLU B O 1
ATOM 2952 N N . GLU B 1 112 ? -13.961 20.125 16.062 1 85.44 112 GLU B N 1
ATOM 2953 C CA . GLU B 1 112 ? -13.43 19.438 14.883 1 85.44 112 GLU B CA 1
ATOM 2954 C C . GLU B 1 112 ? -11.945 19.75 14.695 1 85.44 112 GLU B C 1
ATOM 2956 O O . GLU B 1 112 ? -11.148 18.844 14.398 1 85.44 112 GLU B O 1
ATOM 2961 N N . LEU B 1 113 ? -11.648 20.953 14.898 1 90.12 113 LEU B N 1
ATOM 2962 C CA . LEU B 1 113 ? -10.266 21.359 14.719 1 90.12 113 LEU B CA 1
ATOM 2963 C C . LEU B 1 113 ? -9.344 20.609 15.672 1 90.12 113 LEU B C 1
ATOM 2965 O O . LEU B 1 113 ? -8.312 20.062 15.25 1 90.12 113 LEU B O 1
ATOM 2969 N N . LEU B 1 114 ? -9.711 20.484 16.891 1 90 114 LEU B N 1
ATOM 2970 C CA . LEU B 1 114 ? -8.883 19.828 17.906 1 90 114 LEU B CA 1
ATOM 2971 C C . LEU B 1 114 ? -8.758 18.328 17.609 1 90 114 LEU B C 1
ATOM 2973 O O . LEU B 1 114 ? -7.684 17.75 17.781 1 90 114 LEU B O 1
ATOM 2977 N N . LYS B 1 115 ? -9.844 17.766 17.219 1 85 115 LYS B N 1
ATOM 2978 C CA . LYS B 1 115 ? -9.82 16.344 16.859 1 85 115 LYS B CA 1
ATOM 2979 C C . LYS B 1 115 ? -8.797 16.078 15.766 1 85 115 LYS B C 1
ATOM 2981 O O . LYS B 1 115 ? -8.023 15.117 15.859 1 85 115 LYS B O 1
ATOM 2986 N N . HIS B 1 116 ? -8.75 16.922 14.805 1 86.5 116 HIS B N 1
ATOM 2987 C CA . HIS B 1 116 ? -7.863 16.734 13.664 1 86.5 116 HIS B CA 1
ATOM 2988 C C . HIS B 1 116 ? -6.414 17.031 14.039 1 86.5 116 HIS B C 1
ATOM 2990 O O . HIS B 1 116 ? -5.496 16.344 13.594 1 86.5 116 HIS B O 1
ATOM 2996 N N . ILE B 1 117 ? -6.254 18 14.891 1 88.75 117 ILE B N 1
ATOM 2997 C CA . ILE B 1 117 ? -4.902 18.359 15.297 1 88.75 117 ILE B CA 1
ATOM 2998 C C . ILE B 1 117 ? -4.297 17.234 16.141 1 88.75 117 ILE B C 1
ATOM 3000 O O . ILE B 1 117 ? -3.102 16.953 16.047 1 88.75 117 ILE B O 1
ATOM 3004 N N . LYS B 1 118 ? -5.102 16.578 16.891 1 84.94 118 LYS B N 1
ATOM 3005 C CA . LYS B 1 118 ? -4.633 15.461 17.719 1 84.94 118 LYS B CA 1
ATOM 3006 C C . LYS B 1 118 ? -4.008 14.367 16.859 1 84.94 118 LYS B C 1
ATOM 3008 O O . LYS B 1 118 ? -3.033 13.734 17.266 1 84.94 118 LYS B O 1
ATOM 3013 N N . TYR B 1 119 ? -4.488 14.203 15.727 1 81.31 119 TYR B N 1
ATOM 3014 C CA . TYR B 1 119 ? -3.977 13.156 14.844 1 81.31 119 TYR B CA 1
ATOM 3015 C C . TYR B 1 119 ? -2.617 13.539 14.273 1 81.31 119 TYR B C 1
ATOM 3017 O O . TYR B 1 119 ? -1.775 12.672 14.023 1 81.31 119 TYR B O 1
ATOM 3025 N N . ILE B 1 120 ? -2.459 14.844 14.117 1 82.31 120 ILE B N 1
ATOM 3026 C CA . ILE B 1 120 ? -1.144 15.297 13.688 1 82.31 120 ILE B CA 1
ATOM 3027 C C . ILE B 1 120 ? -0.116 15.023 14.781 1 82.31 120 ILE B C 1
ATOM 3029 O O . ILE B 1 120 ? 1.014 14.617 14.492 1 82.31 120 ILE B O 1
ATOM 3033 N N . VAL B 1 121 ? -0.608 15.141 15.984 1 82.19 121 VAL B N 1
ATOM 3034 C CA . VAL B 1 121 ? 0.277 14.898 17.125 1 82.19 121 VAL B CA 1
ATOM 3035 C C . VAL B 1 121 ? 0.593 13.406 17.219 1 82.19 121 VAL B C 1
ATOM 3037 O O . VAL B 1 121 ? 1.74 13.023 17.453 1 82.19 121 VAL B O 1
ATOM 3040 N N . LYS B 1 122 ? -0.385 12.57 16.984 1 80.88 122 LYS B N 1
ATOM 3041 C CA . LYS B 1 122 ? -0.192 11.125 17.016 1 80.88 122 LYS B CA 1
ATOM 3042 C C . LYS B 1 122 ? 0.806 10.68 15.945 1 80.88 122 LYS B C 1
ATOM 3044 O O . LYS B 1 122 ? 1.566 9.734 16.156 1 80.88 122 LYS B O 1
ATOM 3049 N N . GLU B 1 123 ? 0.714 11.336 14.875 1 81.81 123 GLU B N 1
ATOM 3050 C CA . GLU B 1 123 ? 1.685 11.07 13.82 1 81.81 123 GLU B CA 1
ATOM 3051 C C . GLU B 1 123 ? 3.113 11.219 14.328 1 81.81 123 GLU B C 1
ATOM 3053 O O . GLU B 1 123 ? 4 10.453 13.945 1 81.81 123 GLU B O 1
ATOM 3058 N N . ASP B 1 124 ? 3.301 12.148 15.188 1 80.81 124 ASP B N 1
ATOM 3059 C CA . ASP B 1 124 ? 4.625 12.398 15.758 1 80.81 124 ASP B CA 1
ATOM 3060 C C . ASP B 1 124 ? 5.07 11.234 16.641 1 80.81 124 ASP B C 1
ATOM 3062 O O . ASP B 1 124 ? 6.258 10.906 16.688 1 80.81 124 ASP B O 1
ATOM 3066 N N . GLU B 1 125 ? 4.105 10.641 17.25 1 83.81 125 GLU B N 1
ATOM 3067 C CA . GLU B 1 125 ? 4.41 9.469 18.062 1 83.81 125 GLU B CA 1
ATOM 3068 C C . GLU B 1 125 ? 4.883 8.297 17.219 1 83.81 125 GLU B C 1
ATOM 3070 O O . GLU B 1 125 ? 5.805 7.578 17.594 1 83.81 125 GLU B O 1
ATOM 3075 N N . LEU B 1 126 ? 4.297 8.141 16.125 1 87.62 126 LEU B N 1
ATOM 3076 C CA . LEU B 1 126 ? 4.688 7.07 15.211 1 87.62 126 LEU B CA 1
ATOM 3077 C C . LEU B 1 126 ? 6.09 7.309 14.656 1 87.62 126 LEU B C 1
ATOM 3079 O O . LEU B 1 126 ? 6.859 6.363 14.469 1 87.62 126 LEU B O 1
ATOM 3083 N N . LEU B 1 127 ? 6.379 8.547 14.398 1 90.44 127 LEU B N 1
ATOM 3084 C CA . LEU B 1 127 ? 7.719 8.891 13.945 1 90.44 127 LEU B CA 1
ATOM 3085 C C . LEU B 1 127 ? 8.758 8.531 15 1 90.44 127 LEU B C 1
ATOM 3087 O O . LEU B 1 127 ? 9.836 8.023 14.672 1 90.44 127 LEU B O 1
ATOM 3091 N N . THR B 1 128 ? 8.438 8.773 16.266 1 90.19 128 THR B N 1
ATOM 3092 C CA . THR B 1 128 ? 9.344 8.422 17.344 1 90.19 128 THR B CA 1
ATOM 3093 C C . THR B 1 128 ? 9.57 6.91 17.406 1 90.19 128 THR B C 1
ATOM 3095 O O . THR B 1 128 ? 10.695 6.453 17.594 1 90.19 128 THR B O 1
ATOM 3098 N N . CYS B 1 129 ? 8.5 6.184 17.203 1 90.06 129 CYS B N 1
ATOM 3099 C CA . CYS B 1 129 ? 8.617 4.73 17.156 1 90.06 129 CYS B CA 1
ATOM 3100 C C . CYS B 1 129 ? 9.516 4.285 16.016 1 90.06 129 CYS B C 1
ATOM 3102 O O . CYS B 1 129 ? 10.336 3.381 16.172 1 90.06 129 CYS B O 1
ATOM 3104 N N . LEU B 1 130 ? 9.359 4.93 14.938 1 93.31 130 LEU B N 1
ATOM 3105 C CA . LEU B 1 130 ? 10.148 4.609 13.758 1 93.31 130 LEU B CA 1
ATOM 3106 C C . LEU B 1 130 ? 11.625 4.902 14 1 93.31 130 LEU B C 1
ATOM 3108 O O . LEU B 1 130 ? 12.5 4.145 13.562 1 93.31 130 LEU B O 1
ATOM 3112 N N . LYS B 1 131 ? 11.898 5.98 14.719 1 94.62 131 LYS B N 1
ATOM 3113 C CA . LYS B 1 131 ? 13.273 6.359 15.031 1 94.62 131 LYS B CA 1
ATOM 3114 C C . LYS B 1 131 ? 13.945 5.305 15.906 1 94.62 131 LYS B C 1
ATOM 3116 O O . LYS B 1 131 ? 15.164 5.129 15.844 1 94.62 131 LYS B O 1
ATOM 3121 N N . GLU B 1 132 ? 13.172 4.574 16.641 1 93.5 132 GLU B N 1
ATOM 3122 C CA . GLU B 1 132 ? 13.703 3.572 17.562 1 93.5 132 GLU B CA 1
ATOM 3123 C C . GLU B 1 132 ? 13.758 2.195 16.906 1 93.5 132 GLU B C 1
ATOM 3125 O O . GLU B 1 132 ? 14.414 1.285 17.406 1 93.5 132 GLU B O 1
ATOM 3130 N N . ALA B 1 133 ? 13.094 2.002 15.844 1 93.38 133 ALA B N 1
ATOM 3131 C CA . ALA B 1 133 ? 13.016 0.71 15.172 1 93.38 133 ALA B CA 1
ATOM 3132 C C . ALA B 1 133 ? 14.312 0.4 14.43 1 93.38 133 ALA B C 1
ATOM 3134 O O . ALA B 1 133 ? 15.008 1.312 13.977 1 93.38 133 ALA B O 1
ATOM 3135 N N . LYS B 1 134 ? 14.633 -0.845 14.367 1 94.75 134 LYS B N 1
ATOM 3136 C CA . LYS B 1 134 ? 15.727 -1.305 13.516 1 94.75 134 LYS B CA 1
ATOM 3137 C C . LYS B 1 134 ? 15.234 -1.616 12.109 1 94.75 134 LYS B C 1
ATOM 3139 O O . LYS B 1 134 ? 14.367 -2.477 11.922 1 94.75 134 LYS B O 1
ATOM 3144 N N . ILE B 1 135 ? 15.836 -0.925 11.117 1 96.62 135 ILE B N 1
ATOM 3145 C CA . ILE B 1 135 ? 15.336 -1.038 9.75 1 96.62 135 ILE B CA 1
ATOM 3146 C C . ILE B 1 135 ? 16.438 -1.587 8.844 1 96.62 135 ILE B C 1
ATOM 3148 O O . ILE B 1 135 ? 17.594 -1.175 8.945 1 96.62 135 ILE B O 1
ATOM 3152 N N . ALA B 1 136 ? 16.125 -2.566 8.039 1 96.94 136 ALA B N 1
ATOM 3153 C CA . ALA B 1 136 ? 17.016 -3.061 7 1 96.94 136 ALA B CA 1
ATOM 3154 C C . ALA B 1 136 ? 16.5 -2.697 5.613 1 96.94 136 ALA B C 1
ATOM 3156 O O . ALA B 1 136 ? 15.328 -2.928 5.301 1 96.94 136 ALA B O 1
ATOM 3157 N N . CYS B 1 137 ? 17.344 -2.133 4.848 1 97.5 137 CYS B N 1
ATOM 3158 C CA . CYS B 1 137 ? 17.031 -1.824 3.455 1 97.5 137 CYS B CA 1
ATOM 3159 C C . CYS B 1 137 ? 17.875 -2.67 2.508 1 97.5 137 CYS B C 1
ATOM 3161 O O . CYS B 1 137 ? 19.109 -2.602 2.533 1 97.5 137 CYS B O 1
ATOM 3163 N N . ILE B 1 138 ? 17.234 -3.463 1.695 1 96.69 138 ILE B N 1
ATOM 3164 C CA . ILE B 1 138 ? 17.906 -4.305 0.72 1 96.69 138 ILE B CA 1
ATOM 3165 C C . ILE B 1 138 ? 17.641 -3.785 -0.69 1 96.69 138 ILE B C 1
ATOM 3167 O O . ILE B 1 138 ? 16.531 -3.898 -1.199 1 96.69 138 ILE B O 1
ATOM 3171 N N . ASP B 1 139 ? 18.578 -3.23 -1.293 1 96.56 139 ASP B N 1
ATOM 3172 C CA . ASP B 1 139 ? 18.531 -2.611 -2.613 1 96.56 139 ASP B CA 1
ATOM 3173 C C . ASP B 1 139 ? 19.922 -2.572 -3.258 1 96.56 139 ASP B C 1
ATOM 3175 O O . ASP B 1 139 ? 20.875 -2.096 -2.648 1 96.56 139 ASP B O 1
ATOM 3179 N N . ASP B 1 140 ? 20.047 -3.02 -4.453 1 94.44 140 ASP B N 1
ATOM 3180 C CA . ASP B 1 140 ? 21.375 -3.1 -5.043 1 94.44 140 ASP B CA 1
ATOM 3181 C C . ASP B 1 140 ? 21.719 -1.816 -5.797 1 94.44 140 ASP B C 1
ATOM 3183 O O . ASP B 1 140 ? 22.844 -1.647 -6.262 1 94.44 140 ASP B O 1
ATOM 3187 N N . SER B 1 141 ? 20.75 -0.902 -6.008 1 94.69 141 SER B N 1
ATOM 3188 C CA . SER B 1 141 ? 21.016 0.389 -6.633 1 94.69 141 SER B CA 1
ATOM 3189 C C . SER B 1 141 ? 21.594 1.379 -5.633 1 94.69 141 SER B C 1
ATOM 3191 O O . SER B 1 141 ? 20.922 1.779 -4.68 1 94.69 141 SER B O 1
ATOM 3193 N N . HIS B 1 142 ? 22.766 1.819 -5.859 1 95.75 142 HIS B N 1
ATOM 3194 C CA . HIS B 1 142 ? 23.406 2.816 -5.008 1 95.75 142 HIS B CA 1
ATOM 3195 C C . HIS B 1 142 ? 22.594 4.109 -4.969 1 95.75 142 HIS B C 1
ATOM 3197 O O . HIS B 1 142 ? 22.484 4.746 -3.922 1 95.75 142 HIS B O 1
ATOM 3203 N N . PHE B 1 143 ? 22.062 4.363 -6.102 1 96.38 143 PHE B N 1
ATOM 3204 C CA . PHE B 1 143 ? 21.281 5.586 -6.219 1 96.38 143 PHE B CA 1
ATOM 3205 C C . PHE B 1 143 ? 20.031 5.512 -5.352 1 96.38 143 PHE B C 1
ATOM 3207 O O . PHE B 1 143 ? 19.75 6.438 -4.586 1 96.38 143 PHE B O 1
ATOM 3214 N N . ASP B 1 144 ? 19.281 4.402 -5.402 1 96.44 144 ASP B N 1
ATOM 3215 C CA . ASP B 1 144 ? 18.047 4.234 -4.641 1 96.44 144 ASP B CA 1
ATOM 3216 C C . ASP B 1 144 ? 18.344 4.203 -3.139 1 96.44 144 ASP B C 1
ATOM 3218 O O . ASP B 1 144 ? 17.578 4.777 -2.348 1 96.44 144 ASP B O 1
ATOM 3222 N N . ARG B 1 145 ? 19.438 3.572 -2.768 1 97.19 145 ARG B N 1
ATOM 3223 C CA . ARG B 1 145 ? 19.812 3.537 -1.357 1 97.19 145 ARG B CA 1
ATOM 3224 C C . ARG B 1 145 ? 20.125 4.938 -0.839 1 97.19 145 ARG B C 1
ATOM 3226 O O . ARG B 1 145 ? 19.734 5.289 0.279 1 97.19 145 ARG B O 1
ATOM 3233 N N . ALA B 1 146 ? 20.781 5.73 -1.664 1 97.5 146 ALA B N 1
ATOM 3234 C CA . ALA B 1 146 ? 21.125 7.094 -1.272 1 97.5 146 ALA B CA 1
ATOM 3235 C C . ALA B 1 146 ? 19.875 7.938 -1.069 1 97.5 146 ALA B C 1
ATOM 3237 O O . ALA B 1 146 ? 19.797 8.727 -0.126 1 97.5 146 ALA B O 1
ATOM 3238 N N . ILE B 1 147 ? 18.906 7.746 -1.945 1 97.31 147 ILE B N 1
ATOM 3239 C CA . ILE B 1 147 ? 17.656 8.477 -1.84 1 97.31 147 ILE B CA 1
ATOM 3240 C C . ILE B 1 147 ? 16.938 8.109 -0.536 1 97.31 147 ILE B C 1
ATOM 3242 O O . ILE B 1 147 ? 16.5 8.992 0.209 1 97.31 147 ILE B O 1
ATOM 3246 N N . MET B 1 148 ? 16.875 6.797 -0.27 1 97.75 148 MET B N 1
ATOM 3247 C CA . MET B 1 148 ? 16.234 6.328 0.956 1 97.75 148 MET B CA 1
ATOM 3248 C C . MET B 1 148 ? 16.953 6.871 2.188 1 97.75 148 MET B C 1
ATOM 3250 O O . MET B 1 148 ? 16.312 7.344 3.127 1 97.75 148 MET B O 1
ATOM 3254 N N . LYS B 1 149 ? 18.234 6.824 2.109 1 97.5 149 LYS B N 1
ATOM 3255 C CA . LYS B 1 149 ? 19.047 7.32 3.217 1 97.5 149 LYS B CA 1
ATOM 3256 C C . LYS B 1 149 ? 18.797 8.805 3.455 1 97.5 149 LYS B C 1
ATOM 3258 O O . LYS B 1 149 ? 18.656 9.242 4.598 1 97.5 149 LYS B O 1
ATOM 3263 N N . ASP B 1 150 ? 18.766 9.57 2.414 1 96.62 150 ASP B N 1
ATOM 3264 C CA . ASP B 1 150 ? 18.531 11 2.516 1 96.62 150 ASP B CA 1
ATOM 3265 C C . ASP B 1 150 ? 17.188 11.297 3.18 1 96.62 150 ASP B C 1
ATOM 3267 O O . ASP B 1 150 ? 17.109 12.125 4.09 1 96.62 150 ASP B O 1
ATOM 3271 N N . ILE B 1 151 ? 16.156 10.602 2.762 1 96.19 151 ILE B N 1
ATOM 3272 C CA . ILE B 1 151 ? 14.828 10.812 3.326 1 96.19 151 ILE B CA 1
ATOM 3273 C C . ILE B 1 151 ? 14.836 10.438 4.809 1 96.19 151 ILE B C 1
ATOM 3275 O O . ILE B 1 151 ? 14.383 11.219 5.648 1 96.19 151 ILE B O 1
ATOM 3279 N N . LEU B 1 152 ? 15.391 9.242 5.117 1 97.62 152 LEU B N 1
ATOM 3280 C CA . LEU B 1 152 ? 15.383 8.758 6.492 1 97.62 152 LEU B CA 1
ATOM 3281 C C . LEU B 1 152 ? 16.203 9.664 7.398 1 97.62 152 LEU B C 1
ATOM 3283 O O . LEU B 1 152 ? 15.797 9.945 8.531 1 97.62 152 LEU B O 1
ATOM 3287 N N . THR B 1 153 ? 17.312 10.18 6.898 1 96.06 153 THR B N 1
ATOM 3288 C CA . THR B 1 153 ? 18.156 11.094 7.648 1 96.06 153 THR B CA 1
ATOM 3289 C C . THR B 1 153 ? 17.438 12.406 7.938 1 96.06 153 THR B C 1
ATOM 3291 O O . THR B 1 153 ? 17.547 12.961 9.031 1 96.06 153 THR B O 1
ATOM 3294 N N . LYS B 1 154 ? 16.719 12.859 6.969 1 92.38 154 LYS B N 1
ATOM 3295 C CA . LYS B 1 154 ? 15.938 14.086 7.121 1 92.38 154 LYS B CA 1
ATOM 3296 C C . LYS B 1 154 ? 14.984 13.984 8.312 1 92.38 154 LYS B C 1
ATOM 3298 O O . LYS B 1 154 ? 14.695 14.984 8.969 1 92.38 154 LYS B O 1
ATOM 3303 N N . TYR B 1 155 ? 14.508 12.797 8.594 1 93.06 155 TYR B N 1
ATOM 3304 C CA . TYR B 1 155 ? 13.555 12.586 9.68 1 93.06 155 TYR B CA 1
ATOM 3305 C C . TYR B 1 155 ? 14.258 12.047 10.922 1 93.06 155 TYR B C 1
ATOM 3307 O O . TYR B 1 155 ? 13.609 11.539 11.836 1 93.06 155 TYR B O 1
ATOM 3315 N N . ASP B 1 156 ? 15.547 12.047 10.914 1 94.88 156 ASP B N 1
ATOM 3316 C CA . ASP B 1 156 ? 16.391 11.641 12.039 1 94.88 156 ASP B CA 1
ATOM 3317 C C . ASP B 1 156 ? 16.219 10.148 12.344 1 94.88 156 ASP B C 1
ATOM 3319 O O . ASP B 1 156 ? 16.188 9.75 13.508 1 94.88 156 ASP B O 1
ATOM 3323 N N . ILE B 1 157 ? 15.961 9.375 11.328 1 96.88 157 ILE B N 1
ATOM 3324 C CA . ILE B 1 157 ? 15.945 7.922 11.438 1 96.88 157 ILE B CA 1
ATOM 3325 C C . ILE B 1 157 ? 17.328 7.363 11.117 1 96.88 157 ILE B C 1
ATOM 3327 O O . ILE B 1 157 ? 17.734 7.324 9.953 1 96.88 157 ILE B O 1
ATOM 3331 N N . LYS B 1 158 ? 18 6.879 12.133 1 95.56 158 LYS B N 1
ATOM 3332 C CA . LYS B 1 158 ? 19.422 6.594 11.977 1 95.56 158 LYS B CA 1
ATOM 3333 C C . LYS B 1 158 ? 19.703 5.102 12.141 1 95.56 158 LYS B C 1
ATOM 3335 O O . LYS B 1 158 ? 20.781 4.625 11.766 1 95.56 158 LYS B O 1
ATOM 3340 N N . ASN B 1 159 ? 18.797 4.379 12.742 1 96.19 159 ASN B N 1
ATOM 3341 C CA . ASN B 1 159 ? 19 2.957 12.984 1 96.19 159 ASN B CA 1
ATOM 3342 C C . ASN B 1 159 ? 18.641 2.117 11.766 1 96.19 159 ASN B C 1
ATOM 3344 O O . ASN B 1 159 ? 17.734 1.284 11.828 1 96.19 159 ASN B O 1
ATOM 3348 N N . VAL B 1 160 ? 19.391 2.395 10.648 1 97.38 160 VAL B N 1
ATOM 3349 C CA . VAL B 1 160 ? 19.094 1.748 9.375 1 97.38 160 VAL B CA 1
ATOM 3350 C C . VAL B 1 160 ? 20.359 1.102 8.82 1 97.38 160 VAL B C 1
ATOM 3352 O O . VAL B 1 160 ? 21.406 1.738 8.766 1 97.38 160 VAL B O 1
ATOM 3355 N N . ASP B 1 161 ? 20.266 -0.153 8.453 1 96.94 161 ASP B N 1
ATOM 3356 C CA . ASP B 1 161 ? 21.344 -0.845 7.746 1 96.94 161 ASP B CA 1
ATOM 3357 C C . ASP B 1 161 ? 20.969 -1.068 6.281 1 96.94 161 ASP B C 1
ATOM 3359 O O . ASP B 1 161 ? 19.844 -1.456 5.969 1 96.94 161 ASP B O 1
ATOM 3363 N N . PHE B 1 162 ? 21.906 -0.797 5.469 1 96.5 162 PHE B N 1
ATOM 3364 C CA . PHE B 1 162 ? 21.703 -0.966 4.035 1 96.5 162 PHE B CA 1
ATOM 3365 C C . PHE B 1 162 ? 22.484 -2.162 3.512 1 96.5 162 PHE B C 1
ATOM 3367 O O . PHE B 1 162 ? 23.656 -2.342 3.852 1 96.5 162 PHE B O 1
ATOM 3374 N N . TYR B 1 163 ? 21.781 -2.959 2.713 1 95 163 TYR B N 1
ATOM 3375 C CA . TYR B 1 163 ? 22.391 -4.133 2.086 1 95 163 TYR B CA 1
ATOM 3376 C C . TYR B 1 163 ? 22.188 -4.105 0.575 1 95 163 TYR B C 1
ATOM 3378 O O . TYR B 1 163 ? 21.172 -3.604 0.084 1 95 163 TYR B O 1
ATOM 3386 N N . SER B 1 164 ? 23.109 -4.73 -0.133 1 92.56 164 SER B N 1
ATOM 3387 C CA . SER B 1 164 ? 23.016 -4.758 -1.589 1 92.56 164 SER B CA 1
ATOM 3388 C C . SER B 1 164 ? 22.453 -6.086 -2.08 1 92.56 164 SER B C 1
ATOM 3390 O O . SER B 1 164 ? 22.156 -6.242 -3.268 1 92.56 164 SER B O 1
ATOM 3392 N N . SER B 1 165 ? 22.344 -7.023 -1.134 1 90.12 165 SER B N 1
ATOM 3393 C CA . SER B 1 165 ? 21.828 -8.344 -1.482 1 90.12 165 SER B CA 1
ATOM 3394 C C . SER B 1 165 ? 21.234 -9.039 -0.263 1 90.12 165 SER B C 1
ATOM 3396 O O . SER B 1 165 ? 21.5 -8.648 0.875 1 90.12 165 SER B O 1
ATOM 3398 N N . GLY B 1 166 ? 20.375 -10.016 -0.562 1 88.06 166 GLY B N 1
ATOM 3399 C CA . GLY B 1 166 ? 19.859 -10.836 0.52 1 88.06 166 GLY B CA 1
ATOM 3400 C C . GLY B 1 166 ? 20.938 -11.602 1.266 1 88.06 166 GLY B C 1
ATOM 3401 O O . GLY B 1 166 ? 20.812 -11.828 2.471 1 88.06 166 GLY B O 1
ATOM 3402 N N . LYS B 1 167 ? 21.922 -11.992 0.548 1 86.31 167 LYS B N 1
ATOM 3403 C CA . LYS B 1 167 ? 23.047 -12.695 1.159 1 86.31 167 LYS B CA 1
ATOM 3404 C C . LYS B 1 167 ? 23.719 -11.82 2.213 1 86.31 167 LYS B C 1
ATOM 3406 O O . LYS B 1 167 ? 24.078 -12.305 3.293 1 86.31 167 LYS B O 1
ATOM 3411 N N . ASP B 1 168 ? 23.922 -10.555 1.912 1 86.81 168 ASP B N 1
ATOM 3412 C CA . ASP B 1 168 ? 24.516 -9.609 2.852 1 86.81 168 ASP B CA 1
ATOM 3413 C C . ASP B 1 168 ? 23.688 -9.516 4.129 1 86.81 168 ASP B C 1
ATOM 3415 O O . ASP B 1 168 ? 24.234 -9.438 5.23 1 86.81 168 ASP B O 1
ATOM 3419 N N . LEU B 1 169 ? 22.328 -9.594 3.945 1 88 169 LEU B N 1
ATOM 3420 C CA . LEU B 1 169 ? 21.406 -9.516 5.078 1 88 169 LEU B CA 1
ATOM 3421 C C . LEU B 1 169 ? 21.562 -10.727 5.992 1 88 169 LEU B C 1
ATOM 3423 O O . LEU B 1 169 ? 21.594 -10.586 7.215 1 88 169 LEU B O 1
ATOM 3427 N N . THR B 1 170 ? 21.688 -11.914 5.453 1 81.94 170 THR B N 1
ATOM 3428 C CA . THR B 1 170 ? 21.75 -13.172 6.191 1 81.94 170 THR B CA 1
ATOM 3429 C C . THR B 1 170 ? 23.078 -13.305 6.918 1 81.94 170 THR B C 1
ATOM 3431 O O . THR B 1 170 ? 23.156 -13.922 7.98 1 81.94 170 THR B O 1
ATOM 3434 N N . GLU B 1 171 ? 24.125 -12.781 6.328 1 81.75 171 GLU B N 1
ATOM 3435 C CA . GLU B 1 171 ? 25.469 -12.875 6.898 1 81.75 171 GLU B CA 1
ATOM 3436 C C . GLU B 1 171 ? 25.547 -12.18 8.25 1 81.75 171 GLU B C 1
ATOM 3438 O O . GLU B 1 171 ? 26.234 -12.648 9.156 1 81.75 171 GLU B O 1
ATOM 3443 N N . TYR B 1 172 ? 24.719 -11.234 8.445 1 74.44 172 TYR B N 1
ATOM 3444 C CA . TYR B 1 172 ? 24.828 -10.453 9.68 1 74.44 172 TYR B CA 1
ATOM 3445 C C . TYR B 1 172 ? 23.859 -10.969 10.734 1 74.44 172 TYR B C 1
ATOM 3447 O O . TYR B 1 172 ? 24 -10.648 11.922 1 74.44 172 TYR B O 1
ATOM 3455 N N . ASN B 1 173 ? 22.984 -11.875 10.414 1 73 173 ASN B N 1
ATOM 3456 C CA . ASN B 1 173 ? 22.031 -12.555 11.289 1 73 173 ASN B CA 1
ATOM 3457 C C . ASN B 1 173 ? 21.375 -11.578 12.266 1 73 173 ASN B C 1
ATOM 3459 O O . ASN B 1 173 ? 21.297 -11.867 13.461 1 73 173 ASN B O 1
ATOM 3463 N N . LYS B 1 174 ? 21.172 -10.383 11.867 1 84.81 174 LYS B N 1
ATOM 346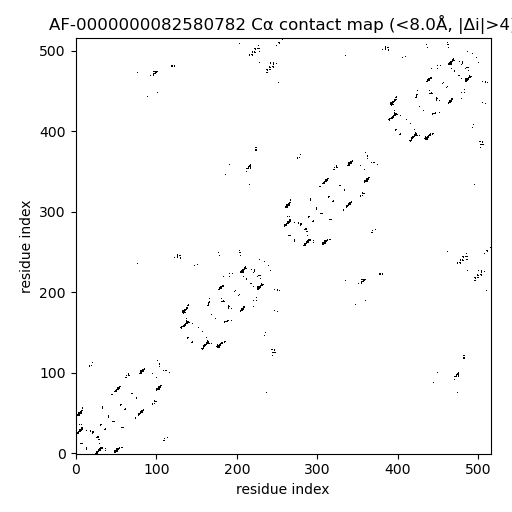4 C CA . LYS B 1 174 ? 20.484 -9.383 12.68 1 84.81 174 LYS B CA 1
ATOM 3465 C C . LYS B 1 174 ? 18.984 -9.398 12.438 1 84.81 174 LYS B C 1
ATOM 3467 O O . LYS B 1 174 ? 18.531 -9.711 11.328 1 84.81 174 LYS B O 1
ATOM 3472 N N . ARG B 1 175 ? 18.312 -9.203 13.547 1 88.5 175 ARG B N 1
ATOM 3473 C CA . ARG B 1 175 ? 16.859 -9.109 13.445 1 88.5 175 ARG B CA 1
ATOM 3474 C C . ARG B 1 175 ? 16.422 -7.652 13.352 1 88.5 175 ARG B C 1
ATOM 3476 O O . ARG B 1 175 ? 16.938 -6.793 14.062 1 88.5 175 ARG B O 1
ATOM 3483 N N . TYR B 1 176 ? 15.547 -7.41 12.406 1 94 176 TYR B N 1
ATOM 3484 C CA . TYR B 1 176 ? 15.039 -6.059 12.203 1 94 176 TYR B CA 1
ATOM 3485 C C . TYR B 1 176 ? 13.531 -6 12.445 1 94 176 TYR B C 1
ATOM 3487 O O . TYR B 1 176 ? 12.852 -7.027 12.422 1 94 176 TYR B O 1
ATOM 3495 N N . ASP B 1 177 ? 13.102 -4.836 12.773 1 92.62 177 ASP B N 1
ATOM 3496 C CA . ASP B 1 177 ? 11.672 -4.605 12.977 1 92.62 177 ASP B CA 1
ATOM 3497 C C . ASP B 1 177 ? 10.961 -4.387 11.641 1 92.62 177 ASP B C 1
ATOM 3499 O O . ASP B 1 177 ? 9.781 -4.738 11.5 1 92.62 177 ASP B O 1
ATOM 3503 N N . LEU B 1 178 ? 11.68 -3.803 10.734 1 95.81 178 LEU B N 1
ATOM 3504 C CA . LEU B 1 178 ? 11.109 -3.436 9.438 1 95.81 178 LEU B CA 1
ATOM 3505 C C . LEU B 1 178 ? 12.117 -3.676 8.32 1 95.81 178 LEU B C 1
ATOM 3507 O O . LEU B 1 178 ? 13.297 -3.357 8.461 1 95.81 178 LEU B O 1
ATOM 3511 N N . TYR B 1 179 ? 11.672 -4.254 7.242 1 96.88 179 TYR B N 1
ATOM 3512 C CA . TYR B 1 179 ? 12.492 -4.508 6.066 1 96.88 179 TYR B CA 1
ATOM 3513 C C . TYR B 1 179 ? 11.945 -3.771 4.848 1 96.88 179 TYR B C 1
ATOM 3515 O O . TYR B 1 179 ? 10.75 -3.814 4.574 1 96.88 179 TYR B O 1
ATOM 3523 N N . LEU B 1 180 ? 12.758 -3.07 4.164 1 98 180 LEU B N 1
ATOM 3524 C CA . LEU B 1 180 ? 12.508 -2.547 2.824 1 98 180 LEU B CA 1
ATOM 3525 C C . LEU B 1 180 ? 13.242 -3.369 1.774 1 98 180 LEU B C 1
ATOM 3527 O O . LEU B 1 180 ? 14.477 -3.418 1.772 1 98 180 LEU B O 1
ATOM 3531 N N . VAL B 1 181 ? 12.516 -4.008 0.888 1 97.44 181 VAL B N 1
ATOM 3532 C CA . VAL B 1 181 ? 13.141 -4.953 -0.032 1 97.44 181 VAL B CA 1
ATOM 3533 C C . VAL B 1 181 ? 12.797 -4.578 -1.472 1 97.44 181 VAL B C 1
ATOM 3535 O O . VAL B 1 181 ? 11.617 -4.5 -1.836 1 97.44 181 VAL B O 1
ATOM 3538 N N . ASP B 1 182 ? 13.773 -4.383 -2.27 1 96.5 182 ASP B N 1
ATOM 3539 C CA . ASP B 1 182 ? 13.57 -4.219 -3.705 1 96.5 182 ASP B CA 1
ATOM 3540 C C . ASP B 1 182 ? 13.164 -5.535 -4.355 1 96.5 182 ASP B C 1
ATOM 3542 O O . ASP B 1 182 ? 13.656 -6.602 -3.975 1 96.5 182 ASP B O 1
ATOM 3546 N N . ILE B 1 183 ? 12.297 -5.484 -5.336 1 93.06 183 ILE B N 1
ATOM 3547 C CA . ILE B 1 183 ? 11.812 -6.691 -6 1 93.06 183 ILE B CA 1
ATOM 3548 C C . ILE B 1 183 ? 12.906 -7.246 -6.914 1 93.06 183 ILE B C 1
ATOM 3550 O O . ILE B 1 183 ? 13.133 -8.453 -6.945 1 93.06 183 ILE B O 1
ATOM 3554 N N . VAL B 1 184 ? 13.547 -6.305 -7.652 1 91.12 184 VAL B N 1
ATOM 3555 C CA . VAL B 1 184 ? 14.547 -6.723 -8.625 1 91.12 184 VAL B CA 1
ATOM 3556 C C . VAL B 1 184 ? 15.945 -6.395 -8.102 1 91.12 184 VAL B C 1
ATOM 3558 O O . VAL B 1 184 ? 16.312 -5.223 -8.008 1 91.12 184 VAL B O 1
ATOM 3561 N N . LEU B 1 185 ? 16.656 -7.391 -7.738 1 90.69 185 LEU B N 1
ATOM 3562 C CA . LEU B 1 185 ? 18.047 -7.27 -7.309 1 90.69 185 LEU B CA 1
ATOM 3563 C C . LEU B 1 185 ? 18.984 -7.922 -8.312 1 90.69 185 LEU B C 1
ATOM 3565 O O . LEU B 1 185 ? 18.547 -8.711 -9.164 1 90.69 185 LEU B O 1
ATOM 3569 N N . GLU B 1 186 ? 20.219 -7.562 -8.281 1 83.44 186 GLU B N 1
ATOM 3570 C CA . GLU B 1 186 ? 21.203 -8.039 -9.258 1 83.44 186 GLU B CA 1
ATOM 3571 C C . GLU B 1 186 ? 21.312 -9.555 -9.242 1 83.44 186 GLU B C 1
ATOM 3573 O O . GLU B 1 186 ? 21.281 -10.195 -10.289 1 83.44 186 GLU B O 1
ATOM 3578 N N . ASN B 1 187 ? 21.344 -10.188 -8.047 1 76.62 187 ASN B N 1
ATOM 3579 C CA . ASN B 1 187 ? 21.656 -11.617 -8.039 1 76.62 187 ASN B CA 1
ATOM 3580 C C . ASN B 1 187 ? 20.531 -12.43 -7.414 1 76.62 187 ASN B C 1
ATOM 3582 O O . ASN B 1 187 ? 20.703 -13.617 -7.129 1 76.62 187 ASN B O 1
ATOM 3586 N N . GLU B 1 188 ? 19.391 -11.766 -7.234 1 83.25 188 GLU B N 1
ATOM 3587 C CA . GLU B 1 188 ? 18.312 -12.508 -6.59 1 83.25 188 GLU B CA 1
ATOM 3588 C C . GLU B 1 188 ? 16.969 -11.82 -6.797 1 83.25 188 GLU B C 1
ATOM 3590 O O . GLU B 1 188 ? 16.922 -10.609 -7.047 1 83.25 188 GLU B O 1
ATOM 3595 N N . PHE B 1 189 ? 16 -12.68 -6.77 1 85.62 189 PHE B N 1
ATOM 3596 C CA . PHE B 1 189 ? 14.625 -12.18 -6.777 1 85.62 189 PHE B CA 1
ATOM 3597 C C . PHE B 1 189 ? 14.195 -11.773 -5.375 1 85.62 189 PHE B C 1
ATOM 3599 O O . PHE B 1 189 ? 14.336 -12.555 -4.426 1 85.62 189 PHE B O 1
ATOM 3606 N N . GLY B 1 190 ? 13.719 -10.555 -5.254 1 90.69 190 GLY B N 1
ATOM 3607 C CA . GLY B 1 190 ? 13.266 -10.055 -3.963 1 90.69 190 GLY B CA 1
ATOM 3608 C C . GLY B 1 190 ? 12.258 -10.969 -3.293 1 90.69 190 GLY B C 1
ATOM 3609 O O . GLY B 1 190 ? 12.188 -11.031 -2.064 1 90.69 190 GLY B O 1
ATOM 3610 N N . LYS B 1 191 ? 11.539 -11.664 -4.059 1 91.81 191 LYS B N 1
ATOM 3611 C CA . LYS B 1 191 ? 10.547 -12.586 -3.527 1 91.81 191 LYS B CA 1
ATOM 3612 C C . LYS B 1 191 ? 11.188 -13.633 -2.625 1 91.81 191 LYS B C 1
ATOM 3614 O O . LYS B 1 191 ? 10.609 -14.023 -1.609 1 91.81 191 LYS B O 1
ATOM 3619 N N . ASN B 1 192 ? 12.367 -14.125 -3.008 1 89.94 192 ASN B N 1
ATOM 3620 C CA . ASN B 1 192 ? 13.086 -15.109 -2.201 1 89.94 192 ASN B CA 1
ATOM 3621 C C . ASN B 1 192 ? 13.438 -14.555 -0.824 1 89.94 192 ASN B C 1
ATOM 3623 O O . ASN B 1 192 ? 13.359 -15.273 0.175 1 89.94 192 ASN B O 1
ATOM 3627 N N . ILE B 1 193 ? 13.789 -13.344 -0.842 1 92.56 193 ILE B N 1
ATOM 3628 C CA . ILE B 1 193 ? 14.133 -12.688 0.415 1 92.56 193 ILE B CA 1
ATOM 3629 C C . ILE B 1 193 ? 12.891 -12.578 1.298 1 92.56 193 ILE B C 1
ATOM 3631 O O . ILE B 1 193 ? 12.938 -12.898 2.488 1 92.56 193 ILE B O 1
ATOM 3635 N N . ILE B 1 194 ? 11.773 -12.203 0.723 1 93.94 194 ILE B N 1
ATOM 3636 C CA . ILE B 1 194 ? 10.516 -12.039 1.445 1 93.94 194 ILE B CA 1
ATOM 3637 C C . ILE B 1 194 ? 10.117 -13.367 2.08 1 93.94 194 ILE B C 1
ATOM 3639 O O . ILE B 1 194 ? 9.797 -13.422 3.271 1 93.94 194 ILE B O 1
ATOM 3643 N N . ILE B 1 195 ? 10.188 -14.383 1.264 1 90.12 195 ILE B N 1
ATOM 3644 C CA . ILE B 1 195 ? 9.781 -15.711 1.725 1 90.12 195 ILE B CA 1
ATOM 3645 C C . ILE B 1 195 ? 10.656 -16.125 2.902 1 90.12 195 ILE B C 1
ATOM 3647 O O . ILE B 1 195 ? 10.156 -16.625 3.914 1 90.12 195 ILE B O 1
ATOM 3651 N N . ARG B 1 196 ? 11.922 -15.914 2.775 1 89.38 196 ARG B N 1
ATOM 3652 C CA . ARG B 1 196 ? 12.852 -16.281 3.834 1 89.38 196 ARG B CA 1
ATOM 3653 C C . ARG B 1 196 ? 12.586 -15.484 5.102 1 89.38 196 ARG B C 1
ATOM 3655 O O . ARG B 1 196 ? 12.531 -16.047 6.199 1 89.38 196 ARG B O 1
ATOM 3662 N N . LEU B 1 197 ? 12.422 -14.203 5 1 91.69 197 LEU B N 1
ATOM 3663 C CA . LEU B 1 197 ? 12.188 -13.328 6.145 1 91.69 197 LEU B CA 1
ATOM 3664 C C . LEU B 1 197 ? 10.906 -13.719 6.871 1 91.69 197 LEU B C 1
ATOM 3666 O O . LEU B 1 197 ? 10.875 -13.773 8.102 1 91.69 197 LEU B O 1
ATOM 3670 N N . ARG B 1 198 ? 9.898 -13.992 6.086 1 89.5 198 ARG B N 1
ATOM 3671 C CA . ARG B 1 198 ? 8.594 -14.328 6.652 1 89.5 198 ARG B CA 1
ATOM 3672 C C . ARG B 1 198 ? 8.633 -15.664 7.375 1 89.5 198 ARG B C 1
ATOM 3674 O O . ARG B 1 198 ? 8.008 -15.828 8.43 1 89.5 198 ARG B O 1
ATOM 3681 N N . ARG B 1 199 ? 9.352 -16.531 6.797 1 84.75 199 ARG B N 1
ATOM 3682 C CA . ARG B 1 199 ? 9.539 -17.828 7.438 1 84.75 199 ARG B CA 1
ATOM 3683 C C . ARG B 1 199 ? 10.266 -17.688 8.773 1 84.75 199 ARG B C 1
ATOM 3685 O O . ARG B 1 199 ? 9.906 -18.344 9.75 1 84.75 199 ARG B O 1
ATOM 3692 N N . ASP B 1 200 ? 11.234 -16.844 8.781 1 87.06 200 ASP B N 1
ATOM 3693 C CA . ASP B 1 200 ? 12.062 -16.656 9.969 1 87.06 200 ASP B CA 1
ATOM 3694 C C . ASP B 1 200 ? 11.305 -15.914 11.062 1 87.06 200 ASP B C 1
ATOM 3696 O O . ASP B 1 200 ? 11.531 -16.156 12.25 1 87.06 200 ASP B O 1
ATOM 3700 N N . ASN B 1 201 ? 10.516 -14.992 10.664 1 85.44 201 ASN B N 1
ATOM 3701 C CA . ASN B 1 201 ? 9.758 -14.188 11.617 1 85.44 201 ASN B CA 1
ATOM 3702 C C . ASN B 1 201 ? 8.391 -13.805 11.055 1 85.44 201 ASN B C 1
ATOM 3704 O O . ASN B 1 201 ? 8.289 -12.914 10.211 1 85.44 201 ASN B O 1
ATOM 3708 N N . ILE B 1 202 ? 7.383 -14.344 11.672 1 80.38 202 ILE B N 1
ATOM 3709 C CA . ILE B 1 202 ? 6.023 -14.18 11.164 1 80.38 202 ILE B CA 1
ATOM 3710 C C . ILE B 1 202 ? 5.547 -12.75 11.422 1 80.38 202 ILE B C 1
ATOM 3712 O O . ILE B 1 202 ? 4.66 -12.25 10.727 1 80.38 202 ILE B O 1
ATOM 3716 N N . ASN B 1 203 ? 6.25 -12.016 12.273 1 81.81 203 ASN B N 1
ATOM 3717 C CA . ASN B 1 203 ? 5.777 -10.703 12.695 1 81.81 203 ASN B CA 1
ATOM 3718 C C . ASN B 1 203 ? 6.523 -9.578 11.984 1 81.81 203 ASN B C 1
ATOM 3720 O O . ASN B 1 203 ? 6.215 -8.398 12.172 1 81.81 203 ASN B O 1
ATOM 3724 N N . SER B 1 204 ? 7.426 -9.93 11.219 1 85.88 204 SER B N 1
ATOM 3725 C CA . SER B 1 204 ? 8.242 -8.898 10.586 1 85.88 204 SER B CA 1
ATOM 3726 C C . SER B 1 204 ? 7.41 -8.039 9.641 1 85.88 204 SER B C 1
ATOM 3728 O O . SER B 1 204 ? 6.523 -8.539 8.953 1 85.88 204 SER B O 1
ATOM 3730 N N . SER B 1 205 ? 7.68 -6.781 9.703 1 93.81 205 SER B N 1
ATOM 3731 C CA . SER B 1 205 ? 7.113 -5.879 8.711 1 93.81 205 SER B CA 1
ATOM 3732 C C . SER B 1 205 ? 7.977 -5.82 7.453 1 93.81 205 SER B C 1
ATOM 3734 O O . SER B 1 205 ? 9.141 -5.418 7.516 1 93.81 205 SER B O 1
ATOM 3736 N N . ILE B 1 206 ? 7.445 -6.25 6.371 1 96.75 206 ILE B N 1
ATOM 3737 C CA . ILE B 1 206 ? 8.18 -6.289 5.113 1 96.75 206 ILE B CA 1
ATOM 3738 C C . ILE B 1 206 ? 7.48 -5.414 4.078 1 96.75 206 ILE B C 1
ATOM 3740 O O . ILE B 1 206 ? 6.332 -5.672 3.713 1 96.75 206 ILE B O 1
ATOM 3744 N N . ILE B 1 207 ? 8.148 -4.395 3.65 1 98.12 207 ILE B N 1
ATOM 3745 C CA . ILE B 1 207 ? 7.652 -3.521 2.594 1 98.12 207 ILE B CA 1
ATOM 3746 C C . ILE B 1 207 ? 8.5 -3.703 1.335 1 98.12 207 ILE B C 1
ATOM 3748 O O . ILE B 1 207 ? 9.727 -3.617 1.386 1 98.12 207 ILE B O 1
ATOM 3752 N N . ILE B 1 208 ? 7.867 -3.945 0.22 1 97.56 208 ILE B N 1
ATOM 3753 C CA . ILE B 1 208 ? 8.594 -4.07 -1.036 1 97.56 208 ILE B CA 1
ATOM 3754 C C . ILE B 1 208 ? 8.633 -2.719 -1.749 1 97.56 208 ILE B C 1
ATOM 3756 O O . ILE B 1 208 ? 7.668 -1.952 -1.685 1 97.56 208 ILE B O 1
ATOM 3760 N N . THR B 1 209 ? 9.727 -2.391 -2.328 1 97.19 209 THR B N 1
ATOM 3761 C CA . THR B 1 209 ? 9.906 -1.214 -3.174 1 97.19 209 THR B CA 1
ATOM 3762 C C . THR B 1 209 ? 10.211 -1.621 -4.609 1 97.19 209 THR B C 1
ATOM 3764 O O . THR B 1 209 ? 10.945 -2.586 -4.844 1 97.19 209 THR B O 1
ATOM 3767 N N . SER B 1 210 ? 9.602 -0.955 -5.539 1 93.19 210 SER B N 1
ATOM 3768 C CA . SER B 1 210 ? 9.805 -1.436 -6.902 1 93.19 210 SER B CA 1
ATOM 3769 C C . SER B 1 210 ? 9.484 -0.349 -7.922 1 93.19 210 SER B C 1
ATOM 3771 O O . SER B 1 210 ? 8.648 0.522 -7.672 1 93.19 210 SER B O 1
ATOM 3773 N N . SER B 1 211 ? 10.102 -0.471 -9.062 1 92.69 211 SER B N 1
ATOM 3774 C CA . SER B 1 211 ? 9.781 0.364 -10.219 1 92.69 211 SER B CA 1
ATOM 3775 C C . SER B 1 211 ? 8.914 -0.389 -11.219 1 92.69 211 SER B C 1
ATOM 3777 O O . SER B 1 211 ? 8.547 0.158 -12.258 1 92.69 211 SER B O 1
ATOM 3779 N N . LEU B 1 212 ? 8.633 -1.657 -10.844 1 91.19 212 LEU B N 1
ATOM 3780 C CA . LEU B 1 212 ? 7.836 -2.463 -11.766 1 91.19 212 LEU B CA 1
ATOM 3781 C C . LEU B 1 212 ? 6.438 -1.875 -11.93 1 91.19 212 LEU B C 1
ATOM 3783 O O . LEU B 1 212 ? 5.875 -1.326 -10.977 1 91.19 212 LEU B O 1
ATOM 3787 N N . THR B 1 213 ? 5.895 -2.016 -13.078 1 87.44 213 THR B N 1
ATOM 3788 C CA . THR B 1 213 ? 4.582 -1.44 -13.352 1 87.44 213 THR B CA 1
ATOM 3789 C C . THR B 1 213 ? 3.512 -2.525 -13.391 1 87.44 213 THR B C 1
ATOM 3791 O O . THR B 1 213 ? 2.322 -2.236 -13.25 1 87.44 213 THR B O 1
ATOM 3794 N N . ASN B 1 214 ? 3.996 -3.699 -13.586 1 91.81 214 ASN B N 1
ATOM 3795 C CA . ASN B 1 214 ? 3 -4.758 -13.688 1 91.81 214 ASN B CA 1
ATOM 3796 C C . ASN B 1 214 ? 2.428 -5.125 -12.32 1 91.81 214 ASN B C 1
ATOM 3798 O O . ASN B 1 214 ? 3.164 -5.543 -11.43 1 91.81 214 ASN B O 1
ATOM 3802 N N . THR B 1 215 ? 1.161 -5.078 -12.18 1 92.31 215 THR B N 1
ATOM 3803 C CA . THR B 1 215 ? 0.502 -5.227 -10.883 1 92.31 215 THR B CA 1
ATOM 3804 C C . THR B 1 215 ? 0.445 -6.695 -10.477 1 92.31 215 THR B C 1
ATOM 3806 O O . THR B 1 215 ? 0.387 -7.012 -9.281 1 92.31 215 THR B O 1
ATOM 3809 N N . LYS B 1 216 ? 0.518 -7.609 -11.391 1 92.31 216 LYS B N 1
ATOM 3810 C CA . LYS B 1 216 ? 0.494 -9.031 -11.07 1 92.31 216 LYS B CA 1
ATOM 3811 C C . LYS B 1 216 ? 1.75 -9.445 -10.305 1 92.31 216 LYS B C 1
ATOM 3813 O O . LYS B 1 216 ? 1.67 -10.188 -9.32 1 92.31 216 LYS B O 1
ATOM 3818 N N . THR B 1 217 ? 2.824 -8.938 -10.82 1 92.88 217 THR B N 1
ATOM 3819 C CA . THR B 1 217 ? 4.086 -9.25 -10.156 1 92.88 217 THR B CA 1
ATOM 3820 C C . THR B 1 217 ? 4.121 -8.648 -8.758 1 92.88 217 THR B C 1
ATOM 3822 O O . THR B 1 217 ? 4.504 -9.32 -7.793 1 92.88 217 THR B O 1
ATOM 3825 N N . VAL B 1 218 ? 3.688 -7.438 -8.617 1 94.19 218 VAL B N 1
ATOM 3826 C CA . VAL B 1 218 ? 3.66 -6.773 -7.316 1 94.19 218 VAL B CA 1
ATOM 3827 C C . VAL B 1 218 ? 2.742 -7.535 -6.363 1 94.19 218 VAL B C 1
ATOM 3829 O O . VAL B 1 218 ? 3.107 -7.793 -5.215 1 94.19 218 VAL B O 1
ATOM 3832 N N . ALA B 1 219 ? 1.579 -7.918 -6.871 1 93.88 219 ALA B N 1
ATOM 3833 C CA . ALA B 1 219 ? 0.621 -8.68 -6.074 1 93.88 219 ALA B CA 1
ATOM 3834 C C . ALA B 1 219 ? 1.236 -9.977 -5.57 1 93.88 219 ALA B C 1
ATOM 3836 O O . ALA B 1 219 ? 0.975 -10.398 -4.441 1 93.88 219 ALA B O 1
ATOM 3837 N N . SER B 1 220 ? 2.057 -10.578 -6.387 1 92.31 220 SER B N 1
ATOM 3838 C CA . SER B 1 220 ? 2.668 -11.852 -6.012 1 92.31 220 SER B CA 1
ATOM 3839 C C . SER B 1 220 ? 3.619 -11.68 -4.832 1 92.31 220 SER B C 1
ATOM 3841 O O . SER B 1 220 ? 3.787 -12.594 -4.023 1 92.31 220 SER B O 1
ATOM 3843 N N . MET B 1 221 ? 4.23 -10.5 -4.703 1 93.88 221 MET B N 1
ATOM 3844 C CA . MET B 1 221 ? 5.113 -10.227 -3.572 1 93.88 221 MET B CA 1
ATOM 3845 C C . MET B 1 221 ? 4.32 -10.109 -2.275 1 93.88 221 MET B C 1
ATOM 3847 O O . MET B 1 221 ? 4.742 -10.617 -1.236 1 93.88 221 MET B O 1
ATOM 3851 N N . LEU B 1 222 ? 3.207 -9.422 -2.369 1 94.25 222 LEU B N 1
ATOM 3852 C CA . LEU B 1 222 ? 2.32 -9.297 -1.217 1 94.25 222 LEU B CA 1
ATOM 3853 C C . LEU B 1 222 ? 1.815 -10.672 -0.772 1 94.25 222 LEU B C 1
ATOM 3855 O O . LEU B 1 222 ? 1.849 -10.992 0.418 1 94.25 222 LEU B O 1
ATOM 3859 N N . ASN B 1 223 ? 1.476 -11.445 -1.714 1 91.62 223 ASN B N 1
ATOM 3860 C CA . ASN B 1 223 ? 0.984 -12.789 -1.426 1 91.62 223 ASN B CA 1
ATOM 3861 C C . ASN B 1 223 ? 2.074 -13.664 -0.813 1 91.62 223 ASN B C 1
ATOM 3863 O O . ASN B 1 223 ? 1.779 -14.586 -0.047 1 91.62 223 ASN B O 1
ATOM 3867 N N . ALA B 1 224 ? 3.311 -13.336 -1.179 1 90.81 224 ALA B N 1
ATOM 3868 C CA . ALA B 1 224 ? 4.43 -14.141 -0.697 1 90.81 224 ALA B CA 1
ATOM 3869 C C . ALA B 1 224 ? 4.789 -13.773 0.741 1 90.81 224 ALA B C 1
ATOM 3871 O O . ALA B 1 224 ? 5.543 -14.492 1.4 1 90.81 224 ALA B O 1
ATOM 3872 N N . GLY B 1 225 ? 4.281 -12.594 1.153 1 92.94 225 GLY B N 1
ATOM 3873 C CA . GLY B 1 225 ? 4.531 -12.312 2.557 1 92.94 225 GLY B CA 1
ATOM 3874 C C . GLY B 1 225 ? 4.777 -10.844 2.834 1 92.94 225 GLY B C 1
ATOM 3875 O O . GLY B 1 225 ? 4.879 -10.43 3.992 1 92.94 225 GLY B O 1
ATOM 3876 N N . ALA B 1 226 ? 4.926 -10.039 1.818 1 95.69 226 ALA B N 1
ATOM 3877 C CA . ALA B 1 226 ? 5.113 -8.609 2.041 1 95.69 226 ALA B CA 1
ATOM 3878 C C . ALA B 1 226 ? 3.855 -7.973 2.631 1 95.69 226 ALA B C 1
ATOM 3880 O O . ALA B 1 226 ? 2.738 -8.367 2.289 1 95.69 226 ALA B O 1
ATOM 3881 N N . ASN B 1 227 ? 4.043 -6.992 3.48 1 95.69 227 ASN B N 1
ATOM 3882 C CA . ASN B 1 227 ? 2.922 -6.312 4.121 1 95.69 227 ASN B CA 1
ATOM 3883 C C . ASN B 1 227 ? 2.424 -5.141 3.285 1 95.69 227 ASN B C 1
ATOM 3885 O O . ASN B 1 227 ? 1.248 -4.777 3.355 1 95.69 227 ASN B O 1
ATOM 3889 N N . ASP B 1 228 ? 3.352 -4.562 2.609 1 96.81 228 ASP B N 1
ATOM 3890 C CA . ASP B 1 228 ? 3.033 -3.34 1.882 1 96.81 228 ASP B CA 1
ATOM 3891 C C . ASP B 1 228 ? 3.961 -3.158 0.683 1 96.81 228 ASP B C 1
ATOM 3893 O O . ASP B 1 228 ? 4.859 -3.971 0.458 1 96.81 228 ASP B O 1
ATOM 3897 N N . TYR B 1 229 ? 3.607 -2.152 -0.091 1 96.44 229 TYR B N 1
ATOM 3898 C CA . TYR B 1 229 ? 4.305 -1.867 -1.339 1 96.44 229 TYR B CA 1
ATOM 3899 C C . TYR B 1 229 ? 4.484 -0.366 -1.532 1 96.44 229 TYR B C 1
ATOM 3901 O O . TYR B 1 229 ? 3.568 0.415 -1.264 1 96.44 229 TYR B O 1
ATOM 3909 N N . ILE B 1 230 ? 5.715 0.035 -1.905 1 97 230 ILE B N 1
ATOM 3910 C CA . ILE B 1 230 ? 5.996 1.423 -2.258 1 97 230 ILE B CA 1
ATOM 3911 C C . ILE B 1 230 ? 6.582 1.489 -3.666 1 97 230 ILE B C 1
ATOM 3913 O O . ILE B 1 230 ? 7.578 0.828 -3.963 1 97 230 ILE B O 1
ATOM 3917 N N . ARG B 1 231 ? 6.035 2.328 -4.48 1 95.31 231 ARG B N 1
ATOM 3918 C CA . ARG B 1 231 ? 6.484 2.471 -5.863 1 95.31 231 ARG B CA 1
ATOM 3919 C C . ARG B 1 231 ? 7.695 3.391 -5.953 1 95.31 231 ARG B C 1
ATOM 3921 O O . ARG B 1 231 ? 7.77 4.402 -5.25 1 95.31 231 ARG B O 1
ATOM 3928 N N . LYS B 1 232 ? 8.617 3.023 -6.777 1 95.88 232 LYS B N 1
ATOM 3929 C CA . LYS B 1 232 ? 9.719 3.898 -7.176 1 95.88 232 LYS B CA 1
ATOM 3930 C C . LYS B 1 232 ? 9.383 4.664 -8.453 1 95.88 232 LYS B C 1
ATOM 3932 O O . LYS B 1 232 ? 8.727 4.129 -9.352 1 95.88 232 LYS B O 1
ATOM 3937 N N . PRO B 1 233 ? 9.844 5.988 -8.531 1 95.62 233 PRO B N 1
ATOM 3938 C CA . PRO B 1 233 ? 10.68 6.727 -7.578 1 95.62 233 PRO B CA 1
ATOM 3939 C C . PRO B 1 233 ? 9.938 7.062 -6.285 1 95.62 233 PRO B C 1
ATOM 3941 O O . PRO B 1 233 ? 8.734 7.359 -6.316 1 95.62 233 PRO B O 1
ATOM 3944 N N . LEU B 1 234 ? 10.672 7.055 -5.211 1 96 234 LEU B N 1
ATOM 3945 C CA . LEU B 1 234 ? 10.078 7.234 -3.893 1 96 234 LEU B CA 1
ATOM 3946 C C . LEU B 1 234 ? 9.516 8.641 -3.74 1 96 234 LEU B C 1
ATOM 3948 O O . LEU B 1 234 ? 10.164 9.625 -4.109 1 96 234 LEU B O 1
ATOM 3952 N N . GLN B 1 235 ? 8.336 8.711 -3.377 1 93.44 235 GLN B N 1
ATOM 3953 C CA . GLN B 1 235 ? 7.75 9.953 -2.902 1 93.44 235 GLN B CA 1
ATOM 3954 C C . GLN B 1 235 ? 7.812 10.055 -1.381 1 93.44 235 GLN B C 1
ATOM 3956 O O . GLN B 1 235 ? 7.25 9.211 -0.675 1 93.44 235 GLN B O 1
ATOM 3961 N N . GLU B 1 236 ? 8.398 11.039 -0.941 1 94.56 236 GLU B N 1
ATOM 3962 C CA . GLU B 1 236 ? 8.742 11.172 0.472 1 94.56 236 GLU B CA 1
ATOM 3963 C C . GLU B 1 236 ? 7.504 11.016 1.354 1 94.56 236 GLU B C 1
ATOM 3965 O O . GLU B 1 236 ? 7.543 10.297 2.357 1 94.56 236 GLU B O 1
ATOM 3970 N N . ASP B 1 237 ? 6.406 11.641 1.008 1 92.81 237 ASP B N 1
ATOM 3971 C CA . ASP B 1 237 ? 5.203 11.641 1.835 1 92.81 237 ASP B CA 1
ATOM 3972 C C . ASP B 1 237 ? 4.637 10.234 1.979 1 92.81 237 ASP B C 1
ATOM 3974 O O . ASP B 1 237 ? 4.418 9.758 3.096 1 92.81 237 ASP B O 1
ATOM 3978 N N . ILE B 1 238 ? 4.52 9.508 0.862 1 94.69 238 ILE B N 1
ATOM 3979 C CA . ILE B 1 238 ? 3.959 8.164 0.886 1 94.69 238 ILE B CA 1
ATOM 3980 C C . ILE B 1 238 ? 4.938 7.211 1.571 1 94.69 238 ILE B C 1
ATOM 3982 O O . ILE B 1 238 ? 4.527 6.355 2.359 1 94.69 238 ILE B O 1
ATOM 3986 N N . PHE B 1 239 ? 6.219 7.406 1.263 1 97.5 239 PHE B N 1
ATOM 3987 C CA . PHE B 1 239 ? 7.262 6.578 1.857 1 97.5 239 PHE B CA 1
ATOM 3988 C C . PHE B 1 239 ? 7.188 6.625 3.379 1 97.5 239 PHE B C 1
ATOM 3990 O O . PHE B 1 239 ? 7.062 5.586 4.031 1 97.5 239 PHE B O 1
ATOM 3997 N N . MET B 1 240 ? 7.148 7.77 3.914 1 95.75 240 MET B N 1
ATOM 3998 C CA . MET B 1 240 ? 7.156 7.945 5.363 1 95.75 240 MET B CA 1
ATOM 3999 C C . MET B 1 240 ? 5.832 7.5 5.973 1 95.75 240 MET B C 1
ATOM 4001 O O . MET B 1 240 ? 5.812 6.891 7.043 1 95.75 240 MET B O 1
ATOM 4005 N N . ALA B 1 241 ? 4.766 7.84 5.312 1 95 241 ALA B N 1
ATOM 4006 C CA . ALA B 1 241 ? 3.457 7.457 5.828 1 95 241 ALA B CA 1
ATOM 4007 C C . ALA B 1 241 ? 3.32 5.941 5.914 1 95 241 ALA B C 1
ATOM 4009 O O . ALA B 1 241 ? 2.773 5.414 6.887 1 95 241 ALA B O 1
ATOM 4010 N N . LYS B 1 242 ? 3.805 5.211 4.949 1 96.62 242 LYS B N 1
ATOM 4011 C CA . LYS B 1 242 ? 3.729 3.754 4.941 1 96.62 242 LYS B CA 1
ATOM 4012 C C . LYS B 1 242 ? 4.629 3.15 6.012 1 96.62 242 LYS B C 1
ATOM 4014 O O . LYS B 1 242 ? 4.258 2.174 6.668 1 96.62 242 LYS B O 1
ATOM 4019 N N . LEU B 1 243 ? 5.836 3.732 6.156 1 97 243 LEU B N 1
ATOM 4020 C CA . LEU B 1 243 ? 6.691 3.262 7.242 1 97 243 LEU B CA 1
ATOM 4021 C C . LEU B 1 243 ? 5.988 3.404 8.586 1 97 243 LEU B C 1
ATOM 4023 O O . LEU B 1 243 ? 5.98 2.469 9.391 1 97 243 LEU B O 1
ATOM 4027 N N . LYS B 1 244 ? 5.375 4.539 8.766 1 94.31 244 LYS B N 1
ATOM 4028 C CA . LYS B 1 244 ? 4.691 4.805 10.031 1 94.31 244 LYS B CA 1
ATOM 4029 C C . LYS B 1 244 ? 3.508 3.863 10.227 1 94.31 244 LYS B C 1
ATOM 4031 O O . LYS B 1 244 ? 3.303 3.33 11.312 1 94.31 244 LYS B O 1
ATOM 4036 N N . SER B 1 245 ? 2.752 3.688 9.18 1 93.5 245 SER B N 1
ATOM 4037 C CA . SER B 1 245 ? 1.592 2.805 9.25 1 93.5 245 SER B CA 1
ATOM 4038 C C . SER B 1 245 ? 2.004 1.38 9.609 1 93.5 245 SER B C 1
ATOM 4040 O O . SER B 1 245 ? 1.368 0.735 10.445 1 93.5 245 SER B O 1
ATOM 4042 N N . ASN B 1 246 ? 3.041 0.885 8.969 1 93.62 246 ASN B N 1
ATOM 4043 C CA . ASN B 1 246 ? 3.529 -0.46 9.258 1 93.62 246 ASN B CA 1
ATOM 4044 C C . ASN B 1 246 ? 4.098 -0.56 10.672 1 93.62 246 ASN B C 1
ATOM 4046 O O . ASN B 1 246 ? 3.957 -1.591 11.328 1 93.62 246 ASN B O 1
ATOM 4050 N N . MET B 1 247 ? 4.668 0.536 11.109 1 89.88 247 MET B N 1
ATOM 4051 C CA . MET B 1 247 ? 5.195 0.55 12.469 1 89.88 247 MET B CA 1
ATOM 4052 C C . MET B 1 247 ? 4.066 0.498 13.492 1 89.88 247 MET B C 1
ATOM 4054 O O . MET B 1 247 ? 4.203 -0.132 14.547 1 89.88 247 MET B O 1
ATOM 4058 N N . ARG B 1 248 ? 2.998 1.217 13.195 1 88.38 248 ARG B N 1
ATOM 4059 C CA . ARG B 1 248 ? 1.824 1.164 14.062 1 88.38 248 ARG B CA 1
ATOM 4060 C C . ARG B 1 248 ? 1.358 -0.274 14.266 1 88.38 248 ARG B C 1
ATOM 4062 O O . ARG B 1 248 ? 1.129 -0.703 15.398 1 88.38 248 ARG B O 1
ATOM 4069 N N . THR B 1 249 ? 1.281 -1.048 13.227 1 87.56 249 THR B N 1
ATOM 4070 C CA . THR B 1 249 ? 0.827 -2.434 13.266 1 87.56 249 THR B CA 1
ATOM 4071 C C . THR B 1 249 ? 1.837 -3.314 13.992 1 87.56 249 THR B C 1
ATOM 4073 O O . THR B 1 249 ? 1.458 -4.152 14.812 1 87.56 249 THR B O 1
ATOM 4076 N N . TYR B 1 250 ? 3.053 -3.006 13.68 1 84.88 250 TYR B N 1
ATOM 4077 C CA . TYR B 1 250 ? 4.117 -3.779 14.312 1 84.88 250 TYR B CA 1
ATOM 4078 C C . TYR B 1 250 ? 4.145 -3.549 15.812 1 84.88 250 TYR B C 1
ATOM 4080 O O . TYR B 1 250 ? 4.273 -4.496 16.594 1 84.88 250 TYR B O 1
ATOM 4088 N N . ALA B 1 251 ? 3.998 -2.283 16.203 1 82.81 251 ALA B N 1
ATOM 4089 C CA . ALA B 1 251 ? 4.016 -1.935 17.625 1 82.81 251 ALA B CA 1
ATOM 4090 C C . ALA B 1 251 ? 2.844 -2.576 18.359 1 82.81 251 ALA B C 1
ATOM 4092 O O . ALA B 1 251 ? 2.992 -3.035 19.484 1 82.81 251 ALA B O 1
ATOM 4093 N N . LEU B 1 252 ? 1.776 -2.594 17.703 1 84.81 252 LEU B N 1
ATOM 4094 C CA . LEU B 1 252 ? 0.594 -3.211 18.297 1 84.81 252 LEU B CA 1
ATOM 4095 C C . LEU B 1 252 ? 0.8 -4.711 18.484 1 84.81 252 LEU B C 1
ATOM 4097 O O . LEU B 1 252 ? 0.455 -5.262 19.531 1 84.81 252 LEU B O 1
ATOM 4101 N N . MET B 1 253 ? 1.386 -5.312 17.484 1 83.25 253 MET B N 1
ATOM 4102 C CA . MET B 1 253 ? 1.655 -6.746 17.562 1 83.25 253 MET B CA 1
ATOM 4103 C C . MET B 1 253 ? 2.633 -7.062 18.688 1 83.25 253 MET B C 1
ATOM 4105 O O . MET B 1 253 ? 2.455 -8.039 19.406 1 83.25 253 MET B O 1
ATOM 4109 N N . LYS B 1 254 ? 3.578 -6.191 18.812 1 79.69 254 LYS B N 1
ATOM 4110 C CA . LYS B 1 254 ? 4.578 -6.379 19.859 1 79.69 254 LYS B CA 1
ATOM 4111 C C . LYS B 1 254 ? 3.953 -6.242 21.25 1 79.69 254 LYS B C 1
ATOM 4113 O O . LYS B 1 254 ? 4.316 -6.973 22.172 1 79.69 254 LYS B O 1
ATOM 4118 N N . GLN B 1 255 ? 3.033 -5.375 21.359 1 81.88 255 GLN B N 1
ATOM 4119 C CA . GLN B 1 255 ? 2.355 -5.156 22.625 1 81.88 255 GLN B CA 1
ATOM 4120 C C . GLN B 1 255 ? 1.454 -6.336 22.984 1 81.88 255 GLN B C 1
ATOM 4122 O O . GLN B 1 255 ? 1.308 -6.68 24.156 1 81.88 255 GLN B O 1
ATOM 4127 N N . LEU B 1 256 ? 0.917 -6.922 21.984 1 80.31 256 LEU B N 1
ATOM 4128 C CA . LEU B 1 256 ? -0.001 -8.039 22.203 1 80.31 256 LEU B CA 1
ATOM 4129 C C . LEU B 1 256 ? 0.761 -9.312 22.547 1 80.31 256 LEU B C 1
ATOM 4131 O O . LEU B 1 256 ? 0.212 -10.211 23.188 1 80.31 256 LEU B O 1
ATOM 4135 N N . LYS B 1 257 ? 2.02 -9.391 22.109 1 76.06 257 LYS B N 1
ATOM 4136 C CA . LYS B 1 257 ? 2.844 -10.555 22.422 1 76.06 257 LYS B CA 1
ATOM 4137 C C . LYS B 1 257 ? 3.352 -10.5 23.859 1 76.06 257 LYS B C 1
ATOM 4139 O O . LYS B 1 257 ? 3.693 -11.539 24.438 1 76.06 257 LYS B O 1
ATOM 4144 N N . LYS B 1 258 ? 3.391 -9.336 24.359 1 62.75 258 LYS B N 1
ATOM 4145 C CA . LYS B 1 258 ? 3.811 -9.234 25.766 1 62.75 258 LYS B CA 1
ATOM 4146 C C . LYS B 1 258 ? 2.666 -9.586 26.703 1 62.75 258 LYS B C 1
ATOM 4148 O O . LYS B 1 258 ? 2.865 -10.305 27.688 1 62.75 258 LYS B O 1
#

pLDDT: mean 91.27, std 6.63, range [62.5, 98.38]